Protein AF-A0A4Q2XVU0-F1 (afdb_monomer)

Nearest PDB structures (foldseek):
  7zs2-assembly1_A  TM=7.864E-01  e=1.371E-09  Candidatus Kuenenia
  7zs0-assembly1_A  TM=7.912E-01  e=1.808E-09  Candidatus Kuenenia
  7zs1-assembly1_A  TM=7.872E-01  e=2.815E-09  Candidatus Kuenenia
  3hfo-assembly1_B  TM=7.555E-01  e=9.724E-03  Synechocystis sp. PCC 6803
  2mys-assembly1_A  TM=2.484E-01  e=6.384E-02  Gallus gallus

pLDDT: mean 85.19, std 14.11, range [34.81, 98.81]

Mean predicted aligned error: 15.19 Å

Sequence (545 aa):
MDLGLTLNGIQMTLADGRRAVMPHPSLAVAGAFAEGSADHAEFLEALVKGDGKLTVCGQVDVSNIFQPITQPGSVLDWDAGQDAFAKRAMTVREDFSQEDPKAVTLKSVDHAPGRELKIEVASGLEREGSGLTFELDGRVRPVSERRLFVPWAATGAAEKPAGPAVARTDVKGNWLHGRRIFFGKGACFTCHRTRNEGSDFGPDLTNLIHRDRESVTQDILNPSATINPEQAGSTVTFTDGAALNGIVRTLTDERIVLSLPGGANMDRPRAEVKSIAPMKESLMPEAHGKSLSAEEMEDLLTFLLTQPLEPAPITRLDPGPPMARSAAEIAPFLPVVDPAASPAAAPSPLRILLSAGAKDHGLNEHDYPLWLERWSKLLPLADNVTVTTCMGFPTREQLANADVTVFYSANVGWNPNSAILMDEYQKRGGGLVYLHWAMEGGKEAAALSERIGLATAMSKYRHGPLDLVFTQSDHPITKGYKTLAVLDESYWALRGDVSRVGVLATSLDENNAEPQLWVMRRGDSRVFGCIPGHYTWTFDDPLYR

Radius of gyration: 33.58 Å; Cα contacts (8 Å, |Δi|>4): 1065; chains: 1; bounding box: 76×69×80 Å

Solvent-accessible surface area (backbone atoms only — not comparable to full-atom values): 30494 Å² total; per-residue (Å²): 131,64,55,91,80,66,44,42,17,32,32,40,31,42,67,90,67,52,72,50,77,31,71,40,73,11,60,46,59,23,50,64,73,39,64,94,39,67,70,56,52,54,51,54,51,50,46,55,75,36,95,39,46,34,36,41,35,19,21,39,41,63,44,62,80,86,53,78,88,70,59,92,93,62,78,73,99,64,62,64,94,73,37,75,75,57,52,44,63,35,35,39,27,41,54,33,47,92,89,69,56,54,68,51,79,45,68,34,69,58,80,61,44,45,43,83,39,79,46,75,42,72,43,57,56,58,55,68,45,71,18,3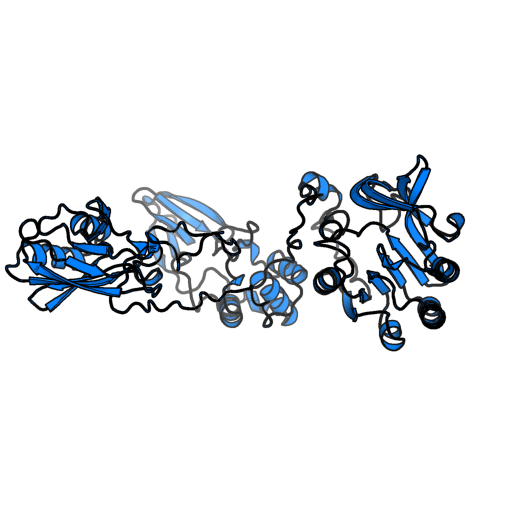6,29,35,38,54,93,89,45,74,41,69,61,59,61,96,32,28,23,28,69,84,54,83,36,64,80,64,74,67,74,83,63,64,81,69,77,73,76,94,48,83,40,39,43,56,54,8,45,50,31,36,73,42,92,56,47,45,28,48,30,23,22,42,84,94,42,64,19,84,54,47,69,70,44,58,68,37,51,78,53,60,67,68,61,54,51,43,47,47,52,40,27,52,81,67,65,57,79,95,63,50,26,28,42,39,31,32,71,90,68,52,71,49,68,26,33,77,77,40,81,54,89,65,34,34,32,35,37,28,88,64,44,50,72,46,78,46,54,32,86,45,55,67,46,76,40,78,50,88,54,46,83,55,62,62,63,58,48,74,79,49,52,76,66,54,46,36,7,32,49,22,36,47,42,42,79,76,94,69,70,77,89,79,84,46,72,83,78,50,78,78,82,79,81,51,69,79,75,48,54,84,74,52,82,82,83,58,93,82,59,75,82,72,78,80,60,74,78,42,33,35,30,42,28,18,26,77,68,82,57,62,76,54,24,46,45,20,54,60,48,51,60,50,48,60,60,52,56,40,46,43,80,52,34,44,65,49,78,44,83,42,64,78,51,72,67,59,51,73,69,27,51,30,39,37,33,35,25,74,32,82,59,68,48,79,70,48,51,54,52,50,50,58,38,24,73,75,36,27,27,42,35,34,32,25,60,29,34,44,27,59,96,48,10,63,69,41,5,77,74,52,34,57,11,32,49,94,40,49,72,50,79,42,84,39,58,34,41,40,72,36,43,82,41,88,92,37,53,87,42,57,66,50,79,44,76,33,38,51,58,37,76,56,33,59,53,74,90,70,33,51,60,40,21,24,30,80,55,100,89,36,81,33,66,39,25,32,34,30,73,54,86,71,10,44,26,41,34,35,38,60,51,43,34,53,62,43,67,52,34,81,86,74,91

Foldseek 3Di:
DDCVPQLFFKWKAWPVGDIDTFLFLQLLVSCVVCPPPPSNVVVSVCLQPDFTKMKIKWWFFPECPPPPDDDPPDDDPDDLLPDPVQFDKKWKWFDQAPPDIDIDIGTSNDNQATDIDIDIDGGNTDSDGRRIWIDDPNDIDRRDSSRIGYNPDDRGPPVPPPDPVPADPVFDAQQLLLVCCCVDVLVVLLQEAAPNGGEPFDDHLPPLLVPDLVVVVCCQQPVLVDDDPQQWWKWWAFPVGDTAIFGFPDDDQFWTWGQHRSGDIDIDGPNRTPDIGTDSGGPDDNCSCVSDDPNNSSNNSCNSNDDDLAADDAPDVVVGADDADDPVRCVLVDDDPPVPDDPDDQDEAFEEEEEEEPDDDDGQFLRRVVCQVRVQSVQVSDGNYHYDYDYAQDDLVSLVRGQEYEYRYLLVVDDPVVLVSLVVSVVVLREYEYEANNLARAVHNLSSCVRAVWGDYVWDKDFAKWKWAFPCCPDPVNPPDGIDIGGFMDTAPTHHDNVQWAQGTFTQDPNDGGGAWTWHRDPNYIHIYHRGDRGSVCVVRPVSD

Secondary structure (DSSP, 8-state):
--HHHH-B-EEEE-TTS-EEEESSSSHHHHHHHTTT-HHHHHHHHHHHH--SEEEEEEEE--TTTTS--PPTTPPPSS-TTT-TTTT-EEEEEE-S-SS---EEEEETTS--S-EEEEEEEESS--S-S-SEEEEETTEEEEPPGGGEE-TT---S-------------S--S-HHHHHHHHTTTT-GGGT-EETTEE-SSS---GGGGGS-HHHHHHHHH-TTSS--GGG--EEEEETTS-EEEEEEEEE-SSEEEEEPTTS-EEEEEGGGEEEEEE-SS-SS-TTGGGGS-HHHHHHHHHHHHS---PPPPP---SSPPPPPPPHHHHGGGS----TTSPPPPPPPPEEEEEEE----SSTTBS-HHHHHHHHHHHGGGSTTEEEEEEESSPPHHHHHT-SEEEEES--TT-SHHHHHHHHHHHHTT-EEEEEGGGGB-GGGHHHHHHHHSEEBSS-EEEEEEEEEEES-TTSTTTTT-SEEEEEEEEEES-EE-GGGSEEEEEEEETTEEEEEEEEEEETTEEEEEE---SBHHHHH-TTT-

Structure (mmCIF, N/CA/C/O backbone):
data_AF-A0A4Q2XVU0-F1
#
_entry.id   AF-A0A4Q2XVU0-F1
#
loop_
_atom_site.group_PDB
_atom_site.id
_atom_site.type_symbol
_atom_site.label_atom_id
_atom_site.label_alt_id
_atom_site.label_comp_id
_atom_site.label_asym_id
_atom_site.label_entity_id
_atom_site.label_seq_id
_atom_site.pdbx_PDB_ins_code
_atom_site.Cartn_x
_atom_site.Cartn_y
_atom_site.Cartn_z
_atom_site.occupancy
_atom_site.B_iso_or_equiv
_atom_site.auth_seq_id
_atom_site.auth_comp_id
_atom_site.auth_asym_id
_atom_site.auth_atom_id
_atom_site.pdbx_PDB_model_num
ATOM 1 N N . MET A 1 1 ? -27.800 13.733 23.979 1.00 46.25 1 MET A N 1
ATOM 2 C CA . MET A 1 1 ? -26.640 14.373 23.321 1.00 46.25 1 MET A CA 1
ATOM 3 C C . MET A 1 1 ? -25.533 14.436 24.366 1.00 46.25 1 MET A C 1
ATOM 5 O O . MET A 1 1 ? -25.822 14.894 25.462 1.00 46.25 1 MET A O 1
ATOM 9 N N . ASP A 1 2 ? -24.340 13.897 24.103 1.00 48.38 2 ASP A N 1
ATOM 10 C CA . ASP A 1 2 ? -23.248 13.927 25.088 1.00 48.38 2 ASP A CA 1
ATOM 11 C C . ASP A 1 2 ? -22.528 15.283 25.015 1.00 48.38 2 ASP A C 1
ATOM 13 O O . ASP A 1 2 ? -21.846 15.604 24.031 1.00 48.38 2 ASP A O 1
ATOM 17 N N . LEU A 1 3 ? -22.722 16.101 26.050 1.00 51.62 3 LEU A N 1
ATOM 18 C CA . LEU A 1 3 ? -22.056 17.394 26.209 1.00 51.62 3 LEU A CA 1
ATOM 19 C C . LEU A 1 3 ? -20.526 17.245 26.226 1.00 51.62 3 LEU A C 1
ATOM 21 O O . LEU A 1 3 ? -19.836 18.166 25.793 1.00 51.62 3 LEU A O 1
ATOM 25 N N . GLY A 1 4 ? -20.004 16.084 26.645 1.00 47.72 4 GLY A N 1
ATOM 26 C CA . GLY A 1 4 ? -18.575 15.775 26.663 1.00 47.72 4 GLY A CA 1
ATOM 27 C C . GLY A 1 4 ? -17.943 15.626 25.276 1.00 47.72 4 GLY A C 1
ATOM 28 O O . GLY A 1 4 ? -16.730 15.771 25.152 1.00 47.72 4 GLY A O 1
ATOM 29 N N . LEU A 1 5 ? -18.745 15.390 24.229 1.00 53.44 5 LEU A N 1
ATOM 30 C CA . LEU A 1 5 ? -18.253 15.176 22.862 1.00 53.44 5 LEU A CA 1
ATOM 31 C C . LEU A 1 5 ? -18.434 16.385 21.937 1.00 53.44 5 LEU A C 1
ATOM 33 O O . LEU A 1 5 ? -17.643 16.564 21.015 1.00 53.44 5 LEU A O 1
ATOM 37 N N . THR A 1 6 ? -19.481 17.195 22.136 1.00 67.56 6 THR A N 1
ATOM 38 C CA . THR A 1 6 ? -19.867 18.231 21.152 1.00 67.56 6 THR A CA 1
ATOM 39 C C . THR A 1 6 ? -19.878 19.658 21.685 1.00 67.56 6 THR A C 1
ATOM 41 O O . THR A 1 6 ? -19.857 20.582 20.880 1.00 67.56 6 THR A O 1
ATOM 44 N N . LEU A 1 7 ? -19.910 19.858 23.011 1.00 79.12 7 LEU A N 1
ATOM 45 C CA . LEU A 1 7 ? -20.083 21.171 23.660 1.00 79.12 7 LEU A CA 1
ATOM 46 C C . LEU A 1 7 ? -21.325 21.969 23.196 1.00 79.12 7 LEU A C 1
ATOM 48 O O . LEU A 1 7 ? -21.434 23.164 23.490 1.00 79.12 7 LEU A O 1
ATOM 52 N N . ASN A 1 8 ? -22.275 21.321 22.512 1.00 84.56 8 ASN A N 1
ATOM 53 C CA . ASN A 1 8 ? -23.508 21.956 22.062 1.00 84.56 8 ASN A CA 1
ATOM 54 C C . ASN A 1 8 ? -24.495 22.098 23.222 1.00 84.56 8 ASN A C 1
ATOM 56 O O . ASN A 1 8 ? -24.724 21.144 23.963 1.00 84.56 8 ASN A O 1
ATOM 60 N N . GLY A 1 9 ? -25.116 23.264 23.355 1.00 86.44 9 GLY A N 1
ATOM 61 C CA . GLY A 1 9 ? -26.124 23.517 24.380 1.00 86.44 9 GLY A CA 1
ATOM 62 C C . GLY A 1 9 ? -26.142 24.966 24.840 1.00 86.44 9 GLY A C 1
ATOM 63 O O . GLY A 1 9 ? -25.438 25.820 24.309 1.00 86.44 9 GLY A O 1
ATOM 64 N N . ILE A 1 10 ? -26.958 25.242 25.851 1.00 87.75 10 ILE A N 1
ATOM 65 C CA . ILE A 1 10 ? -27.058 26.557 26.488 1.00 87.75 10 ILE A CA 1
ATOM 66 C C . ILE A 1 10 ? -27.049 26.405 28.007 1.00 87.75 10 ILE A C 1
ATOM 68 O O . ILE A 1 10 ? -27.503 25.403 28.552 1.00 87.75 10 ILE A O 1
ATOM 72 N N . GLN A 1 11 ? -26.554 27.410 28.713 1.00 90.69 11 GLN A N 1
ATOM 73 C CA . GLN A 1 11 ? -26.646 27.483 30.163 1.00 90.69 11 GLN A CA 1
ATOM 74 C C . GLN A 1 11 ? -27.875 28.295 30.565 1.00 90.69 11 GLN A C 1
ATOM 76 O O . GLN A 1 11 ? -28.047 29.436 30.150 1.00 90.69 11 GLN A O 1
ATOM 81 N N . MET A 1 12 ? -28.699 27.728 31.433 1.00 88.88 12 MET A N 1
ATOM 82 C CA . MET A 1 12 ? -29.838 28.389 32.052 1.00 88.88 12 MET A CA 1
ATOM 83 C C . MET A 1 12 ? -29.532 28.664 33.524 1.00 88.88 12 MET A C 1
ATOM 85 O O . MET A 1 12 ? -29.010 27.794 34.218 1.00 88.88 12 MET A O 1
ATOM 89 N N . THR A 1 13 ? -29.836 29.871 34.001 1.00 88.81 13 THR A N 1
ATOM 90 C CA . THR A 1 13 ? -29.628 30.292 35.396 1.00 88.81 13 THR A CA 1
ATOM 91 C C . THR A 1 13 ? -30.904 30.899 35.964 1.00 88.81 13 THR A C 1
ATOM 93 O O . THR A 1 13 ? -31.393 31.896 35.434 1.00 88.81 13 THR A O 1
ATOM 96 N N . LEU A 1 14 ? -31.431 30.322 37.042 1.00 86.50 14 LEU A N 1
ATOM 97 C CA . LEU A 1 14 ? -32.591 30.846 37.767 1.00 86.50 14 LEU A CA 1
ATOM 98 C C . LEU A 1 14 ? -32.200 32.033 38.659 1.00 86.50 14 LEU A C 1
ATOM 100 O O . LEU A 1 14 ? -31.029 32.219 38.996 1.00 86.50 14 LEU A O 1
ATOM 104 N N . ALA A 1 15 ? -33.192 32.813 39.091 1.00 82.75 15 ALA A N 1
ATOM 105 C CA . ALA A 1 15 ? -32.991 33.979 39.956 1.00 82.75 15 ALA A CA 1
ATOM 106 C C . ALA A 1 15 ? -32.325 33.654 41.306 1.00 82.75 15 ALA A C 1
ATOM 108 O O . ALA A 1 15 ? -31.625 34.497 41.862 1.00 82.75 15 ALA A O 1
ATOM 109 N N . ASP A 1 16 ? -32.516 32.438 41.821 1.00 83.88 16 ASP A N 1
ATOM 110 C CA . ASP A 1 16 ? -31.882 31.954 43.054 1.00 83.88 16 ASP A CA 1
ATOM 111 C C . ASP A 1 16 ? -30.437 31.459 42.855 1.00 83.88 16 ASP A C 1
ATOM 113 O O . ASP A 1 16 ? -29.787 31.021 43.803 1.00 83.88 16 ASP A O 1
ATOM 117 N N . GLY A 1 17 ? -29.917 31.545 41.627 1.00 84.38 17 GLY A N 1
ATOM 118 C CA . GLY A 1 17 ? -28.551 31.181 41.276 1.00 84.38 17 GLY A CA 1
ATOM 119 C C . GLY A 1 17 ? -28.361 29.728 40.849 1.00 84.38 17 GLY A C 1
ATOM 120 O O . GLY A 1 17 ? -27.246 29.386 40.447 1.00 84.38 17 GLY A O 1
ATOM 121 N N . ARG A 1 18 ? -29.402 28.880 40.875 1.00 88.12 18 ARG A N 1
ATOM 122 C CA . ARG A 1 18 ? -29.323 27.519 40.319 1.00 88.12 18 ARG A CA 1
ATOM 123 C C . ARG A 1 18 ? -29.036 27.561 38.825 1.00 88.12 18 ARG A C 1
ATOM 125 O O . ARG A 1 18 ? -29.566 28.408 38.107 1.00 88.12 18 ARG A O 1
ATOM 132 N N . ARG A 1 19 ? -28.198 26.634 38.354 1.00 89.94 19 ARG A N 1
ATOM 133 C CA . ARG A 1 19 ? -27.744 26.562 36.960 1.00 89.94 19 ARG A CA 1
ATOM 134 C C . ARG A 1 19 ? -27.926 25.160 36.407 1.00 89.94 19 ARG A C 1
ATOM 136 O O . ARG A 1 19 ? -27.608 24.198 37.094 1.00 89.94 19 ARG A O 1
ATOM 143 N N . ALA A 1 20 ? -28.341 25.073 35.152 1.00 89.62 20 ALA A N 1
ATOM 144 C CA . ALA A 1 20 ? -28.365 23.833 34.390 1.00 89.62 20 ALA A CA 1
ATOM 145 C C . ALA A 1 20 ? -27.883 24.087 32.961 1.00 89.62 20 ALA A C 1
ATOM 147 O O . ALA A 1 20 ? -28.037 25.188 32.428 1.00 89.62 20 ALA A O 1
ATOM 148 N N . VAL A 1 21 ? -27.284 23.071 32.344 1.00 89.75 21 VAL A N 1
ATOM 149 C CA . VAL A 1 21 ? -26.961 23.093 30.916 1.00 89.75 21 VAL A CA 1
ATOM 150 C C . VAL A 1 21 ? -28.051 22.335 30.193 1.00 89.75 21 VAL A C 1
ATOM 152 O O . VAL A 1 21 ? -28.227 21.147 30.425 1.00 89.75 21 VAL A O 1
ATOM 155 N N . MET A 1 22 ? -28.768 23.018 29.312 1.00 87.62 22 MET A N 1
ATOM 156 C CA . MET A 1 22 ? -29.808 22.394 28.514 1.00 87.62 22 MET A CA 1
ATOM 157 C C . MET A 1 22 ? -29.248 22.009 27.142 1.00 87.62 22 MET A C 1
ATOM 159 O O . MET A 1 22 ? -28.587 22.836 26.502 1.00 87.62 22 MET A O 1
ATOM 163 N N . PRO A 1 23 ? -29.531 20.787 26.653 1.00 81.94 23 PRO A N 1
ATOM 164 C CA . PRO A 1 23 ? -29.101 20.346 25.325 1.00 81.94 23 PRO A CA 1
ATOM 165 C C . PRO A 1 23 ? -29.833 21.091 24.199 1.00 81.94 23 PRO A C 1
ATOM 167 O O . PRO A 1 23 ? -29.401 21.056 23.052 1.00 81.94 23 PRO A O 1
ATOM 170 N N . HIS A 1 24 ? -30.937 21.770 24.523 1.00 84.75 24 HIS A N 1
ATOM 171 C CA . HIS A 1 24 ? -31.764 22.510 23.582 1.00 84.75 24 HIS A CA 1
ATOM 172 C C . HIS A 1 24 ? -32.367 23.761 24.255 1.00 84.75 24 HIS A C 1
ATOM 174 O O . HIS A 1 24 ? -32.639 23.723 25.456 1.00 84.75 24 HIS A O 1
ATOM 180 N N . PRO A 1 25 ? -32.599 24.870 23.526 1.00 80.06 25 PRO A N 1
ATOM 181 C CA . PRO A 1 25 ? -33.204 26.075 24.095 1.00 80.06 25 PRO A CA 1
ATOM 182 C C . PRO A 1 25 ? -34.706 25.981 24.388 1.00 80.06 25 PRO A C 1
ATOM 184 O O . PRO A 1 25 ? -35.183 26.634 25.309 1.00 80.06 25 PRO A O 1
ATOM 187 N N . SER A 1 26 ? -35.460 25.178 23.634 1.00 83.31 26 SER A N 1
ATOM 188 C CA . SER A 1 26 ? -36.859 24.856 23.962 1.00 83.31 26 SER A CA 1
ATOM 189 C C . SER A 1 26 ? -36.924 24.029 25.241 1.00 83.31 26 SER A C 1
ATOM 191 O O . SER A 1 26 ? -36.320 22.958 25.307 1.00 83.31 26 SER A O 1
ATOM 193 N N . LEU A 1 27 ? -37.707 24.493 26.215 1.00 80.44 27 LEU A N 1
ATOM 194 C CA . LEU A 1 27 ? -37.906 23.815 27.496 1.00 80.44 27 LEU A CA 1
ATOM 195 C C . LEU A 1 27 ? -38.599 22.453 27.344 1.00 80.44 27 LEU A C 1
ATOM 197 O O . LEU A 1 27 ? -38.261 21.521 28.072 1.00 80.44 27 LEU A O 1
ATOM 201 N N . ALA A 1 28 ? -39.522 22.302 26.385 1.00 82.62 28 ALA A N 1
ATOM 202 C CA . ALA A 1 28 ? -40.140 21.008 26.088 1.00 82.62 28 ALA A CA 1
ATOM 203 C C . ALA A 1 28 ? -39.125 20.005 25.527 1.00 82.62 28 ALA A C 1
ATOM 205 O O . ALA A 1 28 ? -39.034 18.878 26.011 1.00 82.62 28 ALA A O 1
ATOM 206 N N . VAL A 1 29 ? -38.332 20.426 24.536 1.00 84.31 29 VAL A N 1
ATOM 207 C CA . VAL A 1 29 ? -37.324 19.563 23.900 1.00 84.31 29 VAL A CA 1
ATOM 208 C C . VAL A 1 29 ? -36.200 19.223 24.881 1.00 84.31 29 VAL A C 1
ATOM 210 O O . VAL A 1 29 ? -35.785 18.070 24.970 1.00 84.31 29 VAL A O 1
ATOM 213 N N . ALA A 1 30 ? -35.740 20.200 25.667 1.00 84.62 30 ALA A N 1
ATOM 214 C CA . ALA A 1 30 ? -34.751 19.980 26.717 1.00 84.62 30 ALA A CA 1
ATOM 215 C C . ALA A 1 30 ? -35.258 18.991 27.773 1.00 84.62 30 ALA A C 1
ATOM 217 O O . ALA A 1 30 ? -34.518 18.091 28.157 1.00 84.62 30 ALA A O 1
ATOM 218 N N . GLY A 1 31 ? -36.523 19.118 28.192 1.00 84.12 31 GLY A N 1
ATOM 219 C CA . GLY A 1 31 ? -37.157 18.183 29.117 1.00 84.12 31 GLY A CA 1
ATOM 220 C C . GLY A 1 31 ? -37.211 16.755 28.575 1.00 84.12 31 GLY A C 1
ATOM 221 O O . GLY A 1 31 ? -36.882 15.826 29.305 1.00 84.12 31 GLY A O 1
ATOM 222 N N . ALA A 1 32 ? -37.548 16.582 27.294 1.00 86.25 32 ALA A N 1
ATOM 223 C CA . ALA A 1 32 ? -37.541 15.269 26.649 1.00 86.25 32 ALA A CA 1
ATOM 224 C C . ALA A 1 32 ? -36.125 14.669 26.562 1.00 86.25 32 ALA A C 1
ATOM 226 O O . ALA A 1 32 ? -35.930 13.493 26.851 1.00 86.25 32 ALA A O 1
ATOM 227 N N . PHE A 1 33 ? -35.111 15.469 26.214 1.00 81.38 33 PHE A N 1
ATOM 228 C CA . PHE A 1 33 ? -33.726 14.986 26.155 1.00 81.38 33 PHE A CA 1
ATOM 229 C C . PHE A 1 33 ? -33.104 14.696 27.522 1.00 81.38 33 PHE A C 1
ATOM 231 O O . PHE A 1 33 ? -32.149 13.923 27.594 1.00 81.38 33 PHE A O 1
ATOM 238 N N . ALA A 1 34 ? -33.603 15.333 28.579 1.00 82.75 34 ALA A N 1
ATOM 239 C CA . ALA A 1 34 ? -33.116 15.169 29.942 1.00 82.75 34 ALA A CA 1
ATOM 240 C C . ALA A 1 34 ? -33.945 14.165 30.766 1.00 82.75 34 ALA A C 1
ATOM 242 O O . ALA A 1 34 ? -33.748 14.060 31.980 1.00 82.75 34 ALA A O 1
ATOM 243 N N . GLU A 1 35 ? -34.865 13.429 30.133 1.00 85.81 35 GLU A N 1
ATOM 244 C CA . GLU A 1 35 ? -35.672 12.409 30.799 1.00 85.81 35 GLU A CA 1
ATOM 245 C C . GLU A 1 35 ? -34.774 11.370 31.497 1.00 85.81 35 GLU A C 1
ATOM 247 O O . GLU A 1 35 ? -33.795 10.877 30.937 1.00 85.81 35 GLU A O 1
ATOM 252 N N . GLY A 1 36 ? -35.079 11.075 32.764 1.00 83.19 36 GLY A N 1
ATOM 253 C CA . GLY A 1 36 ? -34.265 10.204 33.619 1.00 83.19 36 GLY A CA 1
ATOM 254 C C . GLY A 1 36 ? -33.164 10.914 34.420 1.00 83.19 36 GLY A C 1
ATOM 255 O O . GLY A 1 36 ? -32.558 10.285 35.286 1.00 83.19 36 GLY A O 1
ATOM 256 N N . SER A 1 37 ? -32.924 12.215 34.210 1.00 86.38 37 SER A N 1
ATOM 257 C CA . SER A 1 37 ? -31.997 13.005 35.033 1.00 86.38 37 SER A CA 1
ATOM 258 C C . SER A 1 37 ? -32.720 13.722 36.178 1.00 86.38 37 SER A C 1
ATOM 260 O O . SER A 1 37 ? -33.504 14.643 35.948 1.00 86.38 37 SER A O 1
ATOM 262 N N . ALA A 1 38 ? -32.417 13.332 37.421 1.00 87.00 38 ALA A N 1
ATOM 263 C CA . ALA A 1 38 ? -32.991 13.952 38.619 1.00 87.00 38 ALA A CA 1
ATOM 264 C C . ALA A 1 38 ? -32.675 15.458 38.711 1.00 87.00 38 ALA A C 1
ATOM 266 O O . ALA A 1 38 ? -33.577 16.256 38.957 1.00 87.00 38 ALA A O 1
ATOM 267 N N . ASP A 1 39 ? -31.433 15.850 38.420 1.00 84.62 39 ASP A N 1
ATOM 268 C CA . ASP A 1 39 ? -30.978 17.245 38.509 1.00 84.62 39 ASP A CA 1
ATOM 269 C C . ASP A 1 39 ? -31.708 18.163 37.513 1.00 84.62 39 ASP A C 1
ATOM 271 O O . ASP A 1 39 ? -32.115 19.277 37.850 1.00 84.62 39 ASP A O 1
ATOM 275 N N . HIS A 1 40 ? -31.922 17.691 36.279 1.00 88.69 40 HIS A N 1
ATOM 276 C CA . HIS A 1 40 ? -32.665 18.455 35.274 1.00 88.69 40 HIS A CA 1
ATOM 277 C C . HIS A 1 40 ? -34.161 18.506 35.594 1.00 88.69 40 HIS A C 1
ATOM 279 O O . HIS A 1 40 ? -34.791 19.539 35.366 1.00 88.69 40 HIS A O 1
ATOM 285 N N . ALA A 1 41 ? -34.727 17.427 36.144 1.00 86.81 41 ALA A N 1
ATOM 286 C CA . ALA A 1 41 ? -36.117 17.409 36.589 1.00 86.81 41 ALA A CA 1
ATOM 287 C C . ALA A 1 41 ? -36.357 18.437 37.707 1.00 86.81 41 ALA A C 1
ATOM 289 O O . ALA A 1 41 ? -37.290 19.235 37.607 1.00 86.81 41 ALA A O 1
ATOM 290 N N . GLU A 1 42 ? -35.477 18.485 38.712 1.00 87.44 42 GLU A N 1
ATOM 291 C CA . GLU A 1 42 ? -35.543 19.467 39.800 1.00 87.44 42 GLU A CA 1
ATOM 292 C C . GLU A 1 42 ? -35.411 20.905 39.272 1.00 87.44 42 GLU A C 1
ATOM 294 O O . GLU A 1 42 ? -36.186 21.789 39.649 1.00 87.44 42 GLU A O 1
ATOM 299 N N . PHE A 1 43 ? -34.466 21.147 38.356 1.00 88.50 43 PHE A N 1
ATOM 300 C CA . PHE A 1 43 ? -34.278 22.464 37.748 1.00 88.50 43 PHE A CA 1
ATOM 301 C C . PHE A 1 43 ? -35.514 22.927 36.960 1.00 88.50 43 PHE A C 1
ATOM 303 O O . PHE A 1 43 ? -35.950 24.072 37.102 1.00 88.50 43 PHE A O 1
ATOM 310 N N . LEU A 1 44 ? -36.098 22.052 36.134 1.00 84.50 44 LEU A N 1
ATOM 311 C CA . LEU A 1 44 ? -37.286 22.373 35.337 1.00 84.50 44 LEU A CA 1
ATOM 312 C C . LEU A 1 44 ? -38.522 22.600 36.217 1.00 84.50 44 LEU A C 1
ATOM 314 O O . LEU A 1 44 ? -39.338 23.470 35.915 1.00 84.50 44 LEU A O 1
ATOM 318 N N . GLU A 1 45 ? -38.665 21.855 37.313 1.00 83.56 45 GLU A N 1
ATOM 319 C CA . GLU A 1 45 ? -39.741 22.065 38.283 1.00 83.56 45 GLU A CA 1
ATOM 320 C C . GLU A 1 45 ? -39.603 23.419 38.996 1.00 83.56 45 GLU A C 1
ATOM 322 O O . GLU A 1 45 ? -40.580 24.157 39.139 1.00 83.56 45 GLU A O 1
ATOM 327 N N . ALA A 1 46 ? -38.380 23.779 39.383 1.00 84.31 46 ALA A N 1
ATOM 328 C CA . ALA A 1 46 ? -38.068 25.068 39.985 1.00 84.31 46 ALA A CA 1
ATOM 329 C C . ALA A 1 46 ? -38.325 26.255 39.050 1.00 84.31 46 ALA A C 1
ATOM 331 O O . ALA A 1 46 ? -38.818 27.290 39.498 1.00 84.31 46 ALA A O 1
ATOM 332 N N . LEU A 1 47 ? -38.025 26.102 37.758 1.00 79.44 47 LEU A N 1
ATOM 333 C CA . LEU A 1 47 ? -38.293 27.119 36.743 1.00 79.44 47 LEU A CA 1
ATOM 334 C C . LEU A 1 47 ? -39.795 27.413 36.600 1.00 79.44 47 LEU A C 1
ATOM 336 O O . LEU A 1 47 ? -40.182 28.574 36.482 1.00 79.44 47 LEU A O 1
ATOM 340 N N . VAL A 1 48 ? -40.632 26.369 36.621 1.00 75.31 48 VAL A N 1
ATOM 341 C CA . VAL A 1 48 ? -42.096 26.497 36.499 1.00 75.31 48 VAL A CA 1
ATOM 342 C C . VAL A 1 48 ? -42.716 27.116 37.752 1.00 75.31 48 VAL A C 1
ATOM 344 O O . VAL A 1 48 ? -43.660 27.891 37.648 1.00 75.31 48 VAL A O 1
ATOM 347 N N . LYS A 1 49 ? -42.206 26.770 38.939 1.00 74.44 49 LYS A N 1
ATOM 348 C CA . LYS A 1 49 ? -42.759 27.217 40.229 1.00 74.44 49 LYS A CA 1
ATOM 349 C C . LYS A 1 49 ? -42.238 28.572 40.713 1.00 74.44 49 LYS A C 1
ATOM 351 O O . LYS A 1 49 ? -42.730 29.059 41.723 1.00 74.44 49 LYS A O 1
ATOM 356 N N . GLY A 1 50 ? -41.200 29.118 40.083 1.00 66.75 50 GLY A N 1
ATOM 357 C CA . GLY A 1 50 ? -40.535 30.335 40.541 1.00 66.75 50 GLY A CA 1
ATOM 358 C C . GLY A 1 50 ? -41.173 31.625 40.019 1.00 66.75 50 GLY A C 1
ATOM 359 O O . GLY A 1 50 ? -41.713 31.655 38.916 1.00 66.75 50 GLY A O 1
ATOM 360 N N . ASP A 1 51 ? -40.987 32.714 40.769 1.00 62.12 51 ASP A N 1
ATOM 361 C CA . ASP A 1 51 ? -41.494 34.069 40.471 1.00 62.12 51 ASP A CA 1
ATOM 362 C C . ASP A 1 51 ? -40.369 35.022 39.973 1.00 62.12 51 ASP A C 1
ATOM 364 O O . ASP A 1 51 ? -40.482 36.246 40.047 1.00 62.12 51 ASP A O 1
ATOM 368 N N . GLY A 1 52 ? -39.220 34.475 39.553 1.00 64.62 52 GLY A N 1
ATOM 369 C CA . GLY A 1 52 ? -37.982 35.211 39.270 1.00 64.62 52 GLY A CA 1
ATOM 370 C C . GLY A 1 52 ? -37.483 35.170 37.818 1.00 64.62 52 GLY A C 1
ATOM 371 O O . GLY A 1 52 ? -37.951 34.434 36.974 1.00 64.62 52 GLY A O 1
ATOM 372 N N . LYS A 1 53 ? -36.461 35.955 37.486 1.00 75.75 53 LYS A N 1
ATOM 373 C CA . LYS A 1 53 ? -35.880 35.962 36.131 1.00 75.75 53 LYS A CA 1
ATOM 374 C C . LYS A 1 53 ? -35.115 34.668 35.802 1.00 75.75 53 LYS A C 1
ATOM 376 O O . LYS A 1 53 ? -34.378 34.161 36.646 1.00 75.75 53 LYS A O 1
ATOM 381 N N . LEU A 1 54 ? -35.205 34.198 34.559 1.00 80.75 54 LEU A N 1
ATOM 382 C CA . LEU A 1 54 ? -34.322 33.184 33.974 1.00 80.75 54 LEU A CA 1
ATOM 383 C C . LEU A 1 54 ? -33.293 33.881 33.073 1.00 80.75 54 LEU A C 1
ATOM 385 O O . LEU A 1 54 ? -33.645 34.654 32.186 1.00 80.75 54 LEU A O 1
ATOM 389 N N . THR A 1 55 ? -32.011 33.598 33.286 1.00 85.25 55 THR A N 1
ATOM 390 C CA . THR A 1 55 ? -30.931 34.028 32.389 1.00 85.25 55 THR A CA 1
ATOM 391 C C . THR A 1 55 ? -30.504 32.863 31.509 1.00 85.25 55 THR A C 1
ATOM 393 O O . THR A 1 55 ? -30.060 31.835 32.020 1.00 85.25 55 THR A O 1
ATOM 396 N N . VAL A 1 56 ? -30.596 33.036 30.195 1.00 84.19 56 VAL A N 1
ATOM 397 C CA . VAL A 1 56 ? -30.067 32.104 29.198 1.00 84.19 56 VAL A CA 1
ATOM 398 C C . VAL A 1 56 ? -28.741 32.646 28.683 1.00 84.19 56 VAL A C 1
ATOM 400 O O . VAL A 1 56 ? -28.705 33.724 28.093 1.00 84.19 56 VAL A O 1
ATOM 403 N N . CYS A 1 57 ? -27.665 31.896 28.905 1.00 86.44 57 CYS A N 1
ATOM 404 C CA . CYS A 1 57 ? -26.319 32.193 28.436 1.00 86.44 57 CYS A CA 1
ATOM 405 C C . CYS A 1 57 ? -25.856 31.119 27.446 1.00 86.44 57 CYS A C 1
ATOM 407 O O . CYS A 1 57 ? -26.027 29.925 27.682 1.00 86.44 57 CYS A O 1
ATOM 409 N N . GLY A 1 58 ? -25.188 31.515 26.375 1.00 87.38 58 GLY A N 1
ATOM 410 C CA . GLY A 1 58 ? -24.570 30.584 25.438 1.00 87.38 58 GLY A CA 1
ATOM 411 C C . GLY A 1 58 ? -23.738 31.318 24.410 1.00 87.38 58 GLY A C 1
ATOM 412 O O . GLY A 1 58 ? -23.508 32.521 24.519 1.00 87.38 58 GLY A O 1
ATOM 413 N N . GLN A 1 59 ? -23.311 30.594 23.391 1.00 85.31 59 GLN A N 1
ATOM 414 C CA . GLN A 1 59 ? -22.729 31.166 22.195 1.00 85.31 59 GLN A CA 1
ATOM 415 C C . GLN A 1 59 ? -23.493 30.653 20.977 1.00 85.31 59 GLN A C 1
ATOM 417 O O . GLN A 1 59 ? -23.852 29.480 20.918 1.00 85.31 59 GLN A O 1
ATOM 422 N N . VAL A 1 60 ? -23.762 31.524 20.007 1.00 82.12 60 VAL A N 1
ATOM 423 C CA . VAL A 1 60 ? -24.479 31.165 18.781 1.00 82.12 60 VAL A CA 1
ATOM 424 C C . VAL A 1 60 ? -23.623 31.415 17.545 1.00 82.12 60 VAL A C 1
ATOM 426 O O . VAL A 1 60 ? -23.089 32.508 17.346 1.00 82.12 60 VAL A O 1
ATOM 429 N N . ASP A 1 61 ? -23.490 30.397 16.698 1.00 78.00 61 ASP A N 1
ATOM 430 C CA . ASP A 1 61 ? -22.838 30.500 15.398 1.00 78.00 61 ASP A CA 1
ATOM 431 C C . ASP A 1 61 ? -23.843 30.896 14.309 1.00 78.00 61 ASP A C 1
ATOM 433 O O . ASP A 1 61 ? -24.591 30.081 13.758 1.00 78.00 61 ASP A O 1
ATOM 437 N N . VAL A 1 62 ? -23.828 32.186 13.987 1.00 70.38 62 VAL A N 1
ATOM 438 C CA . VAL A 1 62 ? -24.608 32.782 12.896 1.00 70.38 62 VAL A CA 1
ATOM 439 C C . VAL A 1 62 ? -23.821 32.871 11.584 1.00 70.38 62 VAL A C 1
ATOM 441 O O . VAL A 1 62 ? -24.345 33.391 10.599 1.00 70.38 62 VAL A O 1
ATOM 444 N N . SER A 1 63 ? -22.584 32.359 11.535 1.00 68.62 63 SER A N 1
ATOM 445 C CA . SER A 1 63 ? -21.797 32.339 10.303 1.00 68.62 63 SER A CA 1
ATOM 446 C C . SER A 1 63 ? -22.446 31.401 9.283 1.00 68.62 63 SER A C 1
ATOM 448 O O . SER A 1 63 ? -22.929 30.314 9.612 1.00 68.62 63 SER A O 1
ATOM 450 N N . ASN A 1 64 ? -22.492 31.818 8.017 1.00 66.62 64 ASN A N 1
ATOM 451 C CA . ASN A 1 64 ? -22.846 30.939 6.899 1.00 66.62 64 ASN A CA 1
ATOM 452 C C . ASN A 1 64 ? -24.218 30.241 7.031 1.00 66.62 64 ASN A C 1
ATOM 454 O O . ASN A 1 64 ? -24.433 29.178 6.459 1.00 66.62 64 ASN A O 1
ATOM 458 N N . ILE A 1 65 ? -25.180 30.812 7.768 1.00 65.94 65 ILE A N 1
ATOM 459 C CA . ILE A 1 65 ? -26.503 30.190 7.984 1.00 65.94 65 ILE A CA 1
ATOM 460 C C . ILE A 1 65 ? -27.331 30.036 6.699 1.00 65.94 65 ILE A C 1
ATOM 462 O O . ILE A 1 65 ? -28.269 29.243 6.650 1.00 65.94 65 ILE A O 1
ATOM 466 N N . PHE A 1 66 ? -26.944 30.754 5.645 1.00 63.25 66 PHE A N 1
ATOM 467 C CA . PHE A 1 66 ? -27.551 30.691 4.318 1.00 63.25 66 PHE A CA 1
ATOM 468 C C . PHE A 1 66 ? -26.626 30.122 3.240 1.00 63.25 66 PHE A C 1
ATOM 470 O O . PHE A 1 66 ? -27.037 30.018 2.088 1.00 63.25 66 PHE A O 1
ATOM 477 N N . GLN A 1 67 ? -25.391 29.763 3.596 1.00 59.81 67 GLN A N 1
ATOM 478 C CA . GLN A 1 67 ? -24.456 29.139 2.670 1.00 59.81 67 GLN A CA 1
ATOM 479 C C . GLN A 1 67 ? -24.512 27.622 2.881 1.00 59.81 67 GLN A C 1
ATOM 481 O O . GLN A 1 67 ? -24.328 27.162 4.012 1.00 59.81 67 GLN A O 1
ATOM 486 N N . PRO A 1 68 ? -24.780 26.816 1.842 1.00 54.66 68 PRO A N 1
ATOM 487 C CA . PRO A 1 68 ? -24.630 25.374 1.959 1.00 54.66 68 PRO A CA 1
ATOM 488 C C . PRO A 1 68 ? -23.174 25.040 2.303 1.00 54.66 68 PRO A C 1
ATOM 490 O O . PRO A 1 68 ? -22.249 25.670 1.792 1.00 54.66 68 PRO A O 1
ATOM 493 N N . ILE A 1 69 ? -22.965 24.046 3.172 1.00 54.47 69 ILE A N 1
ATOM 494 C CA . ILE A 1 69 ? -21.619 23.548 3.475 1.00 54.47 69 ILE A CA 1
ATOM 495 C C . ILE A 1 69 ? -21.024 23.017 2.170 1.00 54.47 69 ILE A C 1
ATOM 497 O O . ILE A 1 69 ? -21.519 22.039 1.609 1.00 54.47 69 ILE A O 1
ATOM 501 N N . THR A 1 70 ? -19.970 23.661 1.685 1.00 53.31 70 THR A N 1
ATOM 502 C CA . THR A 1 70 ? -19.226 23.199 0.516 1.00 53.31 70 THR A CA 1
ATOM 503 C C . THR A 1 70 ? -18.284 22.080 0.923 1.00 53.31 70 THR A C 1
ATOM 505 O O . THR A 1 70 ? -17.663 22.129 1.988 1.00 53.31 70 THR A O 1
ATOM 508 N N . GLN A 1 71 ? -18.159 21.063 0.075 1.00 45.94 71 GLN A N 1
ATOM 509 C CA . GLN A 1 71 ? -17.175 20.006 0.285 1.00 45.94 71 GLN A CA 1
ATOM 510 C C . GLN A 1 71 ? -15.755 20.606 0.312 1.00 45.94 71 GLN A C 1
ATOM 512 O O . GLN A 1 71 ? -15.489 21.566 -0.420 1.00 45.94 71 GLN A O 1
ATOM 517 N N . PRO A 1 72 ? -14.830 20.063 1.123 1.00 42.91 72 PRO A N 1
ATOM 518 C CA . PRO A 1 72 ? -13.428 20.469 1.082 1.00 42.91 72 PRO A CA 1
ATOM 519 C C . PRO A 1 72 ? -12.881 20.426 -0.354 1.00 42.91 72 PRO A C 1
ATOM 521 O O . PRO A 1 72 ? -13.072 19.439 -1.057 1.00 42.91 72 PRO A O 1
ATOM 524 N N . GLY A 1 73 ? -12.235 21.506 -0.800 1.00 48.16 73 GLY A N 1
ATOM 525 C CA . GLY A 1 73 ? -11.704 21.631 -2.165 1.00 48.16 73 GLY A CA 1
ATOM 526 C C . GLY A 1 73 ? -12.701 22.132 -3.219 1.00 48.16 73 GLY A C 1
ATOM 527 O O . GLY A 1 73 ? -12.298 22.387 -4.350 1.00 48.16 73 GLY A O 1
ATOM 528 N N . SER A 1 74 ? -13.976 22.328 -2.868 1.00 50.53 74 SER A N 1
ATOM 529 C CA . SER A 1 74 ? -14.932 23.007 -3.749 1.00 50.53 74 SER A CA 1
ATOM 530 C C . SER A 1 74 ? -14.737 24.520 -3.691 1.00 50.53 74 SER A C 1
ATOM 532 O O . SER A 1 74 ? -14.653 25.098 -2.609 1.00 50.53 74 SER A O 1
ATOM 534 N N . VAL A 1 75 ? -14.703 25.163 -4.857 1.00 55.09 75 VAL A N 1
ATOM 535 C CA . VAL A 1 75 ? -14.679 26.623 -4.983 1.00 55.09 75 VAL A CA 1
ATOM 536 C C . VAL A 1 75 ? -16.079 27.067 -5.386 1.00 55.09 75 VAL A C 1
ATOM 538 O O . VAL A 1 75 ? -16.571 26.658 -6.435 1.00 55.09 75 VAL A O 1
ATOM 541 N N . LEU A 1 76 ? -16.730 27.874 -4.547 1.00 58.25 76 LEU A N 1
ATOM 542 C CA . LEU A 1 76 ? -17.916 28.610 -4.980 1.00 58.25 76 LEU A CA 1
ATOM 543 C C . LEU A 1 76 ? -17.448 29.726 -5.912 1.00 58.25 76 LEU A C 1
ATOM 545 O O . LEU A 1 76 ? -16.552 30.491 -5.561 1.00 58.25 76 LEU A O 1
ATOM 549 N N . ASP A 1 77 ? -18.078 29.860 -7.070 1.00 65.94 77 ASP A N 1
ATOM 550 C CA . ASP A 1 77 ? -17.912 30.971 -8.014 1.00 65.94 77 ASP A CA 1
ATOM 551 C C . ASP A 1 77 ? -18.583 32.271 -7.517 1.00 65.94 77 ASP A C 1
ATOM 553 O O . ASP A 1 77 ? -18.972 33.141 -8.294 1.00 65.94 77 ASP A O 1
ATOM 557 N N . TRP A 1 78 ? -18.712 32.410 -6.197 1.00 64.19 78 TRP A N 1
ATOM 558 C CA . TRP A 1 78 ? -19.501 33.425 -5.521 1.00 64.19 78 TRP A CA 1
ATOM 559 C C . TRP A 1 78 ? -18.712 34.049 -4.365 1.00 64.19 78 TRP A C 1
ATOM 561 O O . TRP A 1 78 ? -18.286 33.364 -3.433 1.00 64.19 78 TRP A O 1
ATOM 571 N N . ASP A 1 79 ? -18.532 35.371 -4.424 1.00 67.94 79 ASP A N 1
ATOM 572 C CA . ASP A 1 79 ? -17.867 36.160 -3.386 1.00 67.94 79 ASP A CA 1
ATOM 573 C C . ASP A 1 79 ? -18.872 36.564 -2.297 1.00 67.94 79 ASP A C 1
ATOM 575 O O . ASP A 1 79 ? -19.616 37.542 -2.423 1.00 67.94 79 ASP A O 1
ATOM 579 N N . ALA A 1 80 ? -18.865 35.822 -1.188 1.00 62.09 80 ALA A N 1
ATOM 580 C CA . ALA A 1 80 ? -19.676 36.115 -0.008 1.00 62.09 80 ALA A CA 1
ATOM 581 C C . ALA A 1 80 ? -19.434 37.529 0.557 1.00 62.09 80 ALA A C 1
ATOM 583 O O . ALA A 1 80 ? -20.344 38.142 1.118 1.00 62.09 80 ALA A O 1
ATOM 584 N N . GLY A 1 81 ? -18.226 38.074 0.380 1.00 65.06 81 GLY A N 1
ATOM 585 C CA . GLY A 1 81 ? -17.861 39.429 0.779 1.00 65.06 81 GLY A CA 1
ATOM 586 C C . GLY A 1 81 ? -18.501 40.514 -0.088 1.00 65.06 81 GLY A C 1
ATOM 587 O O . GLY A 1 81 ? -18.479 41.683 0.300 1.00 65.06 81 GLY A O 1
ATOM 588 N N . GLN A 1 82 ? -19.115 40.167 -1.220 1.00 68.94 82 GLN A N 1
ATOM 589 C CA . GLN A 1 82 ? -19.855 41.088 -2.091 1.00 68.94 82 GLN A CA 1
ATOM 590 C C . GLN A 1 82 ? -21.356 40.805 -2.152 1.00 68.94 82 GLN A C 1
ATOM 592 O O . GLN A 1 82 ? -22.115 41.635 -2.654 1.00 68.94 82 GLN A O 1
ATOM 597 N N . ASP A 1 83 ? -21.809 39.697 -1.575 1.00 66.88 83 ASP A N 1
ATOM 598 C CA . ASP A 1 83 ? -23.214 39.328 -1.585 1.00 66.88 83 ASP A CA 1
ATOM 599 C C . ASP A 1 83 ? -24.045 40.136 -0.567 1.00 66.88 83 ASP A C 1
ATOM 601 O O . ASP A 1 83 ? -23.807 40.135 0.645 1.00 66.88 83 ASP A O 1
ATOM 605 N N . ALA A 1 84 ? -25.055 40.850 -1.074 1.00 70.00 84 ALA A N 1
ATOM 606 C CA . ALA A 1 84 ? -25.938 41.681 -0.257 1.00 70.00 84 ALA A CA 1
ATOM 607 C C . ALA A 1 84 ? -26.812 40.863 0.708 1.00 70.00 84 ALA A C 1
ATOM 609 O O . ALA A 1 84 ? -27.211 41.378 1.753 1.00 70.00 84 ALA A O 1
ATOM 610 N N . PHE A 1 85 ? -27.105 39.602 0.380 1.00 68.94 85 PHE A N 1
ATOM 611 C CA . PHE A 1 85 ? -27.845 38.671 1.223 1.00 68.94 85 PHE A CA 1
ATOM 612 C C . PHE A 1 85 ? -26.982 38.115 2.366 1.00 68.94 85 PHE A C 1
ATOM 614 O O . PHE A 1 85 ? -27.462 38.027 3.497 1.00 68.94 85 PHE A O 1
ATOM 621 N N . ALA A 1 86 ? -25.698 37.842 2.116 1.00 65.88 86 ALA A N 1
ATOM 622 C CA . ALA A 1 86 ? -24.740 37.373 3.121 1.00 65.88 86 ALA A CA 1
ATOM 623 C C . ALA A 1 86 ? -24.436 38.413 4.217 1.00 65.88 86 ALA A C 1
ATOM 625 O O . ALA A 1 86 ? -24.127 38.038 5.343 1.00 65.88 86 ALA A O 1
ATOM 626 N N . LYS A 1 87 ? -24.576 39.714 3.922 1.00 65.00 87 LYS A N 1
ATOM 627 C CA . LYS A 1 87 ? -24.282 40.825 4.855 1.00 65.00 87 LYS A CA 1
ATOM 628 C C . LYS A 1 87 ? -25.452 41.274 5.738 1.00 65.00 87 LYS A C 1
ATOM 630 O O . LYS A 1 87 ? -25.360 42.292 6.430 1.00 65.00 87 LYS A O 1
ATOM 635 N N . ARG A 1 88 ? -26.592 40.583 5.699 1.00 70.75 88 ARG A N 1
ATOM 636 C CA . ARG A 1 88 ? -27.820 41.047 6.368 1.00 70.75 88 ARG A CA 1
ATOM 637 C C . ARG A 1 88 ? -27.786 40.798 7.864 1.00 70.75 88 ARG A C 1
ATOM 639 O O . ARG A 1 88 ? -27.485 39.692 8.299 1.00 70.75 88 ARG A O 1
ATOM 646 N N . ALA A 1 89 ? -28.136 41.807 8.656 1.00 69.81 89 ALA A N 1
ATOM 647 C CA . ALA A 1 89 ? -28.287 41.633 10.094 1.00 69.81 89 ALA A CA 1
ATOM 648 C C . ALA A 1 89 ? -29.431 40.662 10.408 1.00 69.81 89 ALA A C 1
ATOM 650 O O . ALA A 1 89 ? -30.449 40.646 9.717 1.00 69.81 89 ALA A O 1
ATOM 651 N N . MET A 1 90 ? -29.250 39.875 11.461 1.00 70.69 90 MET A N 1
ATOM 652 C CA . MET A 1 90 ? -30.224 38.903 11.931 1.00 70.69 90 MET A CA 1
ATOM 653 C C . MET A 1 90 ? -30.541 39.194 13.390 1.00 70.69 90 MET A C 1
ATOM 655 O O . MET A 1 90 ? -29.688 39.628 14.163 1.00 70.69 90 MET A O 1
ATOM 659 N N . THR A 1 91 ? -31.774 38.942 13.797 1.00 72.19 91 THR A N 1
ATOM 660 C CA . THR A 1 91 ? -32.146 39.080 15.203 1.00 72.19 91 THR A CA 1
ATOM 661 C C . THR A 1 91 ? -32.445 37.704 15.752 1.00 72.19 91 THR A C 1
ATOM 663 O O . THR A 1 91 ? -33.381 37.063 15.281 1.00 72.19 91 THR A O 1
ATOM 666 N N . VAL A 1 92 ? -31.643 37.254 16.719 1.00 74.12 92 VAL A N 1
ATOM 667 C CA . VAL A 1 92 ? -31.932 36.040 17.482 1.00 74.12 92 VAL A CA 1
ATOM 668 C C . VAL A 1 92 ? -32.885 36.415 18.607 1.00 74.12 92 VAL A C 1
ATOM 670 O O . VAL A 1 92 ? -32.642 37.379 19.334 1.00 74.12 92 VAL A O 1
ATOM 673 N N . ARG A 1 93 ? -33.990 35.688 18.725 1.00 74.88 93 ARG A N 1
ATOM 674 C CA . ARG A 1 93 ? -35.029 35.911 19.731 1.00 74.88 93 ARG A CA 1
ATOM 675 C C . ARG A 1 93 ? -35.352 34.609 20.425 1.00 74.88 93 ARG A C 1
ATOM 677 O O . ARG A 1 93 ? -35.315 33.554 19.795 1.00 74.88 93 ARG A O 1
ATOM 684 N N . GLU A 1 94 ? -35.693 34.698 21.696 1.00 74.38 94 GLU A N 1
ATOM 685 C CA . GLU A 1 94 ? -36.449 33.622 22.322 1.00 74.38 94 GLU A CA 1
ATOM 686 C C . GLU A 1 94 ? -37.930 33.710 21.930 1.00 74.38 94 GLU A C 1
ATOM 688 O O . GLU A 1 94 ? -38.426 34.795 21.618 1.00 74.38 94 GLU A O 1
ATOM 693 N N . ASP A 1 95 ? -38.586 32.554 21.831 1.00 68.50 95 ASP A N 1
ATOM 694 C CA . ASP A 1 95 ? -39.984 32.420 21.399 1.00 68.50 95 ASP A CA 1
ATOM 695 C C . ASP A 1 95 ? -40.855 31.659 22.412 1.00 68.50 95 ASP A C 1
ATOM 697 O O . ASP A 1 95 ? -41.944 31.208 22.070 1.00 68.50 95 ASP A O 1
ATOM 701 N N . PHE A 1 96 ? -40.371 31.510 23.646 1.00 69.75 96 PHE A N 1
ATOM 702 C CA . PHE A 1 96 ? -41.069 30.809 24.729 1.00 69.75 96 PHE A CA 1
ATOM 703 C C . PHE A 1 96 ? -41.595 31.768 25.817 1.00 69.75 96 PHE A C 1
ATOM 705 O O . PHE A 1 96 ? -42.247 31.332 26.766 1.00 69.75 96 PHE A O 1
ATOM 712 N N . SER A 1 97 ? -41.358 33.079 25.669 1.00 64.19 97 SER A N 1
ATOM 713 C CA . SER A 1 97 ? -42.021 34.174 26.389 1.00 64.19 97 SER A CA 1
ATOM 714 C C . SER A 1 97 ? -43.122 34.800 25.519 1.00 64.19 97 SER A C 1
ATOM 716 O O . SER A 1 97 ? -42.833 35.430 24.501 1.00 64.19 97 SER A O 1
ATOM 718 N N . GLN A 1 98 ? -44.397 34.651 25.903 1.00 55.78 98 GLN A N 1
ATOM 719 C CA . GLN A 1 98 ? -45.522 35.150 25.093 1.00 55.78 98 GLN A CA 1
ATOM 720 C C . GLN A 1 98 ? -45.712 36.681 25.140 1.00 55.78 98 GLN A C 1
ATOM 722 O O . GLN A 1 98 ? -46.202 37.257 24.169 1.00 55.78 98 GLN A O 1
ATOM 727 N N . GLU A 1 99 ? -45.347 37.355 26.239 1.00 55.47 99 GLU A N 1
ATOM 728 C CA . GLU A 1 99 ? -45.704 38.773 26.453 1.00 55.47 99 GLU A CA 1
ATOM 729 C C . GLU A 1 99 ? -44.594 39.777 26.089 1.00 55.47 99 GLU A C 1
ATOM 731 O O . GLU A 1 99 ? -44.893 40.946 25.839 1.00 55.47 99 GLU A O 1
ATOM 736 N N . ASP A 1 100 ? -43.326 39.352 26.020 1.00 59.81 100 ASP A N 1
ATOM 737 C CA . ASP A 1 100 ? -42.190 40.234 25.694 1.00 59.81 100 ASP A CA 1
ATOM 738 C C . ASP A 1 100 ? -40.952 39.423 25.247 1.00 59.81 100 ASP A C 1
ATOM 740 O O . ASP A 1 100 ? -40.033 39.216 26.052 1.00 59.81 100 ASP A O 1
ATOM 744 N N . PRO A 1 101 ? -40.917 38.919 23.995 1.00 60.69 101 PRO A N 1
ATOM 745 C CA . PRO A 1 101 ? -39.805 38.115 23.505 1.00 60.69 101 PRO A CA 1
ATOM 746 C C . PRO A 1 101 ? -38.516 38.939 23.466 1.00 60.69 101 PRO A C 1
ATOM 748 O O . PRO A 1 101 ? -38.392 39.920 22.720 1.00 60.69 101 PRO A O 1
ATOM 751 N N . LYS A 1 102 ? -37.517 38.542 24.258 1.00 66.50 102 LYS A N 1
ATOM 752 C CA . LYS A 1 102 ? -36.239 39.259 24.311 1.00 66.50 102 LYS A CA 1
ATOM 753 C C . LYS A 1 102 ? -35.357 38.916 23.117 1.00 66.50 102 LYS A C 1
ATOM 755 O O . LYS A 1 102 ? -35.122 37.759 22.770 1.00 66.50 102 LYS A O 1
ATOM 760 N N . ALA A 1 103 ? -34.830 39.967 22.497 1.00 61.12 103 ALA A N 1
ATOM 761 C CA . ALA A 1 103 ? -34.065 39.888 21.266 1.00 61.12 103 ALA A CA 1
ATOM 762 C C . ALA A 1 103 ? -32.600 40.285 21.478 1.00 61.12 103 ALA A C 1
ATOM 764 O O . ALA A 1 103 ? -32.306 41.347 22.026 1.00 61.12 103 ALA A O 1
ATOM 765 N N . VAL A 1 104 ? -31.683 39.483 20.940 1.00 62.91 104 VAL A N 1
ATOM 766 C CA . VAL A 1 104 ? -30.284 39.860 20.724 1.00 62.91 104 VAL A CA 1
ATOM 767 C C . VAL A 1 104 ? -30.080 40.047 19.224 1.00 62.91 104 VAL A C 1
ATOM 769 O O . VAL A 1 104 ? -30.234 39.122 18.426 1.00 62.91 104 VAL A O 1
ATOM 772 N N . THR A 1 105 ? -29.753 41.271 18.808 1.00 64.19 105 THR A N 1
ATOM 773 C CA . THR A 1 105 ? -29.463 41.552 17.394 1.00 64.19 105 THR A CA 1
ATOM 774 C C . THR A 1 105 ? -28.010 41.211 17.088 1.00 64.19 105 THR A C 1
ATOM 776 O O . THR A 1 105 ? -27.100 41.802 17.665 1.00 64.19 105 THR A O 1
ATOM 779 N N . LEU A 1 106 ? -27.794 40.283 16.155 1.00 62.94 106 LEU A N 1
ATOM 780 C CA . LEU A 1 106 ? -26.482 39.804 15.728 1.00 62.94 106 LEU A CA 1
ATOM 781 C C . LEU A 1 106 ? -26.262 40.140 14.247 1.00 62.94 106 LEU A C 1
ATOM 783 O O . LEU A 1 106 ? -27.078 39.835 13.379 1.00 62.94 106 LEU A O 1
ATOM 787 N N . LYS A 1 107 ? -25.143 40.786 13.916 1.00 58.22 107 LYS A N 1
ATOM 788 C CA . LYS A 1 107 ? -24.803 41.091 12.518 1.00 58.22 107 LYS A CA 1
ATOM 789 C C . LYS A 1 107 ? -24.036 39.915 11.904 1.00 58.22 107 LYS A C 1
ATOM 791 O O . LYS A 1 107 ? -23.080 39.438 12.504 1.00 58.22 107 LYS A O 1
ATOM 796 N N . SER A 1 108 ? -24.438 39.490 10.707 1.00 56.62 108 SER A N 1
ATOM 797 C CA . SER A 1 108 ? -23.857 38.363 9.948 1.00 56.62 108 SER A CA 1
ATOM 798 C C . SER A 1 108 ? -22.465 38.623 9.362 1.00 56.62 108 SER A C 1
ATOM 800 O O . SER A 1 108 ? -21.861 37.714 8.806 1.00 56.62 108 SER A O 1
ATOM 802 N N . VAL A 1 109 ? -21.959 39.857 9.457 1.00 48.66 109 VAL A N 1
ATOM 803 C CA . VAL A 1 109 ? -20.860 40.329 8.600 1.00 48.66 109 VAL A CA 1
ATOM 804 C C . VAL A 1 109 ? -19.477 39.862 9.060 1.00 48.66 109 VAL A C 1
ATOM 806 O O . VAL A 1 109 ? -18.556 39.837 8.251 1.00 48.66 109 VAL A O 1
ATOM 809 N N . ASP A 1 110 ? -19.317 39.428 10.311 1.00 50.59 110 ASP A N 1
ATOM 810 C CA . ASP A 1 110 ? -18.035 38.879 10.748 1.00 50.59 110 ASP A CA 1
ATOM 811 C C . ASP A 1 110 ? -18.176 37.363 10.814 1.00 50.59 110 ASP A C 1
ATOM 813 O O . ASP A 1 110 ? -18.866 36.846 11.694 1.00 50.59 110 ASP A O 1
ATOM 817 N N . HIS A 1 111 ? -17.506 36.655 9.905 1.00 54.75 111 HIS A N 1
ATOM 818 C CA . HIS A 1 111 ? -17.380 35.190 9.839 1.00 54.75 111 HIS A CA 1
ATOM 819 C C . HIS A 1 111 ? -16.723 34.553 11.091 1.00 54.75 111 HIS A C 1
ATOM 821 O O . HIS A 1 111 ? -16.173 33.458 11.024 1.00 54.75 111 HIS A O 1
ATOM 827 N N . ALA A 1 112 ? -16.737 35.246 12.231 1.00 57.41 112 ALA A N 1
ATOM 828 C CA . ALA A 1 112 ? -16.279 34.768 13.519 1.00 57.41 112 ALA A CA 1
ATOM 829 C C . ALA A 1 112 ? -17.319 33.791 14.101 1.00 57.41 112 ALA A C 1
ATOM 831 O O . ALA A 1 112 ? -18.475 34.190 14.296 1.00 57.41 112 ALA A O 1
ATOM 832 N N . PRO A 1 113 ? -16.938 32.537 14.399 1.00 63.03 113 PRO A N 1
ATOM 833 C CA . PRO A 1 113 ? -17.846 31.603 15.042 1.00 63.03 113 PRO A CA 1
ATOM 834 C C . PRO A 1 113 ? -18.099 32.005 16.504 1.00 63.03 113 PRO A C 1
ATOM 836 O O . PRO A 1 113 ? -17.229 32.541 17.190 1.00 63.03 113 PRO A O 1
ATOM 839 N N . GLY A 1 114 ? -19.318 31.732 16.979 1.00 67.69 114 GLY A N 1
ATOM 840 C CA . GLY A 1 114 ? -19.731 31.876 18.380 1.00 67.69 114 GLY A CA 1
ATOM 841 C C . GLY A 1 114 ? -19.826 33.310 18.899 1.00 67.69 114 GLY A C 1
ATOM 842 O O . GLY A 1 114 ? -18.876 33.881 19.430 1.00 67.69 114 GLY A O 1
ATOM 843 N N . ARG A 1 115 ? -21.027 33.883 18.810 1.00 75.31 115 ARG A N 1
ATOM 844 C CA . ARG A 1 115 ? -21.388 35.144 19.469 1.00 75.31 115 ARG A CA 1
ATOM 845 C C . ARG A 1 115 ? -22.013 34.877 20.820 1.00 75.31 115 ARG A C 1
ATOM 847 O O . ARG A 1 115 ? -22.923 34.060 20.899 1.00 75.31 115 ARG A O 1
ATOM 854 N N . GLU A 1 116 ? -21.583 35.606 21.843 1.00 77.06 116 GLU A N 1
ATOM 855 C CA . GLU A 1 116 ? -22.199 35.522 23.164 1.00 77.06 116 GLU A CA 1
ATOM 856 C C . GLU A 1 116 ? -23.693 35.870 23.082 1.00 77.06 116 GLU A C 1
ATOM 858 O O . GLU A 1 116 ? -24.100 36.906 22.552 1.00 77.06 116 GLU A O 1
ATOM 863 N N . LEU A 1 117 ? -24.505 34.960 23.601 1.00 78.62 117 LEU A N 1
ATOM 864 C CA . LEU A 1 117 ? -25.938 35.086 23.753 1.00 78.62 117 LEU A CA 1
ATOM 865 C C . LEU A 1 117 ? -26.221 35.216 25.244 1.00 78.62 117 LEU A C 1
ATOM 867 O O . LEU A 1 117 ? -25.932 34.290 26.000 1.00 78.62 117 LEU A O 1
ATOM 871 N N . LYS A 1 118 ? -26.811 36.338 25.656 1.00 82.06 118 LYS A N 1
ATOM 872 C CA . LYS A 1 118 ? -27.334 36.521 27.010 1.00 82.06 118 LYS A CA 1
ATOM 873 C C . LYS A 1 118 ? -28.729 37.130 26.948 1.00 82.06 118 LYS A C 1
ATOM 875 O O . LYS A 1 118 ? -28.885 38.268 26.514 1.00 82.06 118 LYS A O 1
ATOM 880 N N . ILE A 1 119 ? -29.729 36.365 27.374 1.00 77.00 119 ILE A N 1
ATOM 881 C CA . ILE A 1 119 ? -31.145 36.749 27.355 1.00 77.00 119 ILE A CA 1
ATOM 882 C C . ILE A 1 119 ? -31.701 36.611 28.775 1.00 77.00 119 ILE A C 1
ATOM 884 O O . ILE A 1 119 ? -31.539 35.568 29.403 1.00 77.00 119 ILE A O 1
ATOM 888 N N . GLU A 1 120 ? -32.345 37.661 29.285 1.00 76.62 120 GLU A N 1
ATOM 889 C CA . GLU A 1 120 ? -33.101 37.620 30.543 1.00 76.62 120 GLU A CA 1
ATOM 890 C C . GLU A 1 120 ? -34.598 37.535 30.252 1.00 76.62 120 GLU A C 1
ATOM 892 O O . GLU A 1 120 ? -35.156 38.465 29.681 1.00 76.62 120 GLU A O 1
ATOM 897 N N . VAL A 1 121 ? -35.260 36.473 30.696 1.00 72.12 121 VAL A N 1
ATOM 898 C CA . VAL A 1 121 ? -36.711 36.278 30.547 1.00 72.12 121 VAL A CA 1
ATOM 899 C C . VAL A 1 121 ? -37.390 36.188 31.916 1.00 72.12 121 VAL A C 1
ATOM 901 O O . VAL A 1 121 ? -36.733 35.924 32.926 1.00 72.12 121 VAL A O 1
ATOM 904 N N . ALA A 1 122 ? -38.698 36.437 31.978 1.00 68.38 122 ALA A N 1
ATOM 905 C CA . ALA A 1 122 ? -39.486 36.203 33.193 1.00 68.38 122 ALA A CA 1
ATOM 906 C C . ALA A 1 122 ? -39.646 34.689 33.454 1.00 68.38 122 ALA A C 1
ATOM 908 O O . ALA A 1 122 ? -39.620 33.905 32.508 1.00 68.38 122 ALA A O 1
ATOM 909 N N . SER A 1 123 ? -39.790 34.254 34.711 1.00 60.91 123 SER A N 1
ATOM 910 C CA . SER A 1 123 ? -40.234 32.884 35.022 1.00 60.91 123 SER A CA 1
ATOM 911 C C . SER A 1 123 ? -41.740 32.726 34.822 1.00 60.91 123 SER A C 1
ATOM 913 O O . SER A 1 123 ? -42.457 33.701 34.608 1.00 60.91 123 SER A O 1
ATOM 915 N N . GLY A 1 124 ? -42.215 31.479 34.897 1.00 61.16 124 GLY A N 1
ATOM 916 C CA . GLY A 1 124 ? -43.596 31.123 34.561 1.00 61.16 124 GLY A CA 1
ATOM 917 C C . GLY A 1 124 ? -43.797 30.848 33.068 1.00 61.16 124 GLY A C 1
ATOM 918 O O . GLY A 1 124 ? -44.907 30.967 32.564 1.00 61.16 124 GLY A O 1
ATOM 919 N N . LEU A 1 125 ? -42.715 30.505 32.364 1.00 65.25 125 LEU A N 1
ATOM 920 C CA . LEU A 1 125 ? -42.692 30.274 30.921 1.00 65.25 125 LEU A CA 1
ATOM 921 C C . LEU A 1 125 ? -43.537 29.062 30.528 1.00 65.25 125 LEU A C 1
ATOM 923 O O . LEU A 1 125 ? -43.519 28.022 31.197 1.00 65.25 125 LEU A O 1
ATOM 927 N N . GLU A 1 126 ? -44.211 29.171 29.388 1.00 62.03 126 GLU A N 1
ATOM 928 C CA . GLU A 1 126 ? -44.845 28.019 28.766 1.00 62.03 126 GLU A CA 1
ATOM 929 C C . GLU A 1 126 ? -43.794 27.090 28.149 1.00 62.03 126 GLU A C 1
ATOM 931 O O . GLU A 1 126 ? -42.696 27.493 27.761 1.00 62.03 126 GLU A O 1
ATOM 936 N N . ARG A 1 127 ? -44.126 25.798 28.067 1.00 65.12 127 ARG A N 1
ATOM 937 C CA . ARG A 1 127 ? -43.240 24.795 27.458 1.00 65.12 127 ARG A CA 1
ATOM 938 C C . ARG A 1 127 ? -43.329 24.776 25.930 1.00 65.12 127 ARG A C 1
ATOM 940 O O . ARG A 1 127 ? -42.542 24.074 25.300 1.00 65.12 127 ARG A O 1
ATOM 947 N N . GLU A 1 128 ? -44.268 25.507 25.337 1.00 63.66 128 GLU A N 1
ATOM 948 C CA . GLU A 1 128 ? -44.496 25.519 23.894 1.00 63.66 128 GLU A CA 1
ATOM 949 C C . GLU A 1 128 ? -43.664 26.628 23.230 1.00 63.66 128 GLU A C 1
ATOM 951 O O . GLU A 1 128 ? -43.841 27.807 23.509 1.00 63.66 128 GLU A O 1
ATOM 956 N N . GLY A 1 129 ? -42.706 26.238 22.383 1.00 68.88 129 GLY A N 1
ATOM 957 C CA . GLY A 1 129 ? -41.795 27.153 21.684 1.00 68.88 129 GLY A CA 1
ATOM 958 C C . GLY A 1 129 ? -40.559 26.430 21.144 1.00 68.88 129 GLY A C 1
ATOM 959 O O . GLY A 1 129 ? -40.188 25.360 21.639 1.00 68.88 129 GLY A O 1
ATOM 960 N N . SER A 1 130 ? -39.904 26.993 20.125 1.00 68.62 130 SER A N 1
ATOM 961 C CA . SER A 1 130 ? -38.678 26.427 19.534 1.00 68.62 130 SER A CA 1
ATOM 962 C C . SER A 1 130 ? -37.428 26.730 20.365 1.00 68.62 130 SER A C 1
ATOM 964 O O . SER A 1 130 ? -36.362 26.171 20.109 1.00 68.62 130 SER A O 1
ATOM 966 N N . GLY A 1 131 ? -37.526 27.587 21.380 1.00 77.12 131 GLY A N 1
ATOM 967 C CA . GLY A 1 131 ? -36.398 28.014 22.192 1.00 77.12 131 GLY A CA 1
ATOM 968 C C . GLY A 1 131 ? -35.779 29.293 21.649 1.00 77.12 131 GLY A C 1
ATOM 969 O O . GLY A 1 131 ? -35.969 30.377 22.183 1.00 77.12 131 GLY A O 1
ATOM 970 N N . LEU A 1 132 ? -34.991 29.158 20.586 1.00 81.50 132 LEU A N 1
ATOM 971 C CA . LEU A 1 132 ? -34.324 30.281 19.938 1.00 81.50 132 LEU A CA 1
ATOM 972 C C . LEU A 1 132 ? -34.651 30.282 18.455 1.00 81.50 132 LEU A C 1
ATOM 974 O O . LEU A 1 132 ? -34.476 29.283 17.756 1.00 81.50 132 LEU A O 1
ATOM 978 N N . THR A 1 133 ? -35.069 31.437 17.964 1.00 80.75 133 THR A N 1
ATOM 979 C CA . THR A 1 133 ? -35.351 31.677 16.556 1.00 80.75 133 THR A CA 1
ATOM 980 C C . THR A 1 133 ? -34.488 32.809 16.033 1.00 80.75 133 THR A C 1
ATOM 982 O O . THR A 1 133 ? -33.984 33.633 16.792 1.00 80.75 133 THR A O 1
ATOM 985 N N . PHE A 1 134 ? -34.302 32.859 14.722 1.00 80.88 134 PHE A N 1
ATOM 986 C CA . PHE A 1 134 ? -33.767 34.023 14.043 1.00 80.88 134 PHE A CA 1
ATOM 987 C C . PHE A 1 134 ? -34.792 34.579 13.059 1.00 80.88 134 PHE A C 1
ATOM 989 O O . PHE A 1 134 ? -35.478 33.828 12.361 1.00 80.88 134 PHE A O 1
ATOM 996 N N . GLU A 1 135 ? -34.862 35.903 12.978 1.00 76.12 135 GLU A N 1
ATOM 997 C CA . GLU A 1 135 ? -35.692 36.613 12.010 1.00 76.12 135 GLU A CA 1
ATOM 998 C C . GLU A 1 135 ? -34.822 37.242 10.915 1.00 76.12 135 GLU A C 1
ATOM 1000 O O . GLU A 1 135 ? -33.838 37.931 11.197 1.00 76.12 135 GLU A O 1
ATOM 1005 N N . LEU A 1 136 ? -35.208 37.005 9.658 1.00 74.06 136 LEU A N 1
ATOM 1006 C CA . LEU A 1 136 ? -34.703 37.711 8.482 1.00 74.06 136 LEU A CA 1
ATOM 1007 C C . LEU A 1 136 ? -35.881 37.978 7.538 1.00 74.06 136 LEU A C 1
ATOM 1009 O O . LEU A 1 136 ? -36.564 37.038 7.133 1.00 74.06 136 LEU A O 1
ATOM 1013 N N . ASP A 1 137 ? -36.106 39.238 7.168 1.00 72.50 137 ASP A N 1
ATOM 1014 C CA . ASP A 1 137 ? -37.201 39.682 6.283 1.00 72.50 137 ASP A CA 1
ATOM 1015 C C . ASP A 1 137 ? -38.599 39.299 6.756 1.00 72.50 137 ASP A C 1
ATOM 1017 O O . ASP A 1 137 ? -39.437 38.858 5.966 1.00 72.50 137 ASP A O 1
ATOM 1021 N N . GLY A 1 138 ? -38.840 39.388 8.063 1.00 74.56 138 GLY A N 1
ATOM 1022 C CA . GLY A 1 138 ? -40.105 38.959 8.655 1.00 74.56 138 GLY A CA 1
ATOM 1023 C C . GLY A 1 138 ? -40.308 37.441 8.663 1.00 74.56 138 GLY A C 1
ATOM 1024 O O . GLY A 1 138 ? -41.332 36.971 9.149 1.00 74.56 138 GLY A O 1
ATOM 1025 N N . ARG A 1 139 ? -39.362 36.642 8.141 1.00 77.38 139 ARG A N 1
ATOM 1026 C CA . ARG A 1 139 ? -39.401 35.177 8.229 1.00 77.38 139 ARG A CA 1
ATOM 1027 C C . ARG A 1 139 ? -38.630 34.714 9.456 1.00 77.38 139 ARG A C 1
ATOM 1029 O O . ARG A 1 139 ? -37.404 34.841 9.507 1.00 77.38 139 ARG A O 1
ATOM 1036 N N . VAL A 1 140 ? -39.358 34.120 10.393 1.00 79.69 140 VAL A N 1
ATOM 1037 C CA . VAL A 1 140 ? -38.831 33.518 11.622 1.00 79.69 140 VAL A CA 1
ATOM 1038 C C . VAL A 1 140 ? -38.476 32.050 11.367 1.00 79.69 140 VAL A C 1
ATOM 1040 O O . VAL A 1 140 ? -39.230 31.332 10.708 1.00 79.69 140 VAL A O 1
ATOM 1043 N N . ARG A 1 141 ? -37.310 31.604 11.842 1.00 82.12 141 ARG A N 1
ATOM 1044 C CA . ARG A 1 141 ? -36.832 30.214 11.723 1.00 82.12 141 ARG A CA 1
ATOM 1045 C C . ARG A 1 141 ? -36.142 29.767 13.014 1.00 82.12 141 ARG A C 1
ATOM 1047 O O . ARG A 1 141 ? -35.489 30.601 13.632 1.00 82.12 141 ARG A O 1
ATOM 1054 N N . PRO A 1 142 ? -36.211 28.484 13.403 1.00 81.56 142 PRO A N 1
ATOM 1055 C CA . PRO A 1 142 ? -35.477 27.986 14.563 1.00 81.56 142 PRO A CA 1
ATOM 1056 C C . PRO A 1 142 ? -33.961 28.014 14.323 1.00 81.56 142 PRO A C 1
ATOM 1058 O O . PRO A 1 142 ? -33.483 27.756 13.213 1.00 81.56 142 PRO A O 1
ATOM 1061 N N . VAL A 1 143 ? -33.194 28.307 15.372 1.00 80.88 143 VAL A N 1
ATOM 1062 C CA . VAL A 1 143 ? -31.736 28.150 15.366 1.00 80.88 143 VAL A CA 1
ATOM 1063 C C . VAL A 1 143 ? -31.409 26.664 15.514 1.00 80.88 143 VAL A C 1
ATOM 1065 O O . VAL A 1 143 ? -31.893 26.002 16.425 1.00 80.88 143 VAL A O 1
ATOM 1068 N N . SER A 1 144 ? -30.584 26.124 14.615 1.00 81.19 144 SER A N 1
ATOM 1069 C CA . SER A 1 144 ? -30.168 24.718 14.684 1.00 81.19 144 SER A CA 1
ATOM 1070 C C . SER A 1 144 ? -29.307 24.447 15.923 1.00 81.19 144 SER A C 1
ATOM 1072 O O . SER A 1 144 ? -28.387 25.210 16.203 1.00 81.19 144 SER A O 1
ATOM 1074 N N . GLU A 1 145 ? -29.532 23.314 16.593 1.00 78.31 145 GLU A N 1
ATOM 1075 C CA . GLU A 1 145 ? -28.752 22.844 17.754 1.00 78.31 145 GLU A CA 1
ATOM 1076 C C . GLU A 1 145 ? -27.236 22.877 17.533 1.00 78.31 145 GLU A C 1
ATOM 1078 O O . GLU A 1 145 ? -26.482 23.261 18.418 1.00 78.31 145 GLU A O 1
ATOM 1083 N N . ARG A 1 146 ? -26.778 22.538 16.321 1.00 78.00 146 ARG A N 1
ATOM 1084 C CA . ARG A 1 146 ? -25.348 22.516 15.956 1.00 78.00 146 ARG A CA 1
ATOM 1085 C C . ARG A 1 146 ? -24.688 23.896 15.950 1.00 78.00 146 ARG A C 1
ATOM 1087 O O . ARG A 1 146 ? -23.488 23.992 15.723 1.00 78.00 146 ARG A O 1
ATOM 1094 N N . ARG A 1 147 ? -25.482 24.954 16.098 1.00 80.81 147 ARG A N 1
ATOM 1095 C CA . ARG A 1 147 ? -25.038 26.348 16.120 1.00 80.81 147 ARG A CA 1
ATOM 1096 C C . ARG A 1 147 ? -25.089 26.939 17.523 1.00 80.81 147 ARG A C 1
ATOM 1098 O O . ARG A 1 147 ? -24.843 28.130 17.654 1.00 80.81 147 ARG A O 1
ATOM 1105 N N . LEU A 1 148 ? -25.442 26.159 18.542 1.00 84.69 148 LEU A N 1
ATOM 1106 C CA . LEU A 1 148 ? -25.557 26.610 19.924 1.00 84.69 148 LEU A CA 1
ATOM 1107 C C . LEU A 1 148 ? -24.486 25.929 20.763 1.00 84.69 148 LEU A C 1
ATOM 1109 O O . LEU A 1 148 ? -24.464 24.707 20.852 1.00 84.69 148 LEU A O 1
ATOM 1113 N N . PHE A 1 149 ? -23.640 26.720 21.407 1.00 86.50 149 PHE A N 1
ATOM 1114 C CA . PHE A 1 149 ? -22.548 26.241 22.240 1.00 86.50 149 PHE A CA 1
ATOM 1115 C C . PHE A 1 149 ? -22.675 26.777 23.661 1.00 86.50 149 PHE A C 1
ATOM 1117 O O . PHE A 1 149 ? -23.165 27.885 23.895 1.00 86.50 149 PHE A O 1
ATOM 1124 N N . VAL A 1 150 ? -22.190 26.002 24.628 1.00 87.25 150 VAL A N 1
ATOM 1125 C CA . VAL A 1 150 ? -22.132 26.440 26.027 1.00 87.25 150 VAL A CA 1
ATOM 1126 C C . VAL A 1 150 ? -21.253 27.697 26.186 1.00 87.25 150 VAL A C 1
ATOM 1128 O O . VAL A 1 150 ? -20.324 27.896 25.402 1.00 87.25 150 VAL A O 1
ATOM 1131 N N . PRO A 1 151 ? -21.480 28.550 27.206 1.00 85.19 151 PRO A N 1
ATOM 1132 C CA . PRO A 1 151 ? -20.775 29.834 27.351 1.00 85.19 151 PRO A CA 1
ATOM 1133 C C . PRO A 1 151 ? -19.245 29.746 27.392 1.00 85.19 151 PRO A C 1
ATOM 1135 O O . PRO A 1 151 ? -18.568 30.702 27.027 1.00 85.19 151 PRO A O 1
ATOM 1138 N N . TRP A 1 152 ? -18.702 28.615 27.845 1.00 85.62 152 TRP A N 1
ATOM 1139 C CA . TRP A 1 152 ? -17.262 28.364 27.955 1.00 85.62 152 TRP A CA 1
ATOM 1140 C C . TRP A 1 152 ? -16.674 27.609 26.757 1.00 85.62 152 TRP A C 1
ATOM 1142 O O . TRP A 1 152 ? -15.496 27.251 26.789 1.00 85.62 152 TRP A O 1
ATOM 1152 N N . ALA A 1 153 ? -17.466 27.325 25.719 1.00 81.00 153 ALA A N 1
ATOM 1153 C CA . ALA A 1 153 ? -16.950 26.708 24.508 1.00 81.00 153 ALA A CA 1
ATOM 1154 C C . ALA A 1 153 ? -15.961 27.657 23.818 1.00 81.00 153 ALA A C 1
ATOM 1156 O O . ALA A 1 153 ? -16.202 28.860 23.694 1.00 81.00 153 ALA A O 1
ATOM 1157 N N . ALA A 1 154 ? -14.839 27.111 23.356 1.00 74.12 154 ALA A N 1
ATOM 1158 C CA . ALA A 1 154 ? -13.934 27.843 22.486 1.00 74.12 154 ALA A CA 1
ATOM 1159 C C . ALA A 1 154 ? -14.519 27.839 21.066 1.00 74.12 154 ALA A C 1
ATOM 1161 O O . ALA A 1 154 ? -14.500 26.812 20.396 1.00 74.12 154 ALA A O 1
ATOM 1162 N N . THR A 1 155 ? -15.043 28.976 20.608 1.00 61.69 155 THR A N 1
ATOM 1163 C CA . THR A 1 155 ? -15.612 29.138 19.256 1.00 61.69 155 THR A CA 1
ATOM 1164 C C . THR A 1 155 ? -14.706 29.898 18.305 1.00 61.69 155 THR A C 1
ATOM 1166 O O . THR A 1 155 ? -15.125 30.286 17.218 1.00 61.69 155 THR A O 1
ATOM 1169 N N . GLY A 1 156 ? -13.436 30.086 18.668 1.00 57.78 156 GLY A N 1
ATOM 1170 C CA . GLY A 1 156 ? -12.444 30.385 17.647 1.00 57.78 156 GLY A CA 1
ATOM 1171 C C . GLY A 1 156 ? -12.548 29.319 16.562 1.00 57.78 156 GLY A C 1
ATOM 1172 O O . GLY A 1 156 ? -12.799 28.150 16.869 1.00 57.78 156 GLY A O 1
ATOM 1173 N N . ALA A 1 157 ? -12.359 29.704 15.300 1.00 49.25 157 ALA A N 1
ATOM 1174 C CA . ALA A 1 157 ? -11.946 28.729 14.313 1.00 49.25 157 ALA A CA 1
ATOM 1175 C C . ALA A 1 157 ? -10.624 28.169 14.844 1.00 49.25 157 ALA A C 1
ATOM 1177 O O . ALA A 1 157 ? -9.556 28.717 14.583 1.00 49.25 157 ALA A O 1
ATOM 1178 N N . ALA A 1 158 ? -10.685 27.101 15.644 1.00 42.81 158 ALA A N 1
ATOM 1179 C CA . ALA A 1 158 ? -9.617 26.141 15.612 1.00 42.81 158 ALA A CA 1
ATOM 1180 C C . ALA A 1 158 ? -9.445 25.913 14.119 1.00 42.81 158 ALA A C 1
ATOM 1182 O O . ALA A 1 158 ? -10.427 25.605 13.427 1.00 42.81 158 ALA A O 1
ATOM 1183 N N . GLU A 1 159 ? -8.242 26.154 13.601 1.00 39.09 159 GLU A N 1
ATOM 1184 C CA . GLU A 1 159 ? -7.835 25.399 12.438 1.00 39.09 159 GLU A CA 1
ATOM 1185 C C . GLU A 1 159 ? -8.229 23.978 12.808 1.00 39.09 159 GLU A C 1
ATOM 1187 O O . GLU A 1 159 ? -7.615 23.349 13.670 1.00 39.09 159 GLU A O 1
ATOM 1192 N N . LYS A 1 160 ? -9.342 23.503 12.232 1.00 37.56 160 LYS A N 1
ATOM 1193 C CA . LYS A 1 160 ? -9.531 22.086 12.017 1.00 37.56 160 LYS A CA 1
ATOM 1194 C C . LYS A 1 160 ? -8.172 21.746 11.457 1.00 37.56 160 LYS A C 1
ATOM 1196 O O . LYS A 1 160 ? -7.863 22.367 10.430 1.00 37.56 160 LYS A O 1
ATOM 1201 N N . PRO A 1 161 ? -7.314 20.966 12.148 1.00 36.44 161 PRO A N 1
ATOM 1202 C CA . PRO A 1 161 ? -6.063 20.617 11.533 1.00 36.44 161 PRO A CA 1
ATOM 1203 C C . PRO A 1 161 ? -6.524 20.114 10.180 1.00 36.44 161 PRO A C 1
ATOM 1205 O O . PRO A 1 161 ? -7.370 19.212 10.095 1.00 36.44 161 PRO A O 1
ATOM 1208 N N . ALA A 1 162 ? -6.130 20.833 9.127 1.00 42.19 162 ALA A N 1
ATOM 1209 C CA . ALA A 1 162 ? -6.124 20.251 7.821 1.00 42.19 162 ALA A CA 1
ATOM 1210 C C . ALA A 1 162 ? -5.121 19.156 8.077 1.00 42.19 162 ALA A C 1
ATOM 1212 O O . ALA A 1 162 ? -3.927 19.409 8.121 1.00 42.19 162 ALA A O 1
ATOM 1213 N N . GLY A 1 163 ? -5.619 18.009 8.513 1.00 34.81 163 GLY A N 1
ATOM 1214 C CA . GLY A 1 163 ? -4.839 16.830 8.548 1.00 34.81 163 GLY A CA 1
ATOM 1215 C C . GLY A 1 163 ? -4.816 16.463 7.081 1.00 34.81 163 GLY A C 1
ATOM 1216 O O . GLY A 1 163 ? -5.800 15.886 6.618 1.00 34.81 163 GLY A O 1
ATOM 1217 N N . PRO A 1 164 ? -3.712 16.672 6.340 1.00 41.00 164 PRO A N 1
ATOM 1218 C CA . PRO A 1 164 ? -3.222 15.457 5.741 1.00 41.00 164 PRO A CA 1
ATOM 1219 C C . PRO A 1 164 ? -3.099 14.476 6.914 1.00 41.00 164 PRO A C 1
ATOM 1221 O O . PRO A 1 164 ? -2.731 14.875 8.024 1.00 41.00 164 PRO A O 1
ATOM 1224 N N . ALA A 1 165 ? -3.465 13.216 6.724 1.00 46.78 165 ALA A N 1
ATOM 1225 C CA . ALA A 1 165 ? -2.887 12.189 7.566 1.00 46.78 165 ALA A CA 1
ATOM 1226 C C . ALA A 1 165 ? -1.375 12.465 7.555 1.00 46.78 165 ALA A C 1
ATOM 1228 O O . ALA A 1 165 ? -0.717 12.206 6.549 1.00 46.78 165 ALA A O 1
ATOM 1229 N N . VAL A 1 166 ? -0.847 13.144 8.583 1.00 50.31 166 VAL A N 1
ATOM 1230 C CA . VAL A 1 166 ? 0.587 13.350 8.709 1.00 50.31 166 VAL A CA 1
ATOM 1231 C C . VAL A 1 166 ? 1.075 11.928 8.761 1.00 50.31 166 VAL A C 1
ATOM 1233 O O . VAL A 1 166 ? 0.647 11.176 9.639 1.00 50.31 166 VAL A O 1
ATOM 1236 N N . ALA A 1 167 ? 1.826 11.528 7.736 1.00 59.56 167 ALA A N 1
ATOM 1237 C CA . ALA A 1 167 ? 2.322 10.174 7.644 1.00 59.56 167 ALA A CA 1
ATOM 1238 C C . ALA A 1 167 ? 2.985 9.871 8.988 1.00 59.56 167 ALA A C 1
ATOM 1240 O O . ALA A 1 167 ? 3.933 10.551 9.381 1.00 59.56 167 ALA A O 1
ATOM 1241 N N . ARG A 1 168 ? 2.391 8.941 9.735 1.00 72.62 1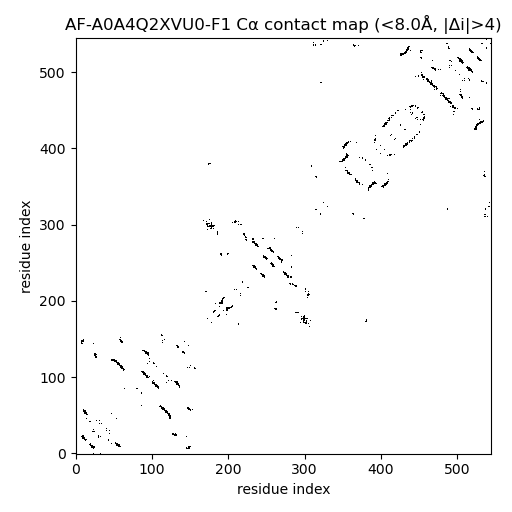68 ARG A N 1
ATOM 1242 C CA . ARG A 1 168 ? 2.836 8.559 11.070 1.00 72.62 168 ARG A CA 1
ATOM 1243 C C . ARG A 1 168 ? 4.312 8.164 10.964 1.00 72.62 168 ARG A C 1
ATOM 1245 O O . ARG A 1 168 ? 4.651 7.336 10.124 1.00 72.62 168 ARG A O 1
ATOM 1252 N N . THR A 1 169 ? 5.191 8.790 11.746 1.00 79.56 169 THR A N 1
ATOM 1253 C CA . THR A 1 169 ? 6.655 8.555 11.669 1.00 79.56 169 THR A CA 1
ATOM 1254 C C . THR A 1 169 ? 7.208 7.788 12.870 1.00 79.56 169 THR A C 1
ATOM 1256 O O . THR A 1 169 ? 8.357 7.342 12.848 1.00 79.56 169 THR A O 1
ATOM 1259 N N . ASP A 1 170 ? 6.384 7.618 13.903 1.00 87.06 170 ASP A N 1
ATOM 1260 C CA . ASP A 1 170 ? 6.617 6.862 15.137 1.00 87.06 170 ASP A CA 1
ATOM 1261 C C . ASP A 1 170 ? 6.491 5.343 14.955 1.00 87.06 170 ASP A C 1
ATOM 1263 O O . ASP A 1 170 ? 6.853 4.590 15.856 1.00 87.06 170 ASP A O 1
ATOM 1267 N N . VAL A 1 171 ? 6.030 4.877 13.793 1.00 89.88 171 VAL A N 1
ATOM 1268 C CA . VAL A 1 171 ? 6.028 3.457 13.417 1.00 89.88 171 VAL A CA 1
ATOM 1269 C C . VAL A 1 171 ? 6.769 3.270 12.097 1.00 89.88 171 VAL A C 1
ATOM 1271 O O . VAL A 1 171 ? 6.583 4.049 11.160 1.00 89.88 171 VAL A O 1
ATOM 1274 N N . LYS A 1 172 ? 7.663 2.282 12.038 1.00 88.19 172 LYS A N 1
ATOM 1275 C CA . LYS A 1 172 ? 8.584 2.063 10.905 1.00 88.19 172 LYS A CA 1
ATOM 1276 C C . LYS A 1 172 ? 8.716 0.595 10.500 1.00 88.19 172 LYS A C 1
ATOM 1278 O O . LYS A 1 172 ? 9.642 0.246 9.772 1.00 88.19 172 LYS A O 1
ATOM 1283 N N . GLY A 1 173 ? 7.822 -0.248 10.993 1.00 91.12 173 GLY A N 1
ATOM 1284 C CA . GLY A 1 173 ? 7.794 -1.668 10.687 1.00 91.12 173 GLY A CA 1
ATOM 1285 C C . GLY A 1 173 ? 7.218 -1.986 9.307 1.00 91.12 173 GLY A C 1
ATOM 1286 O O . GLY A 1 173 ? 6.763 -1.120 8.557 1.00 91.12 173 GLY A O 1
ATOM 1287 N N . ASN A 1 174 ? 7.213 -3.267 8.966 1.00 91.88 174 ASN A N 1
ATOM 1288 C CA . ASN A 1 174 ? 6.602 -3.807 7.766 1.00 91.88 174 ASN A CA 1
ATOM 1289 C C . ASN A 1 174 ? 5.111 -4.094 8.008 1.00 91.88 174 ASN A C 1
ATOM 1291 O O . ASN A 1 174 ? 4.734 -4.986 8.770 1.00 91.88 174 ASN A O 1
ATOM 1295 N N . TRP A 1 175 ? 4.247 -3.373 7.290 1.00 93.38 175 TRP A N 1
ATOM 1296 C CA . TRP A 1 175 ? 2.792 -3.496 7.415 1.00 93.38 175 TRP A CA 1
ATOM 1297 C C . TRP A 1 175 ? 2.265 -4.910 7.100 1.00 93.38 175 TRP A C 1
ATOM 1299 O O . TRP A 1 175 ? 1.397 -5.417 7.812 1.00 93.38 175 TRP A O 1
ATOM 1309 N N . LEU A 1 176 ? 2.790 -5.584 6.063 1.00 91.62 176 LEU A N 1
ATOM 1310 C CA . LEU A 1 176 ? 2.369 -6.949 5.708 1.00 91.62 176 LEU A CA 1
ATOM 1311 C C . LEU A 1 176 ? 2.848 -7.973 6.738 1.00 91.62 176 LEU A C 1
ATOM 1313 O O . LEU A 1 176 ? 2.116 -8.915 7.051 1.00 91.62 176 LEU A O 1
ATOM 1317 N N . HIS A 1 177 ? 4.049 -7.799 7.294 1.00 92.12 177 HIS A N 1
ATOM 1318 C CA . HIS A 1 177 ? 4.511 -8.646 8.388 1.00 92.12 177 HIS A CA 1
ATOM 1319 C C . HIS A 1 177 ? 3.661 -8.444 9.644 1.00 92.12 177 HIS A C 1
ATOM 1321 O O . HIS A 1 177 ? 3.183 -9.428 10.205 1.00 92.12 177 HIS A O 1
ATOM 1327 N N . GLY A 1 178 ? 3.333 -7.198 9.989 1.00 94.88 178 GLY A N 1
ATOM 1328 C CA . GLY A 1 178 ? 2.408 -6.872 11.072 1.00 94.88 178 GLY A CA 1
ATOM 1329 C C . GLY A 1 178 ? 1.038 -7.521 10.907 1.00 94.88 178 GLY A C 1
ATOM 1330 O O . GLY A 1 178 ? 0.509 -8.110 11.850 1.00 94.88 178 GLY A O 1
ATOM 1331 N N . ARG A 1 179 ? 0.494 -7.512 9.682 1.00 94.69 179 ARG A N 1
ATOM 1332 C CA . ARG A 1 179 ? -0.743 -8.233 9.351 1.00 94.69 179 ARG A CA 1
ATOM 1333 C C . ARG A 1 179 ? -0.598 -9.742 9.580 1.00 94.69 179 ARG A C 1
ATOM 1335 O O . ARG A 1 179 ? -1.474 -10.348 10.190 1.00 94.69 179 ARG A O 1
ATOM 1342 N N . ARG A 1 180 ? 0.498 -10.366 9.125 1.00 93.56 180 ARG A N 1
ATOM 1343 C CA . ARG A 1 180 ? 0.764 -11.803 9.364 1.00 93.56 180 ARG A CA 1
ATOM 1344 C C . ARG A 1 180 ? 0.873 -12.126 10.853 1.00 93.56 180 ARG A C 1
ATOM 1346 O O . ARG A 1 180 ? 0.385 -13.168 11.276 1.00 93.56 180 ARG A O 1
ATOM 1353 N N . ILE A 1 181 ? 1.468 -11.239 11.648 1.00 94.12 181 ILE A N 1
ATOM 1354 C CA . ILE A 1 181 ? 1.551 -11.390 13.104 1.00 94.12 181 ILE A CA 1
ATOM 1355 C C . ILE A 1 181 ? 0.150 -11.323 13.714 1.00 94.12 181 ILE A C 1
ATOM 1357 O O . ILE A 1 181 ? -0.217 -12.226 14.465 1.00 94.12 181 ILE A O 1
ATOM 1361 N N . PHE A 1 182 ? -0.655 -10.325 13.337 1.00 94.81 182 PHE A N 1
ATOM 1362 C CA . PHE A 1 182 ? -2.029 -10.160 13.817 1.00 94.81 182 PHE A CA 1
ATOM 1363 C C . PHE A 1 182 ? -2.896 -11.406 13.577 1.00 94.81 182 PHE A C 1
ATOM 1365 O O . PHE A 1 182 ? -3.595 -11.840 14.493 1.00 94.81 182 PHE A O 1
ATOM 1372 N N . PHE A 1 183 ? -2.821 -11.995 12.376 1.00 93.25 183 PHE A N 1
ATOM 1373 C CA . PHE A 1 183 ? -3.576 -13.194 11.969 1.00 93.25 183 PHE A CA 1
ATOM 1374 C C . PHE A 1 183 ? -2.859 -14.528 12.245 1.00 93.25 183 PHE A C 1
ATOM 1376 O O . PHE A 1 183 ? -3.353 -15.587 11.864 1.00 93.25 183 PHE A O 1
ATOM 1383 N N . GLY A 1 184 ? -1.688 -14.494 12.878 1.00 91.06 184 GLY A N 1
ATOM 1384 C CA . GLY A 1 184 ? -0.822 -15.656 13.061 1.00 91.06 184 GLY A CA 1
ATOM 1385 C C . GLY A 1 184 ? -0.340 -15.769 14.498 1.00 91.06 184 GLY A C 1
ATOM 1386 O O . GLY A 1 184 ? -1.143 -15.906 15.418 1.00 91.06 184 GLY A O 1
ATOM 1387 N N . LYS A 1 185 ? 0.984 -15.702 14.692 1.00 89.44 185 LYS A N 1
ATOM 1388 C CA . LYS A 1 185 ? 1.653 -15.865 15.996 1.00 89.44 185 LYS A CA 1
ATOM 1389 C C . LYS A 1 185 ? 1.105 -14.929 17.077 1.00 89.44 185 LYS A C 1
ATOM 1391 O O . LYS A 1 185 ? 1.012 -15.329 18.232 1.00 89.44 185 LYS A O 1
ATOM 1396 N N . GLY A 1 186 ? 0.751 -13.702 16.699 1.00 89.50 186 GLY A N 1
ATOM 1397 C CA . GLY A 1 186 ? 0.182 -12.716 17.607 1.00 89.50 186 GLY A CA 1
ATOM 1398 C C . GLY A 1 186 ? -1.256 -13.022 18.007 1.00 89.50 186 GLY A C 1
ATOM 1399 O O . GLY A 1 186 ? -1.691 -12.461 18.990 1.00 89.50 186 GLY A O 1
ATOM 1400 N N . ALA A 1 187 ? -1.987 -13.881 17.284 1.00 90.44 187 ALA A N 1
ATOM 1401 C CA . ALA A 1 187 ? -3.339 -14.364 17.594 1.00 90.44 187 ALA A CA 1
ATOM 1402 C C . ALA A 1 187 ? -4.391 -13.289 17.958 1.00 90.44 187 ALA A C 1
ATOM 1404 O O . ALA A 1 187 ? -5.470 -13.622 18.453 1.00 90.44 187 ALA A O 1
ATOM 1405 N N . CYS A 1 188 ? -4.136 -12.015 17.653 1.00 92.62 188 CYS A N 1
ATOM 1406 C CA . CYS A 1 188 ? -5.022 -10.900 17.977 1.00 92.62 188 CYS A CA 1
ATOM 1407 C C . CYS A 1 188 ? -6.388 -11.053 17.290 1.00 92.62 188 CYS A C 1
ATOM 1409 O O . CYS A 1 188 ? -7.420 -10.748 17.886 1.00 92.62 188 CYS A O 1
ATOM 1411 N N . PHE A 1 189 ? -6.398 -11.606 16.072 1.00 92.69 189 PHE A N 1
ATOM 1412 C CA . PHE A 1 189 ? -7.605 -11.858 15.278 1.00 92.69 189 PHE A CA 1
ATOM 1413 C C . PHE A 1 189 ? -8.630 -12.788 15.949 1.00 92.69 189 PHE A C 1
ATOM 1415 O O . PHE A 1 189 ? -9.802 -12.775 15.578 1.00 92.69 189 PHE A O 1
ATOM 1422 N N . THR A 1 190 ? -8.202 -13.610 16.915 1.00 90.50 190 THR A N 1
ATOM 1423 C CA . THR A 1 190 ? -9.087 -14.553 17.622 1.00 90.50 190 THR A CA 1
ATOM 1424 C C . THR A 1 190 ? -10.130 -13.838 18.477 1.00 90.50 190 THR A C 1
ATOM 1426 O O . THR A 1 190 ? -11.219 -14.368 18.695 1.00 90.50 190 THR A O 1
ATOM 1429 N N . CYS A 1 191 ? -9.810 -12.620 18.917 1.00 91.12 191 CYS A N 1
ATOM 1430 C CA . CYS A 1 191 ? -10.684 -11.781 19.723 1.00 91.12 191 CYS A CA 1
ATOM 1431 C C . CYS A 1 191 ? -11.048 -10.477 19.016 1.00 91.12 191 CYS A C 1
ATOM 1433 O O . CYS A 1 191 ? -12.148 -9.982 19.222 1.00 91.12 191 CYS A O 1
ATOM 1435 N N . HIS A 1 192 ? -10.145 -9.913 18.218 1.00 93.12 192 HIS A N 1
ATOM 1436 C CA . HIS A 1 192 ? -10.316 -8.591 17.636 1.00 93.12 192 HIS A CA 1
ATOM 1437 C C . HIS A 1 192 ? -10.630 -8.638 16.152 1.00 93.12 192 HIS A C 1
ATOM 1439 O O . HIS A 1 192 ? -10.036 -9.403 15.386 1.00 93.12 192 HIS A O 1
ATOM 1445 N N . ARG A 1 193 ? -11.488 -7.705 15.748 1.00 92.88 193 ARG A N 1
ATOM 1446 C CA . ARG A 1 193 ? -11.719 -7.356 14.355 1.00 92.88 193 ARG A CA 1
ATOM 1447 C C . ARG A 1 193 ? -10.864 -6.154 13.978 1.00 92.88 193 ARG A C 1
ATOM 1449 O O . ARG A 1 193 ? -10.677 -5.239 14.773 1.00 92.88 193 ARG A O 1
ATOM 1456 N N . THR A 1 194 ? -10.360 -6.132 12.754 1.00 93.56 194 THR A N 1
ATOM 1457 C CA . THR A 1 194 ? -9.760 -4.947 12.136 1.00 93.56 194 THR A CA 1
ATOM 1458 C C . THR A 1 194 ? -10.087 -4.959 10.653 1.00 93.56 194 THR A C 1
ATOM 1460 O O . THR A 1 194 ? -9.947 -5.987 9.995 1.00 93.56 194 THR A O 1
ATOM 1463 N N . ARG A 1 195 ? -10.572 -3.835 10.118 1.00 90.94 195 ARG A N 1
ATOM 1464 C CA . ARG A 1 195 ? -10.904 -3.673 8.693 1.00 90.94 195 ARG A CA 1
ATOM 1465 C C . ARG A 1 195 ? -11.816 -4.798 8.169 1.00 90.94 195 ARG A C 1
ATOM 1467 O O . ARG A 1 195 ? -11.604 -5.325 7.086 1.00 90.94 195 ARG A O 1
ATOM 1474 N N . ASN A 1 196 ? -12.837 -5.146 8.961 1.00 88.56 196 ASN A N 1
ATOM 1475 C CA . ASN A 1 196 ? -13.800 -6.235 8.721 1.00 88.56 196 ASN A CA 1
ATOM 1476 C C . ASN A 1 196 ? -13.237 -7.669 8.716 1.00 88.56 196 ASN A C 1
ATOM 1478 O O . ASN A 1 196 ? -13.952 -8.596 8.346 1.00 88.56 196 ASN A O 1
ATOM 1482 N N . GLU A 1 197 ? -12.009 -7.879 9.180 1.00 90.69 197 GLU A N 1
ATOM 1483 C CA . GLU A 1 197 ? -11.394 -9.202 9.305 1.00 90.69 197 GLU A CA 1
ATOM 1484 C C . GLU A 1 197 ? -11.123 -9.549 10.778 1.00 90.69 197 GLU A C 1
ATOM 1486 O O . GLU A 1 197 ? -10.704 -8.685 11.547 1.00 90.69 197 GLU A O 1
ATOM 1491 N N . GLY A 1 198 ? -11.325 -10.810 11.174 1.00 90.62 198 GLY A N 1
ATOM 1492 C CA . GLY A 1 198 ? -11.135 -11.289 12.553 1.00 90.62 198 GLY A CA 1
ATOM 1493 C C . GLY A 1 198 ? -12.448 -11.602 13.280 1.00 90.62 198 GLY A C 1
ATOM 1494 O O . GLY A 1 198 ? -13.479 -11.808 12.641 1.00 90.62 198 GLY A O 1
ATOM 1495 N N . SER A 1 199 ? -12.393 -11.673 14.612 1.00 89.69 199 SER A N 1
ATOM 1496 C CA . SER A 1 199 ? -13.534 -12.014 15.476 1.00 89.69 199 SER A CA 1
ATOM 1497 C C . SER A 1 199 ? -14.151 -10.780 16.137 1.00 89.69 199 SER A C 1
ATOM 1499 O O . SER A 1 199 ? -13.449 -9.829 16.471 1.00 89.69 199 SER A O 1
ATOM 1501 N N . ASP A 1 200 ? -15.463 -10.810 16.356 1.00 87.75 200 ASP A N 1
ATOM 1502 C CA . ASP A 1 200 ? -16.231 -9.751 17.024 1.00 87.75 200 ASP A CA 1
ATOM 1503 C C . ASP A 1 200 ? -16.463 -10.098 18.505 1.00 87.75 200 ASP A C 1
ATOM 1505 O O . ASP A 1 200 ? -17.589 -10.296 18.966 1.00 87.75 200 ASP A O 1
ATOM 1509 N N . PHE A 1 201 ? -15.369 -10.278 19.249 1.00 90.19 201 PHE A N 1
ATOM 1510 C CA . PHE A 1 201 ? -15.418 -10.551 20.688 1.00 90.19 201 PHE A CA 1
ATOM 1511 C C . PHE A 1 201 ? -14.925 -9.353 21.501 1.00 90.19 201 PHE A C 1
ATOM 1513 O O . PHE A 1 201 ? -15.653 -8.845 22.353 1.00 90.19 201 PHE A O 1
ATOM 1520 N N . GLY A 1 202 ? -13.698 -8.910 21.229 1.00 89.44 202 GLY A N 1
ATOM 1521 C CA . GLY A 1 202 ? -13.095 -7.700 21.772 1.00 89.44 202 GLY A CA 1
ATOM 1522 C C . GLY A 1 202 ? -13.358 -6.473 20.890 1.00 89.44 202 GLY A C 1
ATOM 1523 O O . GLY A 1 202 ? -14.033 -6.571 19.867 1.00 89.44 202 GLY A O 1
ATOM 1524 N N . PRO A 1 203 ? -12.807 -5.303 21.259 1.00 89.50 203 PRO A N 1
ATOM 1525 C CA . PRO A 1 203 ? -12.939 -4.077 20.480 1.00 89.50 203 PRO A CA 1
ATOM 1526 C C . PRO A 1 203 ? -12.527 -4.229 19.019 1.00 89.50 203 PRO A C 1
ATOM 1528 O O . PRO A 1 203 ? -11.501 -4.844 18.714 1.00 89.50 203 PRO A O 1
ATOM 1531 N N . ASP A 1 204 ? -13.269 -3.560 18.142 1.00 92.12 204 ASP A N 1
ATOM 1532 C CA . ASP A 1 204 ? -12.839 -3.320 16.772 1.00 92.12 204 ASP A CA 1
ATOM 1533 C C . ASP A 1 204 ? -11.645 -2.355 16.756 1.00 92.12 204 ASP A C 1
ATOM 1535 O O . ASP A 1 204 ? -11.721 -1.215 17.221 1.00 92.12 204 ASP A O 1
ATOM 1539 N N . LEU A 1 205 ? -10.531 -2.823 16.204 1.00 94.44 205 LEU A N 1
ATOM 1540 C CA . LEU A 1 205 ? -9.263 -2.109 16.169 1.00 94.44 205 LEU A CA 1
ATOM 1541 C C . LEU A 1 205 ? -9.086 -1.252 14.910 1.00 94.44 205 LEU A C 1
ATOM 1543 O O . LEU A 1 205 ? -8.027 -0.661 14.715 1.00 94.44 205 LEU A O 1
ATOM 1547 N N . THR A 1 206 ? -10.098 -1.153 14.045 1.00 91.81 206 THR A N 1
ATOM 1548 C CA . THR A 1 206 ? -10.032 -0.365 12.800 1.00 91.81 206 THR A CA 1
ATOM 1549 C C . THR A 1 206 ? -9.672 1.102 13.058 1.00 91.81 206 THR A C 1
ATOM 1551 O O . THR A 1 206 ? -8.913 1.696 12.296 1.00 91.81 206 THR A O 1
ATOM 1554 N N . ASN A 1 207 ? -10.150 1.676 14.166 1.00 90.50 207 ASN A N 1
ATOM 1555 C CA . ASN A 1 207 ? -9.910 3.079 14.516 1.00 90.50 207 ASN A CA 1
ATOM 1556 C C . ASN A 1 207 ? -8.584 3.325 15.261 1.00 90.50 207 ASN A C 1
ATOM 1558 O O . ASN A 1 207 ? -8.295 4.471 15.617 1.00 90.50 207 ASN A O 1
ATOM 1562 N N . LEU A 1 208 ? -7.746 2.299 15.481 1.00 92.50 208 LEU A N 1
ATOM 1563 C CA . LEU A 1 208 ? -6.449 2.476 16.150 1.00 92.50 208 LEU A CA 1
ATOM 1564 C C . LEU A 1 208 ? -5.489 3.392 15.379 1.00 92.50 208 LEU A C 1
ATOM 1566 O O . LEU A 1 208 ? -4.603 3.988 15.986 1.00 92.50 208 LEU A O 1
ATOM 1570 N N . ILE A 1 209 ? -5.714 3.610 14.082 1.00 90.62 209 ILE A N 1
ATOM 1571 C CA . ILE A 1 209 ? -4.959 4.576 13.273 1.00 90.62 209 ILE A CA 1
ATOM 1572 C C . ILE A 1 209 ? -4.984 6.015 13.823 1.00 90.62 209 ILE A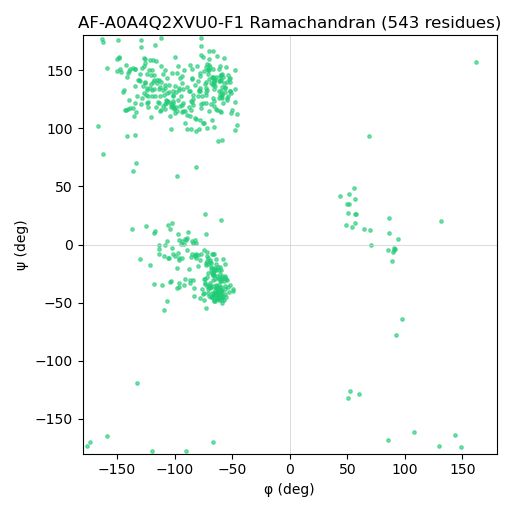 C 1
ATOM 1574 O O . ILE A 1 209 ? -4.138 6.823 13.441 1.00 90.62 209 ILE A O 1
ATOM 1578 N N . HIS A 1 210 ? -5.911 6.337 14.732 1.00 88.50 210 HIS A N 1
ATOM 1579 C CA . HIS A 1 210 ? -6.028 7.639 15.397 1.00 88.50 210 HIS A CA 1
ATOM 1580 C C . HIS A 1 210 ? -5.491 7.653 16.837 1.00 88.50 210 HIS A C 1
ATOM 1582 O O . HIS A 1 210 ? -5.502 8.700 17.479 1.00 88.50 210 HIS A O 1
ATOM 1588 N N . ARG A 1 211 ? -5.036 6.509 17.360 1.00 88.00 211 ARG A N 1
ATOM 1589 C CA . ARG A 1 211 ? -4.473 6.377 18.713 1.00 88.00 211 ARG A CA 1
ATOM 1590 C C . ARG A 1 211 ? -2.959 6.574 18.686 1.00 88.00 211 ARG A C 1
ATOM 1592 O O . ARG A 1 211 ? -2.303 6.253 17.690 1.00 88.00 211 ARG A O 1
ATOM 1599 N N . ASP A 1 212 ? -2.399 7.086 19.773 1.00 90.50 212 ASP A N 1
ATOM 1600 C CA . ASP A 1 212 ? -0.952 7.179 19.948 1.00 90.50 212 ASP A CA 1
ATOM 1601 C C . ASP A 1 212 ? -0.327 5.790 20.141 1.00 90.50 212 ASP A C 1
ATOM 1603 O O . ASP A 1 212 ? -0.960 4.844 20.624 1.00 90.50 212 ASP A O 1
ATOM 1607 N N . ARG A 1 213 ? 0.928 5.665 19.711 1.00 93.06 213 ARG A N 1
ATOM 1608 C CA . ARG A 1 213 ? 1.671 4.407 19.729 1.00 93.06 213 ARG A CA 1
ATOM 1609 C C . ARG A 1 213 ? 1.860 3.883 21.147 1.00 93.06 213 ARG A C 1
ATOM 1611 O O . ARG A 1 213 ? 1.715 2.682 21.377 1.00 93.06 213 ARG A O 1
ATOM 1618 N N . GLU A 1 214 ? 2.213 4.758 22.079 1.00 91.38 214 GLU A N 1
ATOM 1619 C CA . GLU A 1 214 ? 2.531 4.406 23.457 1.00 91.38 214 GLU A CA 1
ATOM 1620 C C . GLU A 1 214 ? 1.312 3.805 24.157 1.00 91.38 214 GLU A C 1
ATOM 1622 O O . GLU A 1 214 ? 1.434 2.738 24.758 1.00 91.38 214 GLU A O 1
ATOM 1627 N N . SER A 1 215 ? 0.132 4.415 24.012 1.00 90.94 215 SER A N 1
ATOM 1628 C CA . SER A 1 215 ? -1.116 3.895 24.579 1.00 90.94 215 SER A CA 1
ATOM 1629 C C . SER A 1 215 ? -1.474 2.530 24.008 1.00 90.94 215 SER A C 1
ATOM 1631 O O . SER A 1 215 ? -1.754 1.613 24.774 1.00 90.94 215 SER A O 1
ATOM 1633 N N . VAL A 1 216 ? -1.398 2.342 22.684 1.00 92.69 216 VAL A N 1
ATOM 1634 C CA . VAL A 1 216 ? -1.682 1.029 22.073 1.00 92.69 216 VAL A CA 1
ATOM 1635 C C . VAL A 1 216 ? -0.663 -0.023 22.515 1.00 92.69 216 VAL A C 1
ATOM 1637 O O . VAL A 1 216 ? -1.025 -1.165 22.784 1.00 92.69 216 VAL A O 1
ATOM 1640 N N . THR A 1 217 ? 0.604 0.359 22.666 1.00 91.75 217 THR A N 1
ATOM 1641 C CA . THR A 1 217 ? 1.640 -0.535 23.201 1.00 91.75 217 THR A CA 1
ATOM 1642 C C . THR A 1 217 ? 1.328 -0.936 24.645 1.00 91.75 217 THR A C 1
ATOM 1644 O O . THR A 1 217 ? 1.470 -2.106 25.000 1.00 91.75 217 THR A O 1
ATOM 1647 N N . GLN A 1 218 ? 0.873 0.003 25.481 1.00 89.94 218 GLN A N 1
ATOM 1648 C CA . GLN A 1 218 ? 0.460 -0.291 26.856 1.00 89.94 218 GLN A CA 1
ATOM 1649 C C . GLN A 1 218 ? -0.763 -1.204 26.907 1.00 89.94 218 GLN A C 1
ATOM 1651 O O . GLN A 1 218 ? -0.748 -2.151 27.687 1.00 89.94 218 GLN A O 1
ATOM 1656 N N . ASP A 1 219 ? -1.764 -0.990 26.052 1.00 90.50 219 ASP A N 1
ATOM 1657 C CA . ASP A 1 219 ? -2.942 -1.861 25.968 1.00 90.50 219 ASP A CA 1
ATOM 1658 C C . ASP A 1 219 ? -2.544 -3.310 25.622 1.00 90.50 219 ASP A C 1
ATOM 1660 O O . ASP A 1 219 ? -3.077 -4.260 26.192 1.00 90.50 219 ASP A O 1
ATOM 1664 N N . ILE A 1 220 ? -1.563 -3.491 24.726 1.00 91.50 220 ILE A N 1
ATOM 1665 C CA . ILE A 1 220 ? -1.062 -4.816 24.322 1.00 91.50 220 ILE A CA 1
ATOM 1666 C C . ILE A 1 220 ? -0.265 -5.496 25.445 1.00 91.50 220 ILE A C 1
ATOM 1668 O O . ILE A 1 220 ? -0.372 -6.710 25.638 1.00 91.50 220 ILE A O 1
ATOM 1672 N N . LEU A 1 221 ? 0.578 -4.741 26.154 1.00 89.31 221 LEU A N 1
ATOM 1673 C CA . LEU A 1 221 ? 1.476 -5.285 27.178 1.00 89.31 221 LEU A CA 1
ATOM 1674 C C . LEU A 1 221 ? 0.802 -5.455 28.544 1.00 89.31 221 LEU A C 1
ATOM 1676 O O . LEU A 1 221 ? 1.190 -6.348 29.295 1.00 89.31 221 LEU A O 1
ATOM 1680 N N . ASN A 1 222 ? -0.179 -4.608 28.859 1.00 89.00 222 ASN A N 1
ATOM 1681 C CA . ASN A 1 222 ? -0.841 -4.507 30.158 1.00 89.00 222 ASN A CA 1
ATOM 1682 C C . ASN A 1 222 ? -2.373 -4.372 29.991 1.00 89.00 222 ASN A C 1
ATOM 1684 O O . ASN A 1 222 ? -2.955 -3.367 30.407 1.00 89.00 222 ASN A O 1
ATOM 1688 N N . PRO A 1 223 ? -3.066 -5.378 29.426 1.00 89.12 223 PRO A N 1
ATOM 1689 C CA . PRO A 1 223 ? -4.480 -5.265 29.048 1.00 89.12 223 PRO A CA 1
ATOM 1690 C C . PRO A 1 223 ? -5.450 -5.061 30.222 1.00 89.12 223 PRO A C 1
ATOM 1692 O O . PRO A 1 223 ? -6.570 -4.596 30.022 1.00 89.12 223 PRO A O 1
ATOM 1695 N N . SER A 1 224 ? -5.049 -5.402 31.451 1.00 89.56 224 SER A N 1
ATOM 1696 C CA . SER A 1 224 ? -5.840 -5.158 32.668 1.00 89.56 224 SER A CA 1
ATOM 1697 C C . SER A 1 224 ? -5.687 -3.733 33.217 1.00 89.56 224 SER A C 1
ATOM 1699 O O . SER A 1 224 ? -6.424 -3.357 34.125 1.00 89.56 224 SER A O 1
ATOM 1701 N N . ALA A 1 225 ? -4.746 -2.929 32.700 1.00 86.44 225 ALA A N 1
ATOM 1702 C CA . ALA A 1 225 ? -4.502 -1.574 33.199 1.00 86.44 225 ALA A CA 1
ATOM 1703 C C . ALA A 1 225 ? -5.662 -0.619 32.881 1.00 86.44 225 ALA A C 1
ATOM 1705 O O . ALA A 1 225 ? -5.991 0.242 33.694 1.00 86.44 225 ALA A O 1
ATOM 1706 N N . THR A 1 226 ? -6.286 -0.780 31.710 1.00 80.12 226 THR A N 1
ATOM 1707 C CA . THR A 1 226 ? -7.495 -0.052 31.308 1.00 80.12 226 THR A CA 1
ATOM 1708 C C . THR A 1 226 ? -8.423 -1.006 30.566 1.00 80.12 226 THR A C 1
ATOM 1710 O O . THR A 1 226 ? -8.086 -1.496 29.494 1.00 80.12 226 THR A O 1
ATOM 1713 N N . ILE A 1 227 ? -9.607 -1.260 31.123 1.00 80.88 227 ILE A N 1
ATOM 1714 C CA . ILE A 1 227 ? -10.622 -2.116 30.499 1.00 80.88 227 ILE A CA 1
ATOM 1715 C C . ILE A 1 227 ? -11.743 -1.215 29.992 1.00 80.88 227 ILE A C 1
ATOM 1717 O O . ILE A 1 227 ? -12.344 -0.471 30.769 1.00 80.88 227 ILE A O 1
ATOM 1721 N N . ASN A 1 228 ? -12.029 -1.272 28.689 1.00 79.50 228 ASN A N 1
ATOM 1722 C CA . ASN A 1 228 ? -13.186 -0.579 28.127 1.00 79.50 228 ASN A CA 1
ATOM 1723 C C . ASN A 1 228 ? -14.462 -1.103 28.823 1.00 79.50 228 ASN A C 1
ATOM 1725 O O . ASN A 1 228 ? -14.646 -2.322 28.858 1.00 79.50 228 ASN A O 1
ATOM 1729 N N . PRO A 1 229 ? -15.344 -0.234 29.356 1.00 79.31 229 PRO A N 1
ATOM 1730 C CA . PRO A 1 229 ? -16.568 -0.660 30.036 1.00 79.31 229 PRO A CA 1
ATOM 1731 C C . PRO A 1 229 ? -17.437 -1.640 29.233 1.00 79.31 229 PRO A C 1
ATOM 1733 O O . PRO A 1 229 ? -17.999 -2.565 29.813 1.00 79.31 229 PRO A O 1
ATOM 1736 N N . GLU A 1 230 ? -17.495 -1.509 27.903 1.00 78.50 230 GLU A N 1
ATOM 1737 C CA . GLU A 1 230 ? -18.254 -2.416 27.020 1.00 78.50 230 GLU A CA 1
ATOM 1738 C C . GLU A 1 230 ? -17.619 -3.810 26.863 1.00 78.50 230 GLU A C 1
ATOM 1740 O O . GLU A 1 230 ? -18.213 -4.725 26.289 1.00 78.50 230 GLU A O 1
ATOM 1745 N N . GLN A 1 231 ? -16.393 -3.966 27.358 1.00 84.19 231 GLN A N 1
ATOM 1746 C CA . GLN A 1 231 ? -15.582 -5.181 27.299 1.00 84.19 231 GLN A CA 1
ATOM 1747 C C . GLN A 1 231 ? -15.260 -5.716 28.697 1.00 84.19 231 GLN A C 1
ATOM 1749 O O . GLN A 1 231 ? -14.435 -6.619 28.847 1.00 84.19 231 GLN A O 1
ATOM 1754 N N . ALA A 1 232 ? -15.898 -5.160 29.732 1.00 85.81 232 ALA A N 1
ATOM 1755 C CA . ALA A 1 232 ? -15.745 -5.625 31.096 1.00 85.81 232 ALA A CA 1
ATOM 1756 C C . ALA A 1 232 ? -16.254 -7.069 31.217 1.00 85.81 232 ALA A C 1
ATOM 1758 O O . ALA A 1 232 ? -17.437 -7.365 31.026 1.00 85.81 232 ALA A O 1
ATOM 1759 N N . GLY A 1 233 ? -15.337 -7.982 31.532 1.00 90.75 233 GLY A N 1
ATOM 1760 C CA . GLY A 1 233 ? -15.660 -9.385 31.738 1.00 90.75 233 GLY A CA 1
ATOM 1761 C C . GLY A 1 233 ? -16.473 -9.610 33.009 1.00 90.75 233 GLY A C 1
ATOM 1762 O O . GLY A 1 233 ? -16.377 -8.867 33.987 1.00 90.75 233 GLY A O 1
ATOM 1763 N N . SER A 1 234 ? -17.271 -10.670 33.009 1.00 93.19 234 SER A N 1
ATOM 1764 C CA . SER A 1 234 ? -18.004 -11.159 34.171 1.00 93.19 234 SER A CA 1
ATOM 1765 C C . SER A 1 234 ? -17.793 -12.657 34.346 1.00 93.19 234 SER A C 1
ATOM 1767 O O . SER A 1 234 ? -17.797 -13.417 33.376 1.00 93.19 234 SER A O 1
ATOM 1769 N N . THR A 1 235 ? -17.676 -13.087 35.599 1.00 94.94 235 THR A N 1
ATOM 1770 C CA . THR A 1 235 ? -17.786 -14.490 35.990 1.00 94.94 235 THR A CA 1
ATOM 1771 C C . THR A 1 235 ? -19.248 -14.792 36.296 1.00 94.94 235 THR A C 1
ATOM 1773 O O . THR A 1 235 ? -19.811 -14.295 37.276 1.00 94.94 235 THR A O 1
ATOM 1776 N N . VAL A 1 236 ? -19.873 -15.612 35.453 1.00 95.44 236 VAL A N 1
ATOM 1777 C CA . VAL A 1 236 ? -21.253 -16.077 35.619 1.00 95.44 236 VAL A CA 1
ATOM 1778 C C . VAL A 1 236 ? -21.227 -17.490 36.180 1.00 95.44 236 VAL A C 1
ATOM 1780 O O . VAL A 1 236 ? -20.688 -18.400 35.556 1.00 95.44 236 VAL A O 1
ATOM 1783 N N . THR A 1 237 ? -21.808 -17.678 37.363 1.00 96.69 237 THR A N 1
ATOM 1784 C CA . THR A 1 237 ? -21.983 -19.000 37.982 1.00 96.69 237 THR A CA 1
ATOM 1785 C C . THR A 1 237 ? -23.420 -19.462 37.792 1.00 96.69 237 THR A C 1
ATOM 1787 O O . THR A 1 237 ? -24.355 -18.710 38.077 1.00 96.69 237 THR A O 1
ATOM 1790 N N . PHE A 1 238 ? -23.598 -20.699 37.346 1.00 95.94 238 PHE A N 1
ATOM 1791 C CA . PHE A 1 238 ? -24.890 -21.326 37.090 1.00 95.94 238 PHE A CA 1
ATOM 1792 C C . PHE A 1 238 ? -25.312 -22.249 38.242 1.00 95.94 238 PHE A C 1
ATOM 1794 O O . PHE A 1 238 ? -24.509 -22.639 39.094 1.00 95.94 238 PHE A O 1
ATOM 1801 N N . THR A 1 239 ? -26.602 -22.575 38.306 1.00 96.31 239 THR A N 1
ATOM 1802 C CA . THR A 1 239 ? -27.192 -23.442 39.341 1.00 96.31 239 THR A CA 1
ATOM 1803 C C . THR A 1 239 ? -26.723 -24.894 39.244 1.00 96.31 239 THR A C 1
ATOM 1805 O O . THR A 1 239 ? -26.684 -25.581 40.261 1.00 96.31 239 THR A O 1
ATOM 1808 N N . ASP A 1 240 ? -26.299 -25.331 38.056 1.00 94.25 240 ASP A N 1
ATOM 1809 C CA . ASP A 1 240 ? -25.656 -26.627 37.797 1.00 94.25 240 ASP A CA 1
ATOM 1810 C C . ASP A 1 240 ? -24.195 -26.701 38.295 1.00 94.25 240 ASP A C 1
ATOM 1812 O O . ASP A 1 240 ? -23.574 -27.762 38.243 1.00 94.25 240 ASP A O 1
ATOM 1816 N N . GLY A 1 241 ? -23.651 -25.591 38.807 1.00 93.06 241 GLY A N 1
ATOM 1817 C CA . GLY A 1 241 ? -22.281 -25.481 39.302 1.00 93.06 241 GLY A CA 1
ATOM 1818 C C . GLY A 1 241 ? -21.255 -25.037 38.257 1.00 93.06 241 GLY A C 1
ATOM 1819 O O . GLY A 1 241 ? -20.104 -24.804 38.628 1.00 93.06 241 GLY A O 1
ATOM 1820 N N . ALA A 1 242 ? -21.634 -24.871 36.985 1.00 93.69 242 ALA A N 1
ATOM 1821 C CA . ALA A 1 242 ? -20.740 -24.336 35.965 1.00 93.69 242 ALA A CA 1
ATOM 1822 C C . ALA A 1 242 ? -20.404 -22.862 36.244 1.00 93.69 242 ALA A C 1
ATOM 1824 O O . ALA A 1 242 ? -21.257 -22.084 36.673 1.00 93.69 242 ALA A O 1
ATOM 1825 N N . ALA A 1 243 ? -19.165 -22.462 35.961 1.00 94.06 243 ALA A N 1
ATOM 1826 C CA . ALA A 1 243 ? -18.732 -21.071 36.012 1.00 94.06 243 ALA A CA 1
ATOM 1827 C C . ALA A 1 243 ? -18.047 -20.709 34.695 1.00 94.06 243 ALA A C 1
ATOM 1829 O O . ALA A 1 243 ? -17.127 -21.404 34.263 1.00 94.06 243 ALA A O 1
ATOM 1830 N N . LEU A 1 244 ? -18.511 -19.638 34.055 1.00 93.38 244 LEU A N 1
ATOM 1831 C CA . LEU A 1 244 ? -17.995 -19.171 32.772 1.00 93.38 244 LEU A CA 1
ATOM 1832 C C . LEU A 1 244 ? -17.576 -17.707 32.870 1.00 93.38 244 LEU A C 1
ATOM 1834 O O . LEU A 1 244 ? -18.269 -16.895 33.481 1.00 93.38 244 LEU A O 1
ATOM 1838 N N . ASN A 1 245 ? -16.454 -17.386 32.229 1.00 92.94 245 ASN A N 1
ATOM 1839 C CA . ASN A 1 245 ? -15.963 -16.023 32.078 1.00 92.94 245 ASN A CA 1
ATOM 1840 C C . ASN A 1 245 ? -16.294 -15.529 30.669 1.00 92.94 245 ASN A C 1
ATOM 1842 O O . ASN A 1 245 ? -15.976 -16.199 29.685 1.00 92.94 245 ASN A O 1
ATOM 1846 N N . GLY A 1 246 ? -16.923 -14.364 30.573 1.00 92.31 246 GLY A N 1
ATOM 1847 C CA . GLY A 1 246 ? -17.301 -13.770 29.296 1.00 92.31 246 GLY A CA 1
ATOM 1848 C C . GLY A 1 246 ? -17.920 -12.389 29.461 1.00 92.31 246 GLY A C 1
ATOM 1849 O O . GLY A 1 246 ? -17.959 -11.845 30.563 1.00 92.31 246 GLY A O 1
ATOM 1850 N N . ILE A 1 247 ? -18.416 -11.823 28.368 1.00 92.19 247 ILE A N 1
ATOM 1851 C CA . ILE A 1 247 ? -19.054 -10.503 28.350 1.00 92.19 247 ILE A CA 1
ATOM 1852 C C . ILE A 1 247 ? -20.567 -10.691 28.311 1.00 92.19 247 ILE A C 1
ATOM 1854 O O . ILE A 1 247 ? -21.095 -11.350 27.412 1.00 92.19 247 ILE A O 1
ATOM 1858 N N . VAL A 1 248 ? -21.283 -10.123 29.280 1.00 91.44 248 VAL A N 1
ATOM 1859 C CA . VAL A 1 248 ? -22.750 -10.170 29.305 1.00 91.44 248 VAL A CA 1
ATOM 1860 C C . VAL A 1 248 ? -23.281 -9.197 28.253 1.00 91.44 248 VAL A C 1
ATOM 1862 O O . VAL A 1 248 ? -23.243 -7.987 28.446 1.00 91.44 248 VAL A O 1
ATOM 1865 N N . ARG A 1 249 ? -23.761 -9.723 27.121 1.00 88.75 249 ARG A N 1
ATOM 1866 C CA . ARG A 1 249 ? -24.313 -8.926 26.009 1.00 88.75 249 ARG A CA 1
ATOM 1867 C C . ARG A 1 249 ? -25.790 -8.618 26.201 1.00 88.75 249 ARG A C 1
ATOM 1869 O O . ARG A 1 249 ? -26.287 -7.595 25.743 1.00 88.75 249 ARG A O 1
ATOM 1876 N N . THR A 1 250 ? -26.511 -9.514 26.863 1.00 91.50 250 THR A N 1
ATOM 1877 C CA . THR A 1 250 ? -27.928 -9.331 27.171 1.00 91.50 250 THR A CA 1
ATOM 1878 C C . THR A 1 250 ? -28.217 -9.927 28.532 1.00 91.50 250 THR A C 1
ATOM 1880 O O . THR A 1 250 ? -27.826 -11.058 28.816 1.00 91.50 250 THR A O 1
ATOM 1883 N N . LEU A 1 251 ? -28.927 -9.170 29.359 1.00 90.62 251 LEU A N 1
ATOM 1884 C CA . LEU A 1 251 ? -29.464 -9.637 30.623 1.00 90.62 251 LEU A CA 1
ATOM 1885 C C . LEU A 1 251 ? -30.894 -9.118 30.741 1.00 90.62 251 LEU A C 1
ATOM 1887 O O . LEU A 1 251 ? -31.121 -7.913 30.742 1.00 90.62 251 LEU A O 1
ATOM 1891 N N . THR A 1 252 ? -31.840 -10.045 30.796 1.00 93.81 252 THR A N 1
ATOM 1892 C CA . THR A 1 252 ? -33.281 -9.793 30.936 1.00 93.81 252 THR A CA 1
ATOM 1893 C C . THR A 1 252 ? -33.825 -10.645 32.077 1.00 93.81 252 THR A C 1
ATOM 1895 O O . THR A 1 252 ? -33.090 -11.466 32.642 1.00 93.81 252 THR A O 1
ATOM 1898 N N . ASP A 1 253 ? -35.105 -10.485 32.398 1.00 93.00 253 ASP A N 1
ATOM 1899 C CA . ASP A 1 253 ? -35.768 -11.308 33.409 1.00 93.00 253 ASP A CA 1
ATOM 1900 C C . ASP A 1 253 ? -35.893 -12.776 32.958 1.00 93.00 253 ASP A C 1
ATOM 1902 O O . ASP A 1 253 ? -35.899 -13.683 33.791 1.00 93.00 253 ASP A O 1
ATOM 1906 N N . GLU A 1 254 ? -35.903 -13.038 31.646 1.00 93.94 254 GLU A N 1
ATOM 1907 C CA . GLU A 1 254 ? -36.076 -14.377 31.077 1.00 93.94 254 GLU A CA 1
ATOM 1908 C C . GLU A 1 254 ? -34.757 -15.073 30.728 1.00 93.94 254 GLU A C 1
ATOM 1910 O O . GLU A 1 254 ? -34.640 -16.291 30.889 1.00 93.94 254 GLU A O 1
ATOM 1915 N N . ARG A 1 255 ? -33.752 -14.333 30.244 1.00 93.88 255 ARG A N 1
ATOM 1916 C CA . ARG A 1 255 ? -32.508 -14.916 29.707 1.00 93.88 255 ARG A CA 1
ATOM 1917 C C . ARG A 1 255 ? -31.256 -14.071 29.911 1.00 93.88 255 ARG A C 1
ATOM 1919 O O . ARG A 1 255 ? -31.319 -12.854 30.109 1.00 93.88 255 ARG A O 1
ATOM 1926 N N . ILE A 1 256 ? -30.115 -14.745 29.788 1.00 93.69 256 ILE A N 1
ATOM 1927 C CA . ILE A 1 256 ? -28.776 -14.168 29.702 1.00 93.69 256 ILE A CA 1
ATOM 1928 C C . ILE A 1 256 ? -28.102 -14.607 28.396 1.00 93.69 256 ILE A C 1
ATOM 1930 O O . ILE A 1 256 ? -28.113 -15.788 28.058 1.00 93.69 256 ILE A O 1
ATOM 1934 N N . VAL A 1 257 ? -27.469 -13.663 27.697 1.00 94.38 257 VAL A N 1
ATOM 1935 C CA . VAL A 1 257 ? -26.575 -13.946 26.567 1.00 94.38 257 VAL A CA 1
ATOM 1936 C C . VAL A 1 257 ? -25.155 -13.562 26.963 1.00 94.38 257 VAL A C 1
ATOM 1938 O O . VAL A 1 257 ? -24.861 -12.386 27.200 1.00 94.38 257 VAL A O 1
ATOM 1941 N N . LEU A 1 258 ? -24.281 -14.561 27.040 1.00 93.00 258 LEU A N 1
ATOM 1942 C CA . LEU A 1 258 ? -22.867 -14.416 27.367 1.00 93.00 258 LEU A CA 1
ATOM 1943 C C . LEU A 1 258 ? -22.033 -14.628 26.103 1.00 93.00 258 LEU A C 1
ATOM 1945 O O . LEU A 1 258 ? -22.109 -15.687 25.483 1.00 93.00 258 LEU A O 1
ATOM 1949 N N . SER A 1 259 ? -21.215 -13.644 25.748 1.00 92.44 259 SER A N 1
ATOM 1950 C CA . SER A 1 259 ? -20.190 -13.804 24.720 1.00 92.44 259 SER A CA 1
ATOM 1951 C C . SER A 1 259 ? -18.927 -14.376 25.360 1.00 92.44 259 SER A C 1
ATOM 1953 O O . SER A 1 259 ? -18.412 -13.820 26.333 1.00 92.44 259 SER A O 1
ATOM 1955 N N . LEU A 1 260 ? -18.459 -15.511 24.854 1.00 90.38 260 LEU A N 1
ATOM 1956 C CA . LEU A 1 260 ? -17.288 -16.237 25.334 1.00 90.38 260 LEU A CA 1
ATOM 1957 C C . LEU A 1 260 ? -16.050 -15.882 24.495 1.00 90.38 260 LEU A C 1
ATOM 1959 O O . LEU A 1 260 ? -16.196 -15.561 23.310 1.00 90.38 260 LEU A O 1
ATOM 1963 N N . PRO A 1 261 ? -14.833 -15.988 25.066 1.00 83.50 261 PRO A N 1
ATOM 1964 C CA . PRO A 1 261 ? -13.594 -15.824 24.310 1.00 83.50 261 PRO A CA 1
ATOM 1965 C C . PRO A 1 261 ? -13.598 -16.636 23.010 1.00 83.50 261 PRO A C 1
ATOM 1967 O O . PRO A 1 261 ? -13.984 -17.805 23.000 1.00 83.50 261 PRO A O 1
ATOM 1970 N N . GLY A 1 262 ? -13.192 -16.005 21.907 1.00 77.44 262 GLY A N 1
ATOM 1971 C CA . GLY A 1 262 ? -13.285 -16.577 20.559 1.00 77.44 262 GLY A CA 1
ATOM 1972 C C . GLY A 1 262 ? -14.580 -16.245 19.804 1.00 77.44 262 GLY A C 1
ATOM 1973 O O . GLY A 1 262 ? -14.684 -16.584 18.629 1.00 77.44 262 GLY A O 1
ATOM 1974 N N . GLY A 1 263 ? -15.542 -15.555 20.432 1.00 81.56 263 GLY A N 1
ATOM 1975 C CA . GLY A 1 263 ? -16.735 -15.000 19.771 1.00 81.56 263 GLY A CA 1
ATOM 1976 C C . GLY A 1 263 ? -17.981 -15.891 19.805 1.00 81.56 263 GLY A C 1
ATOM 1977 O O . GLY A 1 263 ? -19.008 -15.540 19.227 1.00 81.56 263 GLY A O 1
ATOM 1978 N N . ALA A 1 264 ? -17.932 -17.037 20.491 1.00 87.56 264 ALA A N 1
ATOM 1979 C CA . ALA A 1 264 ? -19.107 -17.885 20.670 1.00 87.56 264 ALA A CA 1
ATOM 1980 C C . ALA A 1 264 ? -20.102 -17.234 21.642 1.00 87.56 264 ALA A C 1
ATOM 1982 O O . ALA A 1 264 ? -19.723 -16.812 22.732 1.00 87.56 264 ALA A O 1
ATOM 1983 N N . ASN A 1 265 ? -21.384 -17.199 21.282 1.00 91.44 265 ASN A N 1
ATOM 1984 C CA . ASN A 1 265 ? -22.439 -16.731 22.177 1.00 91.44 265 ASN A CA 1
ATOM 1985 C C . ASN A 1 265 ? -23.158 -17.916 22.819 1.00 91.44 265 ASN A C 1
ATOM 1987 O O . ASN A 1 265 ? -23.513 -18.884 22.149 1.00 91.44 265 ASN A O 1
ATOM 1991 N N . MET A 1 266 ? -23.408 -17.806 24.116 1.00 91.88 266 MET A N 1
ATOM 1992 C CA . MET A 1 266 ? -24.213 -18.741 24.886 1.00 91.88 266 MET A CA 1
ATOM 1993 C C . MET A 1 266 ? -25.473 -18.023 25.371 1.00 91.88 266 MET A C 1
ATOM 1995 O O . MET A 1 266 ? -25.372 -17.025 26.080 1.00 91.88 266 MET A O 1
ATOM 1999 N N . ASP A 1 267 ? -26.643 -18.552 25.017 1.00 95.75 267 ASP A N 1
ATOM 2000 C CA . ASP A 1 267 ? -27.949 -18.101 25.513 1.00 95.75 267 ASP A CA 1
ATOM 2001 C C . ASP A 1 267 ? -28.462 -19.128 26.536 1.00 95.75 267 ASP A C 1
ATOM 2003 O O . ASP A 1 267 ? -28.542 -20.321 26.231 1.00 95.75 267 ASP A O 1
ATOM 2007 N N . ARG A 1 268 ? -28.745 -18.686 27.766 1.00 94.88 268 ARG A N 1
ATOM 2008 C CA . ARG A 1 268 ? -29.305 -19.529 28.836 1.00 94.88 268 ARG A CA 1
ATOM 2009 C C . ARG A 1 268 ? -30.457 -18.821 29.554 1.00 94.88 268 ARG A C 1
ATOM 2011 O O . ARG A 1 268 ? -30.438 -17.594 29.683 1.00 94.88 268 ARG A O 1
ATOM 2018 N N . PRO A 1 269 ? -31.430 -19.569 30.105 1.00 96.75 269 PRO A N 1
ATOM 2019 C CA . PRO A 1 269 ? -32.469 -19.000 30.956 1.00 96.75 269 PRO A CA 1
ATOM 2020 C C . PRO A 1 269 ? -31.890 -18.266 32.171 1.00 96.75 269 PRO A C 1
ATOM 2022 O O . PRO A 1 269 ? -30.982 -18.755 32.848 1.00 96.75 269 PRO A O 1
ATOM 2025 N N . ARG A 1 270 ? -32.466 -17.112 32.520 1.00 95.56 270 ARG A N 1
ATOM 2026 C CA . ARG A 1 270 ? -32.045 -16.305 33.677 1.00 95.56 270 ARG A CA 1
ATOM 2027 C C . ARG A 1 270 ? -32.187 -17.064 34.998 1.00 95.56 270 ARG A C 1
ATOM 2029 O O . ARG A 1 270 ? -31.395 -16.834 35.915 1.00 95.56 270 ARG A O 1
ATOM 2036 N N . ALA A 1 271 ? -33.154 -17.979 35.078 1.00 96.38 271 ALA A N 1
ATOM 2037 C CA . ALA A 1 271 ? -33.398 -18.847 36.230 1.00 96.38 271 ALA A CA 1
ATOM 2038 C C . ALA A 1 271 ? -32.241 -19.822 36.522 1.00 96.38 271 ALA A C 1
ATOM 2040 O O . ALA A 1 271 ? -32.103 -20.290 37.650 1.00 96.38 271 ALA A O 1
ATOM 2041 N N . GLU A 1 272 ? -31.389 -20.110 35.534 1.00 96.50 272 GLU A N 1
ATOM 2042 C CA . GLU A 1 272 ? -30.213 -20.970 35.708 1.00 96.50 272 GLU A CA 1
ATOM 2043 C C . GLU A 1 272 ? -29.000 -20.199 36.249 1.00 96.50 272 GLU A C 1
ATOM 2045 O O . GLU A 1 272 ? -27.997 -20.808 36.611 1.00 96.50 272 GLU A O 1
ATOM 2050 N N . VAL A 1 273 ? -29.067 -18.865 36.339 1.00 96.00 273 VAL A N 1
ATOM 2051 C CA . VAL A 1 273 ? -27.962 -18.027 36.822 1.00 96.00 273 VAL A CA 1
ATOM 2052 C C . VAL A 1 273 ? -28.021 -17.883 38.339 1.00 96.00 273 VAL A C 1
ATOM 2054 O O . VAL A 1 273 ? -28.949 -17.289 38.891 1.00 96.00 273 VAL A O 1
ATOM 2057 N N . LYS A 1 274 ? -26.971 -18.359 39.010 1.00 95.38 274 LYS A N 1
ATOM 2058 C CA . LYS A 1 274 ? -26.783 -18.237 40.458 1.00 95.38 274 LYS A CA 1
ATOM 2059 C C . LYS A 1 274 ? -26.181 -16.885 40.849 1.00 95.38 274 LYS A C 1
ATOM 2061 O O . LYS A 1 274 ? -26.647 -16.268 41.802 1.00 95.38 274 LYS A O 1
ATOM 2066 N N . SER A 1 275 ? -25.157 -16.421 40.135 1.00 94.12 275 SER A N 1
ATOM 2067 C CA . SER A 1 275 ? -24.524 -15.119 40.388 1.00 94.12 275 SER A CA 1
ATOM 2068 C C . SER A 1 275 ? -23.768 -14.599 39.170 1.00 94.12 275 SER A C 1
ATOM 2070 O O . S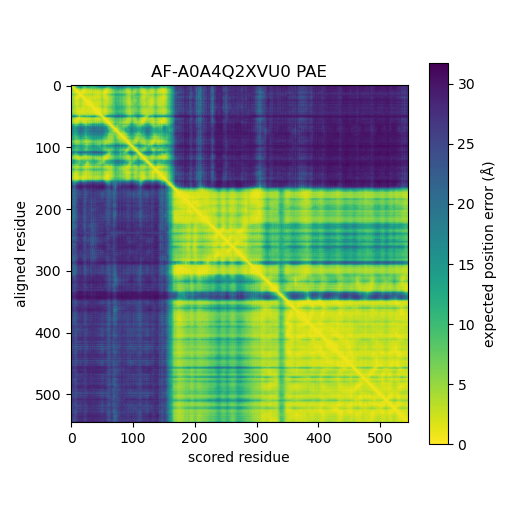ER A 1 275 ? -23.240 -15.384 38.383 1.00 94.12 275 SER A O 1
ATOM 2072 N N . ILE A 1 276 ? -23.666 -13.275 39.063 1.00 94.12 276 ILE A N 1
ATOM 2073 C CA . ILE A 1 276 ? -22.843 -12.566 38.078 1.00 94.12 276 ILE A CA 1
ATOM 2074 C C . ILE A 1 276 ? -21.915 -11.651 38.873 1.00 94.12 276 ILE A C 1
ATOM 2076 O O . ILE A 1 276 ? -22.396 -10.836 39.660 1.00 94.12 276 ILE A O 1
ATOM 2080 N N . ALA A 1 277 ? -20.604 -11.806 38.706 1.00 90.38 277 ALA A N 1
ATOM 2081 C CA . ALA A 1 277 ? -19.606 -10.973 39.368 1.00 90.38 277 ALA A CA 1
ATOM 2082 C C . ALA A 1 277 ? -18.680 -10.330 38.327 1.00 90.38 277 ALA A C 1
ATOM 2084 O O . ALA A 1 277 ? -18.225 -11.039 37.428 1.00 90.38 277 ALA A O 1
ATOM 2085 N N . PRO A 1 278 ? -18.372 -9.025 38.432 1.00 89.62 278 PRO A N 1
ATOM 2086 C CA . PRO A 1 278 ? -17.427 -8.385 37.526 1.00 89.62 278 PRO A CA 1
ATOM 2087 C C . PRO A 1 278 ? -16.021 -8.961 37.724 1.00 89.62 278 PRO A C 1
ATOM 2089 O O . PRO A 1 278 ? -15.587 -9.217 38.853 1.00 89.62 278 PRO A O 1
ATOM 2092 N N . MET A 1 279 ? -15.300 -9.147 36.623 1.00 88.50 279 MET A 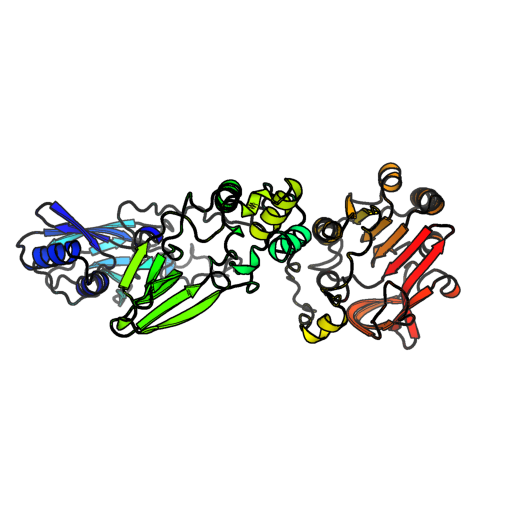N 1
ATOM 2093 C CA . MET A 1 279 ? -13.894 -9.539 36.648 1.00 88.50 279 MET A CA 1
ATOM 2094 C C . MET A 1 279 ? -13.016 -8.325 36.969 1.00 88.50 279 MET A C 1
ATOM 2096 O O . MET A 1 279 ? -13.314 -7.201 36.573 1.00 88.50 279 MET A O 1
ATOM 2100 N N . LYS A 1 280 ? -11.922 -8.560 37.702 1.00 86.19 280 LYS A N 1
ATOM 2101 C CA . LYS A 1 280 ? -10.906 -7.531 37.995 1.00 86.19 280 LYS A CA 1
ATOM 2102 C C . LYS A 1 280 ? -9.822 -7.445 36.922 1.00 86.19 280 LYS A C 1
ATOM 2104 O O . LYS A 1 280 ? -9.127 -6.442 36.838 1.00 86.19 280 LYS A O 1
ATOM 2109 N N . GLU A 1 281 ? -9.673 -8.514 36.152 1.00 89.00 281 GLU A N 1
ATOM 2110 C CA . GLU A 1 281 ? -8.670 -8.672 35.108 1.00 89.00 281 GLU A CA 1
ATOM 2111 C C . GLU A 1 281 ? -9.356 -8.698 33.744 1.00 89.00 281 GLU A C 1
ATOM 2113 O O . GLU A 1 281 ? -10.531 -9.067 33.627 1.00 89.00 281 GLU A O 1
ATOM 2118 N N . SER A 1 282 ? -8.614 -8.299 32.715 1.00 89.81 282 SER A N 1
ATOM 2119 C CA . SER A 1 282 ? -9.095 -8.333 31.340 1.00 89.81 282 SER A CA 1
ATOM 2120 C C . SER A 1 282 ? -9.313 -9.768 30.853 1.00 89.81 282 SER A C 1
ATOM 2122 O O . SER A 1 282 ? -8.621 -10.701 31.256 1.00 89.81 282 SER A O 1
ATOM 2124 N N . LEU A 1 283 ? -10.257 -9.940 29.924 1.00 89.56 283 LEU A N 1
ATOM 2125 C CA . LEU A 1 283 ? -10.407 -11.183 29.160 1.00 89.56 283 LEU A CA 1
ATOM 2126 C C . LEU A 1 283 ? -9.278 -11.359 28.123 1.00 89.56 283 LEU A C 1
ATOM 2128 O O . LEU A 1 283 ? -9.092 -12.461 27.607 1.00 89.56 283 LEU A O 1
ATOM 2132 N N . MET A 1 284 ? -8.515 -10.298 27.828 1.00 88.75 284 MET A N 1
ATOM 2133 C CA . MET A 1 284 ? -7.284 -10.372 27.042 1.00 88.75 284 MET A CA 1
ATOM 2134 C C . MET A 1 284 ? -6.112 -10.854 27.927 1.00 88.75 284 MET A C 1
ATOM 2136 O O . MET A 1 284 ? -5.863 -10.254 28.972 1.00 88.75 284 MET A O 1
ATOM 2140 N N . PRO A 1 285 ? -5.354 -11.897 27.530 1.00 83.12 285 PRO A N 1
ATOM 2141 C CA . PRO A 1 285 ? -4.271 -12.446 28.355 1.00 83.12 285 PRO A CA 1
ATOM 2142 C C . PRO A 1 285 ? -3.085 -11.482 28.566 1.00 83.12 285 PRO A C 1
ATOM 2144 O O . PRO A 1 285 ? -2.530 -10.965 27.599 1.00 83.12 285 PRO A O 1
ATOM 2147 N N . GLU A 1 286 ? -2.589 -11.337 29.803 1.00 73.81 286 GLU A N 1
ATOM 2148 C CA . GLU A 1 286 ? -1.450 -10.448 30.140 1.00 73.81 286 GLU A CA 1
ATOM 2149 C C . GLU A 1 286 ? -0.117 -10.799 29.449 1.00 73.81 286 GLU A C 1
ATOM 2151 O O . GLU A 1 286 ? 0.782 -9.966 29.339 1.00 73.81 286 GLU A O 1
ATOM 2156 N N . ALA A 1 287 ? 0.064 -12.040 28.995 1.00 68.38 287 ALA A N 1
ATOM 2157 C CA . ALA A 1 287 ? 1.310 -12.481 28.364 1.00 68.38 287 ALA A CA 1
ATOM 2158 C C . ALA A 1 287 ? 1.321 -12.333 26.832 1.00 68.38 287 ALA A C 1
ATOM 2160 O O . ALA A 1 287 ? 2.315 -12.694 26.202 1.00 68.38 287 ALA A O 1
ATOM 2161 N N . HIS A 1 288 ? 0.246 -11.826 26.218 1.00 70.19 288 HIS A N 1
ATOM 2162 C CA . HIS A 1 288 ? 0.050 -11.915 24.769 1.00 70.19 288 HIS A CA 1
ATOM 2163 C C . HIS A 1 288 ? 1.151 -11.192 23.971 1.00 70.19 288 HIS A C 1
ATOM 2165 O O . HIS A 1 288 ? 1.786 -11.792 23.101 1.00 70.19 288 HIS A O 1
ATOM 2171 N N . GLY A 1 289 ? 1.485 -9.954 24.355 1.00 69.12 289 GLY A N 1
ATOM 2172 C CA . GLY A 1 289 ? 2.553 -9.175 23.718 1.00 69.12 289 GLY A CA 1
ATOM 2173 C C . GLY A 1 289 ? 3.982 -9.646 24.023 1.00 69.12 289 GLY A C 1
ATOM 2174 O O . GLY A 1 289 ? 4.904 -9.278 23.304 1.00 69.12 289 GLY A O 1
ATOM 2175 N N . LYS A 1 290 ? 4.195 -10.483 25.052 1.00 77.19 290 LYS A N 1
ATOM 2176 C CA . LYS A 1 290 ? 5.541 -10.931 25.481 1.00 77.19 290 LYS A CA 1
ATOM 2177 C C . LYS A 1 290 ? 6.137 -12.022 24.589 1.00 77.19 290 LYS A C 1
ATOM 2179 O O . LYS A 1 290 ? 7.320 -12.327 24.702 1.00 77.19 290 LYS A O 1
ATOM 2184 N N . SER A 1 291 ? 5.318 -12.628 23.730 1.00 82.50 291 SER A N 1
ATOM 2185 C CA . SER A 1 291 ? 5.749 -13.649 22.769 1.00 82.50 291 SER A CA 1
ATOM 2186 C C . SER A 1 291 ? 6.375 -13.063 21.495 1.00 82.50 291 SER A C 1
ATOM 2188 O O . SER A 1 291 ? 6.973 -13.805 20.708 1.00 82.50 291 SER A O 1
ATOM 2190 N N . LEU A 1 292 ? 6.239 -11.748 21.298 1.00 91.25 292 LEU A N 1
ATOM 2191 C CA . LEU A 1 292 ? 6.723 -11.024 20.130 1.00 91.25 292 LEU A CA 1
ATOM 2192 C C . LEU A 1 292 ? 8.121 -10.449 20.386 1.00 91.25 292 LEU A C 1
ATOM 2194 O O . LEU A 1 292 ? 8.406 -9.929 21.466 1.00 91.25 292 LEU A O 1
ATOM 2198 N N . SER A 1 293 ? 8.998 -10.529 19.387 1.00 93.69 293 SER A N 1
ATOM 2199 C CA . SER A 1 293 ? 10.254 -9.780 19.372 1.00 93.69 293 SER A CA 1
ATOM 2200 C C . SER A 1 293 ? 9.982 -8.273 19.262 1.00 93.69 293 SER A C 1
ATOM 2202 O O . SER A 1 293 ? 8.877 -7.844 18.928 1.00 93.69 293 SER A O 1
ATOM 2204 N N . ALA A 1 294 ? 11.000 -7.445 19.511 1.00 93.31 294 ALA A N 1
ATOM 2205 C CA . ALA A 1 294 ? 10.874 -5.998 19.328 1.00 93.31 294 ALA A CA 1
ATOM 2206 C C . ALA A 1 294 ? 10.516 -5.618 17.876 1.00 93.31 294 ALA A C 1
ATOM 2208 O O . ALA A 1 294 ? 9.731 -4.700 17.665 1.00 93.31 294 ALA A O 1
ATOM 2209 N N . GLU A 1 295 ? 11.050 -6.348 16.893 1.00 93.56 295 GLU A N 1
ATOM 2210 C CA . GLU A 1 295 ? 10.749 -6.161 15.467 1.00 93.56 295 GLU A CA 1
ATOM 2211 C C . GLU A 1 295 ? 9.319 -6.604 15.132 1.00 93.56 295 GLU A C 1
ATOM 2213 O O . GLU A 1 295 ? 8.572 -5.865 14.503 1.00 93.56 295 GLU A O 1
ATOM 2218 N N . GLU A 1 296 ? 8.882 -7.760 15.642 1.00 94.25 296 GLU A N 1
ATOM 2219 C CA . GLU A 1 296 ? 7.503 -8.232 15.457 1.00 94.25 296 GLU A CA 1
ATOM 2220 C C . GLU A 1 296 ? 6.483 -7.261 16.081 1.00 94.25 296 GLU A C 1
ATOM 2222 O O . GLU A 1 296 ? 5.424 -7.005 15.508 1.00 94.25 296 GLU A O 1
ATOM 2227 N N . MET A 1 297 ? 6.798 -6.688 17.247 1.00 95.12 297 MET A N 1
ATOM 2228 C CA . MET A 1 297 ? 5.961 -5.664 17.871 1.00 95.12 297 MET A CA 1
ATOM 2229 C C . MET A 1 297 ? 5.914 -4.380 17.030 1.00 95.12 297 MET A C 1
ATOM 2231 O O . MET A 1 297 ? 4.841 -3.806 16.861 1.00 95.12 297 MET A O 1
ATOM 2235 N N . GLU A 1 298 ? 7.048 -3.936 16.481 1.00 95.25 298 GLU A N 1
ATOM 2236 C CA . GLU A 1 298 ? 7.117 -2.767 15.594 1.00 95.25 298 GLU A CA 1
ATOM 2237 C C . GLU A 1 298 ? 6.249 -2.949 14.343 1.00 95.25 298 GLU A C 1
ATOM 2239 O O . GLU A 1 298 ? 5.496 -2.050 13.954 1.00 95.25 298 GLU A O 1
ATOM 2244 N N . ASP A 1 299 ? 6.305 -4.133 13.744 1.00 95.31 299 ASP A N 1
ATOM 2245 C CA . ASP A 1 299 ? 5.523 -4.487 12.565 1.00 95.31 299 ASP A CA 1
ATOM 2246 C C . ASP A 1 299 ? 4.028 -4.554 12.889 1.00 95.31 299 ASP A C 1
ATOM 2248 O O . ASP A 1 299 ? 3.211 -3.965 12.173 1.00 95.31 299 ASP A O 1
ATOM 2252 N N . LEU A 1 300 ? 3.655 -5.197 14.003 1.00 96.62 300 LEU A N 1
ATOM 2253 C CA . LEU A 1 300 ? 2.271 -5.252 14.483 1.00 96.62 300 LEU A CA 1
ATOM 2254 C C . LEU A 1 300 ? 1.709 -3.850 14.743 1.00 96.62 300 LEU A C 1
ATOM 2256 O O . LEU A 1 300 ? 0.612 -3.532 14.281 1.00 96.62 300 LEU A O 1
ATOM 2260 N N . LEU A 1 301 ? 2.462 -2.998 15.442 1.00 96.12 301 LEU A N 1
ATOM 2261 C CA . LEU A 1 301 ? 2.075 -1.610 15.681 1.00 96.12 301 LEU A CA 1
ATOM 2262 C C . LEU A 1 301 ? 1.922 -0.862 14.360 1.00 96.12 301 LEU A C 1
ATOM 2264 O O . LEU A 1 301 ? 0.919 -0.182 14.169 1.00 96.12 301 LEU A O 1
ATOM 2268 N N . THR A 1 302 ? 2.839 -1.043 13.410 1.00 95.31 302 THR A N 1
ATOM 2269 C CA . THR A 1 302 ? 2.725 -0.422 12.083 1.00 95.31 302 THR A CA 1
ATOM 2270 C C . THR A 1 302 ? 1.430 -0.829 11.380 1.00 95.31 302 THR A C 1
ATOM 2272 O O . THR A 1 302 ? 0.714 0.034 10.873 1.00 95.31 302 THR A O 1
ATOM 2275 N N . PHE A 1 303 ? 1.063 -2.112 11.411 1.00 95.62 303 PHE A N 1
ATOM 2276 C CA . PHE A 1 303 ? -0.197 -2.610 10.849 1.00 95.62 303 PHE A CA 1
ATOM 2277 C C . PHE A 1 303 ? -1.453 -2.028 11.527 1.00 95.62 303 PHE A C 1
ATOM 2279 O O . PHE A 1 303 ? -2.421 -1.672 10.844 1.00 95.62 303 PHE A O 1
ATOM 2286 N N . LEU A 1 304 ? -1.459 -1.929 12.859 1.00 95.88 304 LEU A N 1
ATOM 2287 C CA . LEU A 1 304 ? -2.603 -1.423 13.629 1.00 95.88 304 LEU A CA 1
ATOM 2288 C C . LEU A 1 304 ? -2.768 0.097 13.513 1.00 95.88 304 LEU A C 1
ATOM 2290 O O . LEU A 1 304 ? -3.885 0.609 13.528 1.00 95.88 304 LEU A O 1
ATOM 2294 N N . LEU A 1 305 ? -1.653 0.815 13.401 1.00 95.38 305 LEU A N 1
ATOM 2295 C CA . LEU A 1 305 ? -1.596 2.264 13.560 1.00 95.38 305 LEU A CA 1
ATOM 2296 C C . LEU A 1 305 ? -1.527 3.032 12.233 1.00 95.38 305 LEU A C 1
ATOM 2298 O O . LEU A 1 305 ? -1.644 4.260 12.230 1.00 95.38 305 LEU A O 1
ATOM 2302 N N . THR A 1 306 ? -1.365 2.344 11.101 1.00 91.88 306 THR A N 1
ATOM 2303 C CA . THR A 1 306 ? -1.323 2.973 9.771 1.00 91.88 306 THR A CA 1
ATOM 2304 C C . THR A 1 306 ? -2.322 2.348 8.810 1.00 91.88 306 THR A C 1
ATOM 2306 O O . THR A 1 306 ? -2.708 1.187 8.947 1.00 91.88 306 THR A O 1
ATOM 2309 N N . GLN A 1 307 ? -2.766 3.126 7.824 1.00 87.50 307 GLN A N 1
ATOM 2310 C CA . GLN A 1 307 ? -3.566 2.591 6.725 1.00 87.50 307 GLN A CA 1
ATOM 2311 C C . GLN A 1 307 ? -2.699 1.720 5.803 1.00 87.50 307 GLN A C 1
ATOM 2313 O O . GLN A 1 307 ? -1.497 1.981 5.685 1.00 87.50 307 GLN A O 1
ATOM 2318 N N . PRO A 1 308 ? -3.280 0.698 5.144 1.00 84.69 308 PRO A N 1
ATOM 2319 C CA . PRO A 1 308 ? -2.591 0.030 4.049 1.00 84.69 308 PRO A CA 1
ATOM 2320 C C . PRO A 1 308 ? -2.213 1.050 2.971 1.00 84.69 308 PRO A C 1
ATOM 2322 O O . PRO A 1 308 ? -2.790 2.134 2.879 1.00 84.69 308 PRO A O 1
ATOM 2325 N N . LEU A 1 309 ? -1.256 0.689 2.120 1.00 84.25 309 LEU A N 1
ATOM 2326 C CA . LEU A 1 309 ? -0.953 1.491 0.942 1.00 84.25 309 LEU A CA 1
ATOM 2327 C C . LEU A 1 309 ? -2.159 1.458 -0.015 1.00 84.25 309 LEU A C 1
ATOM 2329 O O . LEU A 1 309 ? -2.367 0.475 -0.722 1.00 84.25 309 LEU A O 1
ATOM 2333 N N . GLU A 1 310 ? -2.964 2.518 -0.010 1.00 83.69 310 GLU A N 1
ATOM 2334 C CA . GLU A 1 310 ? -4.125 2.678 -0.894 1.00 83.69 310 GLU A CA 1
ATOM 2335 C C . GLU A 1 310 ? -3.703 3.151 -2.292 1.00 83.69 310 GLU A C 1
ATOM 2337 O O . GLU A 1 310 ? -2.658 3.803 -2.398 1.00 83.69 310 GLU A O 1
ATOM 2342 N N . PRO A 1 311 ? -4.479 2.862 -3.360 1.00 84.00 311 PRO A N 1
ATOM 2343 C CA . PRO A 1 311 ? -4.286 3.431 -4.698 1.00 84.00 311 PRO A CA 1
ATOM 2344 C C . PRO A 1 311 ? -4.096 4.952 -4.685 1.00 84.00 311 PRO A C 1
ATOM 2346 O O . PRO A 1 311 ? -4.602 5.648 -3.803 1.00 84.00 311 PRO A O 1
ATOM 2349 N N . ALA A 1 312 ? -3.352 5.486 -5.649 1.00 85.38 312 ALA A N 1
ATOM 2350 C CA . ALA A 1 312 ? -3.183 6.923 -5.761 1.00 85.38 312 ALA A CA 1
ATOM 2351 C C . ALA A 1 312 ? -4.522 7.596 -6.117 1.00 85.38 312 ALA A C 1
ATOM 2353 O O . ALA A 1 312 ? -5.259 7.092 -6.968 1.00 85.38 312 ALA A O 1
ATOM 2354 N N . PRO A 1 313 ? -4.836 8.768 -5.536 1.00 83.19 313 PRO A N 1
ATOM 2355 C CA . PRO A 1 313 ? -5.967 9.563 -5.991 1.00 83.19 313 PRO A CA 1
ATOM 2356 C C . PRO A 1 313 ? -5.813 9.929 -7.474 1.00 83.19 313 PRO A C 1
ATOM 2358 O O . PRO A 1 313 ? -4.841 10.578 -7.875 1.00 83.19 313 PRO A O 1
ATOM 2361 N N . ILE A 1 314 ? -6.785 9.527 -8.290 1.00 84.31 314 ILE A N 1
ATOM 2362 C CA . ILE A 1 314 ? -6.843 9.885 -9.708 1.00 84.31 314 ILE A CA 1
ATOM 2363 C C . ILE A 1 314 ? -7.709 11.136 -9.857 1.00 84.31 314 ILE A C 1
ATOM 2365 O O . ILE A 1 314 ? -8.876 11.141 -9.475 1.00 84.31 314 ILE A O 1
ATOM 2369 N N . THR A 1 315 ? -7.127 12.205 -10.396 1.00 83.75 315 THR A N 1
ATOM 2370 C CA . THR A 1 315 ? -7.795 13.495 -10.638 1.00 83.75 315 THR A CA 1
ATOM 2371 C C . THR A 1 315 ? -8.098 13.729 -12.115 1.00 83.75 315 THR A C 1
ATOM 2373 O O . THR A 1 315 ? -8.844 14.645 -12.462 1.00 83.75 315 THR A O 1
ATOM 2376 N N . ARG A 1 316 ? -7.537 12.899 -12.996 1.00 78.31 316 ARG A N 1
ATOM 2377 C CA . ARG A 1 316 ? -7.817 12.917 -14.426 1.00 78.31 316 ARG A CA 1
ATOM 2378 C C . ARG A 1 316 ? -9.260 12.495 -14.731 1.00 78.31 316 ARG A C 1
ATOM 2380 O O . ARG A 1 316 ? -9.754 11.514 -14.182 1.00 78.31 316 ARG A O 1
ATOM 2387 N N . LEU A 1 317 ? -9.896 13.219 -15.657 1.00 79.88 317 LEU A N 1
ATOM 2388 C CA . LEU A 1 317 ? -11.282 12.987 -16.078 1.00 79.88 317 LEU A CA 1
ATOM 2389 C C . LEU A 1 317 ? -11.422 12.294 -17.443 1.00 79.88 317 LEU A C 1
ATOM 2391 O O . LEU A 1 317 ? -12.387 11.556 -17.621 1.00 79.88 317 LEU A O 1
ATOM 2395 N N . ASP A 1 318 ? -10.503 12.517 -18.394 1.00 78.12 318 ASP A N 1
ATOM 2396 C CA . ASP A 1 318 ? -10.605 11.953 -19.751 1.00 78.12 318 ASP A CA 1
ATOM 2397 C C . ASP A 1 318 ? -9.239 11.524 -20.358 1.00 78.12 318 ASP A C 1
ATOM 2399 O O . ASP A 1 318 ? -8.364 12.371 -20.562 1.00 78.12 318 ASP A O 1
ATOM 2403 N N . PRO A 1 319 ? -9.012 10.222 -20.631 1.00 79.44 319 PRO A N 1
ATOM 2404 C CA . PRO A 1 319 ? -9.847 9.141 -20.125 1.00 79.44 319 PRO A CA 1
ATOM 2405 C C . PRO A 1 319 ? -9.818 9.145 -18.592 1.00 79.44 319 PRO A C 1
ATOM 2407 O O . PRO A 1 319 ? -8.804 9.484 -17.975 1.00 79.44 319 PRO A O 1
ATOM 2410 N N . GLY A 1 320 ? -10.948 8.800 -17.980 1.00 83.75 320 GLY A N 1
ATOM 2411 C CA . GLY A 1 320 ? -10.990 8.484 -16.556 1.00 83.75 320 GLY A CA 1
ATOM 2412 C C . GLY A 1 320 ? -10.277 7.155 -16.270 1.00 83.75 320 GLY A C 1
ATOM 2413 O O . GLY A 1 320 ? -10.014 6.386 -17.202 1.00 83.75 320 GLY A O 1
ATOM 2414 N N . PRO A 1 321 ? -9.977 6.855 -14.994 1.00 88.75 321 PRO A N 1
ATOM 2415 C CA . PRO A 1 321 ? -9.400 5.568 -14.630 1.00 88.75 321 PRO A CA 1
ATOM 2416 C C . PRO A 1 321 ? -10.352 4.417 -14.997 1.00 88.75 321 PRO A C 1
ATOM 2418 O O . PRO A 1 321 ? -11.576 4.596 -14.983 1.00 88.75 321 PRO A O 1
ATOM 2421 N N . PRO A 1 322 ? -9.819 3.218 -15.291 1.00 90.75 322 PRO A N 1
ATOM 2422 C CA . PRO A 1 322 ? -10.648 2.038 -15.487 1.00 90.75 322 PRO A CA 1
ATOM 2423 C C . PRO A 1 322 ? -11.401 1.675 -14.198 1.00 90.75 322 PRO A C 1
ATOM 2425 O O . PRO A 1 322 ? -11.037 2.085 -13.092 1.00 90.75 322 PRO A O 1
ATOM 2428 N N . MET A 1 323 ? -12.454 0.866 -14.332 1.00 90.06 323 MET A N 1
ATOM 2429 C CA . MET A 1 323 ? -13.129 0.293 -13.168 1.00 90.06 323 MET A CA 1
ATOM 2430 C C . MET A 1 323 ? -12.156 -0.567 -12.353 1.00 90.06 323 MET A C 1
ATOM 2432 O O . MET A 1 323 ? -11.354 -1.311 -12.917 1.00 90.06 323 MET A O 1
ATOM 2436 N N . ALA A 1 324 ? -12.263 -0.494 -11.025 1.00 90.75 324 ALA A N 1
ATOM 2437 C CA . ALA A 1 324 ? -11.491 -1.353 -10.137 1.00 90.75 324 ALA A CA 1
ATOM 2438 C C . ALA A 1 324 ? -11.797 -2.836 -10.404 1.00 90.75 324 ALA A C 1
ATOM 2440 O O . ALA A 1 324 ? -12.951 -3.212 -10.629 1.00 90.75 324 ALA A O 1
ATOM 2441 N N . ARG A 1 325 ? -10.758 -3.675 -10.333 1.00 93.19 325 ARG A N 1
ATOM 2442 C CA . ARG A 1 325 ? -10.873 -5.130 -10.481 1.00 93.19 325 ARG A CA 1
ATOM 2443 C C . ARG A 1 325 ? -11.811 -5.710 -9.432 1.00 93.19 325 ARG A C 1
ATOM 2445 O O . ARG A 1 325 ? -11.718 -5.391 -8.246 1.00 93.19 325 ARG A O 1
ATOM 2452 N N . SER A 1 326 ? -12.681 -6.613 -9.861 1.00 93.25 326 SER A N 1
ATOM 2453 C CA . SER A 1 326 ? -13.494 -7.406 -8.947 1.00 93.25 326 SER A CA 1
ATOM 2454 C C . SER A 1 326 ? -12.636 -8.426 -8.192 1.00 93.25 326 SER A C 1
ATOM 2456 O O . SER A 1 326 ? -11.616 -8.908 -8.688 1.00 93.25 326 SER A O 1
ATOM 2458 N N . ALA A 1 327 ? -13.084 -8.838 -7.004 1.00 89.25 327 ALA A N 1
ATOM 2459 C CA . ALA A 1 327 ? -12.411 -9.897 -6.250 1.00 89.25 327 ALA A CA 1
ATOM 2460 C C . ALA A 1 327 ? -12.306 -11.213 -7.049 1.00 89.25 327 ALA A C 1
ATOM 2462 O O . ALA A 1 327 ? -11.332 -11.944 -6.896 1.00 89.25 327 ALA A O 1
ATOM 2463 N N . ALA A 1 328 ? -13.274 -11.496 -7.930 1.00 91.00 328 ALA A N 1
ATOM 2464 C CA . ALA A 1 328 ? -13.274 -12.683 -8.782 1.00 91.00 328 ALA A CA 1
ATOM 2465 C C . ALA A 1 328 ? -12.181 -12.650 -9.864 1.00 91.00 328 ALA A C 1
ATOM 2467 O O . ALA A 1 328 ? -11.638 -13.699 -10.196 1.00 91.00 328 ALA A O 1
ATOM 2468 N N . GLU A 1 329 ? -11.835 -11.469 -10.389 1.00 91.19 329 GLU A N 1
ATOM 2469 C CA . GLU A 1 329 ? -10.714 -11.308 -11.328 1.00 91.19 329 GLU A CA 1
ATOM 2470 C C . GLU A 1 329 ? -9.360 -11.511 -10.640 1.00 91.19 329 GLU A C 1
ATOM 2472 O O . GLU A 1 329 ? -8.441 -12.055 -11.244 1.00 91.19 329 GLU A O 1
ATOM 2477 N N . ILE A 1 330 ? -9.242 -11.095 -9.375 1.00 90.62 330 ILE A N 1
ATOM 2478 C CA . ILE A 1 330 ? -7.986 -11.153 -8.613 1.00 90.62 330 ILE A CA 1
ATOM 2479 C C . ILE A 1 330 ? -7.757 -12.541 -8.004 1.00 90.62 330 ILE A C 1
ATOM 2481 O O . ILE A 1 330 ? -6.626 -13.023 -7.972 1.00 90.62 330 ILE A O 1
ATOM 2485 N N . ALA A 1 331 ? -8.818 -13.203 -7.532 1.00 88.31 331 ALA A N 1
ATOM 2486 C CA . ALA A 1 331 ? -8.738 -14.456 -6.780 1.00 88.31 331 ALA A CA 1
ATOM 2487 C C . ALA A 1 331 ? -7.848 -15.554 -7.407 1.00 88.31 331 ALA A C 1
ATOM 2489 O O . ALA A 1 331 ? -7.115 -16.187 -6.647 1.00 88.31 331 ALA A O 1
ATOM 2490 N N . PRO A 1 332 ? -7.829 -15.780 -8.739 1.00 87.50 332 PRO A N 1
ATOM 2491 C CA . PRO A 1 332 ? -6.968 -16.795 -9.357 1.00 87.50 332 PRO A CA 1
ATOM 2492 C C . PRO A 1 332 ? -5.461 -16.524 -9.231 1.00 87.50 332 PRO A C 1
ATOM 2494 O O . PRO A 1 332 ? -4.667 -17.451 -9.383 1.00 87.50 332 PRO A O 1
ATOM 2497 N N . PHE A 1 333 ? -5.071 -15.271 -8.986 1.00 83.69 333 PHE A N 1
ATOM 2498 C CA . PHE A 1 333 ? -3.677 -14.826 -8.900 1.00 83.69 333 PHE A CA 1
ATOM 2499 C C . PHE A 1 333 ? -3.189 -14.684 -7.457 1.00 83.69 333 PHE A C 1
ATOM 2501 O O . PHE A 1 333 ? -1.992 -14.519 -7.219 1.00 83.69 333 PHE A O 1
ATOM 2508 N N . LEU A 1 334 ? -4.097 -14.766 -6.481 1.00 81.50 334 LEU A N 1
ATOM 2509 C CA . LEU A 1 334 ? -3.716 -14.765 -5.077 1.00 81.50 334 LEU A CA 1
ATOM 2510 C C . LEU A 1 334 ? -3.063 -16.105 -4.715 1.00 81.50 334 LEU A C 1
ATOM 2512 O O . LEU A 1 334 ? -3.528 -17.163 -5.150 1.00 81.50 334 LEU A O 1
ATOM 2516 N N . PRO A 1 335 ? -1.995 -16.097 -3.899 1.00 68.44 335 PRO A N 1
ATOM 2517 C CA . PRO A 1 335 ? -1.393 -17.332 -3.431 1.00 68.44 335 PRO A CA 1
ATOM 2518 C C . PRO A 1 335 ? -2.426 -18.137 -2.633 1.00 68.44 335 PRO A C 1
ATOM 2520 O O . PRO A 1 335 ? -3.037 -17.627 -1.693 1.00 68.44 335 PRO A O 1
ATOM 2523 N N . VAL A 1 336 ? -2.602 -19.413 -2.988 1.00 61.44 336 VAL A N 1
ATOM 2524 C CA . VAL A 1 336 ? -3.358 -20.353 -2.155 1.00 61.44 336 VAL A CA 1
ATOM 2525 C C . VAL A 1 336 ? -2.542 -20.568 -0.885 1.00 61.44 336 VAL A C 1
ATOM 2527 O O . VAL A 1 336 ? -1.485 -21.197 -0.919 1.00 61.44 336 VAL A O 1
ATOM 2530 N N . VAL A 1 337 ? -3.005 -20.004 0.229 1.00 56.50 337 VAL A N 1
ATOM 2531 C CA . VAL A 1 337 ? -2.411 -20.269 1.539 1.00 56.50 337 VAL A CA 1
ATOM 2532 C C . VAL A 1 337 ? -2.805 -21.691 1.918 1.00 56.50 337 VAL A C 1
ATOM 2534 O O . VAL A 1 337 ? -3.936 -21.927 2.332 1.00 56.50 337 VAL A O 1
ATOM 2537 N N . ASP A 1 338 ? -1.894 -22.645 1.732 1.00 52.34 338 ASP A N 1
ATOM 2538 C CA . ASP A 1 338 ? -2.025 -23.972 2.327 1.00 52.34 338 ASP A CA 1
ATOM 2539 C C . ASP A 1 338 ? -1.543 -23.887 3.784 1.00 52.34 338 ASP A C 1
ATOM 2541 O O . ASP A 1 338 ? -0.338 -23.746 4.016 1.00 52.34 338 ASP A O 1
ATOM 2545 N N . PRO A 1 339 ? -2.444 -23.951 4.781 1.00 52.38 339 PRO A N 1
ATOM 2546 C CA . PRO A 1 339 ? -2.058 -23.872 6.186 1.00 52.38 339 PRO A CA 1
ATOM 2547 C C . PRO A 1 339 ? -1.176 -25.050 6.640 1.00 52.38 339 PRO A C 1
ATOM 2549 O O . PRO A 1 339 ? -0.594 -24.973 7.720 1.00 52.38 339 PRO A O 1
ATOM 2552 N N . ALA A 1 340 ? -1.061 -26.124 5.846 1.00 46.75 340 ALA A N 1
ATOM 2553 C CA . ALA A 1 340 ? -0.199 -27.273 6.118 1.00 46.75 340 ALA A CA 1
ATOM 2554 C C . ALA A 1 340 ? 1.164 -27.217 5.400 1.00 46.75 340 ALA A C 1
ATOM 2556 O O . ALA A 1 340 ? 2.026 -28.059 5.671 1.00 46.75 340 ALA A O 1
ATOM 2557 N N . ALA A 1 341 ? 1.390 -26.255 4.499 1.00 47.28 341 ALA A N 1
ATOM 2558 C CA . ALA A 1 341 ? 2.666 -26.127 3.806 1.00 47.28 341 ALA A CA 1
ATOM 2559 C C . ALA A 1 341 ? 3.751 -25.594 4.755 1.00 47.28 341 ALA A C 1
ATOM 2561 O O . ALA A 1 341 ? 3.583 -24.564 5.408 1.00 47.28 341 ALA A O 1
ATOM 2562 N N . SER A 1 342 ? 4.895 -26.284 4.810 1.00 44.47 342 SER A N 1
ATOM 2563 C CA . SER A 1 342 ? 6.081 -25.774 5.505 1.00 44.47 342 SER A CA 1
ATOM 2564 C C . SER A 1 342 ? 6.446 -24.388 4.965 1.00 44.47 342 SER A C 1
ATOM 2566 O O . SER A 1 342 ? 6.401 -24.197 3.745 1.00 44.47 342 SER A O 1
ATOM 2568 N N . PRO A 1 343 ? 6.847 -23.434 5.828 1.00 54.88 343 PRO A N 1
ATOM 2569 C CA . PRO A 1 343 ? 7.263 -22.117 5.369 1.00 54.88 343 PRO A CA 1
ATOM 2570 C C . PRO A 1 343 ? 8.369 -22.282 4.326 1.00 54.88 343 PRO A C 1
ATOM 2572 O O . PRO A 1 343 ? 9.355 -22.990 4.556 1.00 54.88 343 PRO A O 1
ATOM 2575 N N . ALA A 1 344 ? 8.172 -21.672 3.155 1.00 57.09 344 ALA A N 1
ATOM 2576 C CA . ALA A 1 344 ? 9.198 -21.633 2.125 1.00 57.09 344 ALA A CA 1
ATOM 2577 C C . ALA A 1 344 ? 10.494 -21.071 2.730 1.00 57.09 344 ALA A C 1
ATOM 2579 O O . ALA A 1 344 ? 10.450 -20.218 3.621 1.00 57.09 344 ALA A O 1
ATOM 2580 N N . ALA A 1 345 ? 11.649 -21.557 2.266 1.00 58.12 345 ALA A N 1
ATOM 2581 C CA . ALA A 1 345 ? 12.930 -21.003 2.688 1.00 58.12 345 ALA A CA 1
ATOM 2582 C C . ALA A 1 345 ? 12.913 -19.481 2.491 1.00 58.12 345 ALA A C 1
ATOM 2584 O O . ALA A 1 345 ? 12.490 -19.008 1.433 1.00 58.12 345 ALA A O 1
ATOM 2585 N N . ALA A 1 346 ? 13.345 -18.734 3.512 1.00 60.88 346 ALA A N 1
ATOM 2586 C CA . ALA A 1 346 ? 13.353 -17.279 3.455 1.00 60.88 346 ALA A CA 1
ATOM 2587 C C . ALA A 1 346 ? 14.111 -16.826 2.191 1.00 60.88 346 ALA A C 1
ATOM 2589 O O . ALA A 1 346 ? 15.229 -17.306 1.956 1.00 60.88 346 ALA A O 1
ATOM 2590 N N . PRO A 1 347 ? 13.518 -15.956 1.352 1.00 72.75 347 PRO A N 1
ATOM 2591 C CA . PRO A 1 347 ? 14.153 -15.528 0.112 1.00 72.75 347 PRO A CA 1
ATOM 2592 C C . PRO A 1 347 ? 15.494 -14.857 0.421 1.00 72.75 347 PRO A C 1
ATOM 2594 O O . PRO A 1 347 ? 15.649 -14.212 1.456 1.00 72.75 347 PRO A O 1
ATOM 2597 N N . SER A 1 348 ? 16.492 -15.016 -0.448 1.00 83.81 348 SER A N 1
ATOM 2598 C CA . SER A 1 348 ? 17.762 -14.304 -0.268 1.00 83.81 348 SER A CA 1
ATOM 2599 C C . SER A 1 348 ? 17.528 -12.785 -0.250 1.00 83.81 348 SER A C 1
ATOM 2601 O O . SER A 1 348 ? 16.647 -12.320 -0.976 1.00 83.81 348 SER A O 1
ATOM 2603 N N . PRO A 1 349 ? 18.309 -12.012 0.530 1.00 92.94 349 PRO A N 1
ATOM 2604 C CA . PRO A 1 349 ? 18.204 -10.557 0.536 1.00 92.94 349 PRO A CA 1
ATOM 2605 C C . PRO A 1 349 ? 18.279 -9.967 -0.872 1.00 92.94 349 PRO A C 1
ATOM 2607 O O . PRO A 1 349 ? 19.171 -10.323 -1.6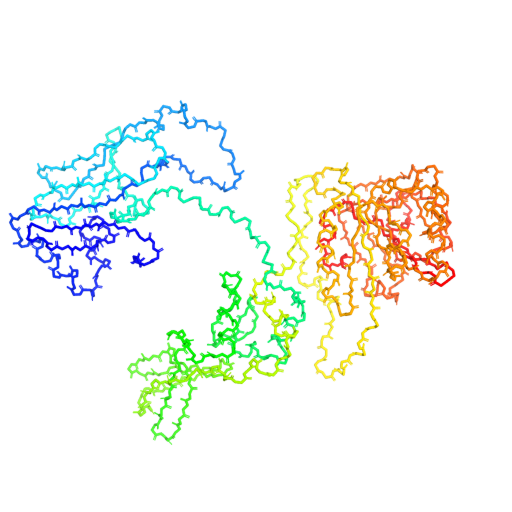44 1.00 92.94 349 PRO A O 1
ATOM 2610 N N . LEU A 1 350 ? 17.355 -9.061 -1.189 1.00 95.88 350 LEU A N 1
ATOM 2611 C CA . LEU A 1 350 ? 17.280 -8.375 -2.473 1.00 95.88 350 LEU A CA 1
ATOM 2612 C C . LEU A 1 350 ? 17.321 -6.862 -2.258 1.00 95.88 350 LEU A C 1
ATOM 2614 O O . LEU A 1 350 ? 16.434 -6.283 -1.628 1.00 95.88 350 LEU A O 1
ATOM 2618 N N . ARG A 1 351 ? 18.349 -6.207 -2.799 1.00 98.00 351 ARG A N 1
ATOM 2619 C CA . ARG A 1 351 ? 18.493 -4.748 -2.762 1.00 98.00 351 ARG A CA 1
ATOM 2620 C C . ARG A 1 351 ? 18.013 -4.159 -4.079 1.00 98.00 351 ARG A C 1
ATOM 2622 O O . ARG A 1 351 ? 18.612 -4.401 -5.127 1.00 98.00 351 ARG A O 1
ATOM 2629 N N . ILE A 1 352 ? 16.943 -3.382 -4.030 1.00 98.62 352 ILE A N 1
ATOM 2630 C CA . ILE A 1 352 ? 16.351 -2.728 -5.192 1.00 98.62 352 ILE A CA 1
ATOM 2631 C C . ILE A 1 352 ? 16.710 -1.241 -5.163 1.00 98.62 352 ILE A C 1
ATOM 2633 O O . ILE A 1 352 ? 16.548 -0.567 -4.146 1.00 98.62 352 ILE A O 1
ATOM 2637 N N . LEU A 1 353 ? 17.182 -0.717 -6.290 1.00 98.75 353 LEU A N 1
ATOM 2638 C CA . LEU A 1 353 ? 17.289 0.719 -6.529 1.00 98.75 353 LEU A CA 1
ATOM 2639 C C . LEU A 1 353 ? 16.153 1.157 -7.451 1.00 98.75 353 LEU A C 1
ATOM 2641 O O . LEU A 1 353 ? 16.057 0.679 -8.577 1.00 98.75 353 LEU A O 1
ATOM 2645 N N . LEU A 1 354 ? 15.314 2.080 -6.992 1.00 98.81 354 LEU A N 1
ATOM 2646 C CA . LEU A 1 354 ? 14.312 2.732 -7.831 1.00 98.81 354 LEU A CA 1
ATOM 2647 C C . LEU A 1 354 ? 14.870 4.059 -8.354 1.00 98.81 354 LEU A C 1
ATOM 2649 O O . LEU A 1 354 ? 15.193 4.955 -7.574 1.00 98.81 354 LEU A O 1
ATOM 2653 N N . SER A 1 355 ? 14.974 4.180 -9.673 1.00 98.38 355 SER A N 1
ATOM 2654 C CA . SER A 1 355 ? 15.397 5.383 -10.383 1.00 98.38 355 SER A CA 1
ATOM 2655 C C . SER A 1 355 ? 14.203 5.999 -11.093 1.00 98.38 355 SER A C 1
ATOM 2657 O O . SER A 1 355 ? 13.574 5.367 -11.944 1.00 98.38 355 SER A O 1
ATOM 2659 N N . ALA A 1 356 ? 13.902 7.245 -10.741 1.00 98.12 356 ALA A N 1
ATOM 2660 C CA . ALA A 1 356 ? 12.823 8.000 -11.358 1.00 98.12 356 ALA A CA 1
ATOM 2661 C C . ALA A 1 356 ? 13.285 9.381 -11.839 1.00 98.12 356 ALA A C 1
ATOM 2663 O O . ALA A 1 356 ? 14.406 9.805 -11.562 1.00 98.12 356 ALA A O 1
ATOM 2664 N N . GLY A 1 357 ? 12.436 10.072 -12.600 1.00 93.50 357 GLY A N 1
ATOM 2665 C CA . GLY A 1 357 ? 12.700 11.414 -13.128 1.00 93.50 357 GLY A CA 1
ATOM 2666 C C . GLY A 1 357 ? 11.812 12.498 -12.519 1.00 93.50 357 GLY A C 1
ATOM 2667 O O . GLY A 1 357 ? 10.915 12.227 -11.724 1.00 93.50 357 GLY A O 1
ATOM 2668 N N . ALA A 1 358 ? 12.038 13.743 -12.936 1.00 93.56 358 ALA A N 1
ATOM 2669 C CA . ALA A 1 358 ? 11.057 14.800 -12.719 1.00 93.56 358 ALA A CA 1
ATOM 2670 C C . ALA A 1 358 ? 9.803 14.516 -13.556 1.00 93.56 358 ALA A C 1
ATOM 2672 O O . ALA A 1 358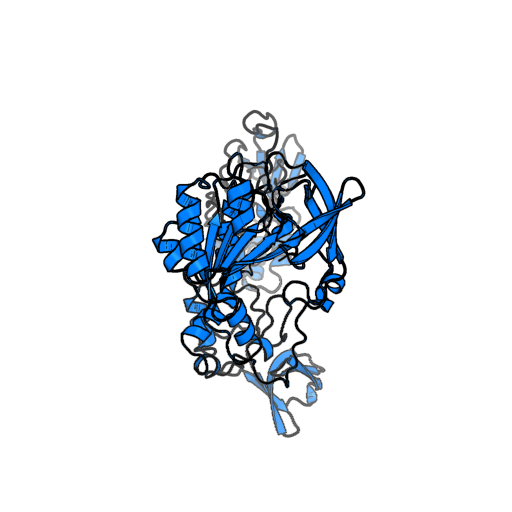 ? 9.918 14.015 -14.675 1.00 93.56 358 ALA A O 1
ATOM 2673 N N . LYS A 1 359 ? 8.627 14.852 -13.021 1.00 92.38 359 LYS A N 1
ATOM 2674 C CA . LYS A 1 359 ? 7.361 14.763 -13.755 1.00 92.38 359 LYS A CA 1
ATOM 2675 C C . LYS A 1 359 ? 7.437 15.591 -15.045 1.00 92.38 359 LYS A C 1
ATOM 2677 O O . LYS A 1 359 ? 7.908 16.727 -15.015 1.00 92.38 359 LYS A O 1
ATOM 2682 N N . ASP A 1 360 ? 6.961 15.023 -16.146 1.00 88.88 360 ASP A N 1
ATOM 2683 C CA . ASP A 1 360 ? 7.063 15.591 -17.497 1.00 88.88 360 ASP A CA 1
ATOM 2684 C C . ASP A 1 360 ? 5.725 15.628 -18.268 1.00 88.88 360 ASP A C 1
ATOM 2686 O O . ASP A 1 360 ? 5.647 16.330 -19.274 1.00 88.88 360 ASP A O 1
ATOM 2690 N N . HIS A 1 361 ? 4.676 14.944 -17.792 1.00 87.62 361 HIS A N 1
ATOM 2691 C CA . HIS A 1 361 ? 3.350 14.898 -18.432 1.00 87.62 361 HIS A CA 1
ATOM 2692 C C . HIS A 1 361 ? 2.225 15.444 -17.539 1.00 87.62 361 HIS A C 1
ATOM 2694 O O . HIS A 1 361 ? 2.453 15.954 -16.435 1.00 87.62 361 HIS A O 1
ATOM 2700 N N . GLY A 1 362 ? 0.996 15.376 -18.060 1.00 83.69 362 GLY A N 1
ATOM 2701 C CA . GLY A 1 362 ? -0.211 15.888 -17.433 1.00 83.69 362 GLY A CA 1
ATOM 2702 C C . GLY A 1 362 ? -0.616 15.159 -16.150 1.00 83.69 362 GLY A C 1
ATOM 2703 O O . GLY A 1 362 ? 0.116 14.366 -15.546 1.00 83.69 362 GLY A O 1
ATOM 2704 N N . LEU A 1 363 ? -1.822 15.471 -15.681 1.00 84.81 363 LEU A N 1
ATOM 2705 C CA . LEU A 1 363 ? -2.372 14.863 -14.472 1.00 84.81 363 LEU A CA 1
ATOM 2706 C C . LEU A 1 363 ? -2.460 13.339 -14.625 1.00 84.81 363 LEU A C 1
ATOM 2708 O O . LEU A 1 363 ? -3.004 12.843 -15.612 1.00 84.81 363 LEU A O 1
ATOM 2712 N N . ASN A 1 364 ? -1.931 12.628 -13.625 1.00 89.25 364 ASN A N 1
ATOM 2713 C CA . ASN A 1 364 ? -1.867 11.164 -13.558 1.00 89.25 364 ASN A CA 1
ATOM 2714 C C . ASN A 1 364 ? -1.152 10.474 -14.735 1.00 89.25 364 ASN A C 1
ATOM 2716 O O . ASN A 1 364 ? -1.313 9.271 -14.908 1.00 89.25 364 ASN A O 1
ATOM 2720 N N . GLU A 1 365 ? -0.347 11.204 -15.506 1.00 91.19 365 GLU A N 1
ATOM 2721 C CA . GLU A 1 365 ? 0.530 10.669 -16.552 1.00 91.19 365 GLU A CA 1
ATOM 2722 C C . GLU A 1 365 ? 1.990 10.831 -16.125 1.00 91.19 365 GLU A C 1
ATOM 2724 O O . GLU A 1 365 ? 2.349 11.857 -15.527 1.00 91.19 365 GLU A O 1
ATOM 2729 N N . HIS A 1 366 ? 2.815 9.819 -16.406 1.00 93.19 366 HIS A N 1
ATOM 2730 C CA . HIS A 1 366 ? 4.264 9.815 -16.173 1.00 93.19 366 HIS A CA 1
ATOM 2731 C C . HIS A 1 366 ? 4.648 10.398 -14.804 1.00 93.19 366 HIS A C 1
ATOM 2733 O O . HIS A 1 366 ? 5.563 11.215 -14.653 1.00 93.19 366 HIS A O 1
ATOM 2739 N N . ASP A 1 367 ? 3.884 10.037 -13.770 1.00 94.00 367 ASP A N 1
ATOM 2740 C CA . ASP A 1 367 ? 4.085 10.586 -12.434 1.00 94.00 367 ASP A CA 1
ATOM 2741 C C . ASP A 1 367 ? 5.214 9.848 -11.713 1.00 94.00 367 ASP A C 1
ATOM 2743 O O . ASP A 1 367 ? 5.005 9.098 -10.759 1.00 94.00 367 ASP A O 1
ATOM 2747 N N . TYR A 1 368 ? 6.431 10.006 -12.233 1.00 96.00 368 TYR A N 1
ATOM 2748 C CA . TYR A 1 368 ? 7.606 9.314 -11.719 1.00 96.00 368 TYR A CA 1
ATOM 2749 C C . TYR A 1 368 ? 7.885 9.622 -10.237 1.00 96.00 368 TYR A C 1
ATOM 2751 O O . TYR A 1 368 ? 8.231 8.685 -9.514 1.00 96.00 368 TYR A O 1
ATOM 2759 N N . PRO A 1 369 ? 7.725 10.870 -9.732 1.00 95.56 369 PRO A N 1
ATOM 2760 C CA . PRO A 1 369 ? 7.890 11.153 -8.307 1.00 95.56 369 PRO A CA 1
ATOM 2761 C C . PRO A 1 369 ? 6.876 10.409 -7.433 1.00 95.56 369 PRO A C 1
ATOM 2763 O O . PRO A 1 369 ? 7.267 9.811 -6.430 1.00 95.56 369 PRO A O 1
ATOM 2766 N N . LEU A 1 370 ? 5.598 10.386 -7.830 1.00 93.50 370 LEU A N 1
ATOM 2767 C CA . LEU A 1 370 ? 4.562 9.653 -7.102 1.00 93.50 370 LEU A CA 1
ATOM 2768 C C . LEU A 1 370 ? 4.801 8.139 -7.150 1.00 93.50 370 LEU A C 1
ATOM 2770 O O . LEU A 1 370 ? 4.674 7.461 -6.130 1.00 93.50 370 LEU A O 1
ATOM 2774 N N . TRP A 1 371 ? 5.192 7.602 -8.310 1.00 95.81 371 TRP A N 1
ATOM 2775 C CA . TRP A 1 371 ? 5.597 6.202 -8.437 1.00 95.81 371 TRP A CA 1
ATOM 2776 C C . TRP A 1 371 ? 6.754 5.878 -7.490 1.00 95.81 371 TRP A C 1
ATOM 2778 O O . TRP A 1 371 ? 6.661 4.915 -6.733 1.00 95.81 371 TRP A O 1
ATOM 2788 N N . LEU A 1 372 ? 7.801 6.709 -7.459 1.00 96.62 372 LEU A N 1
ATOM 2789 C CA . LEU A 1 372 ? 8.963 6.504 -6.595 1.00 96.62 372 LEU A CA 1
ATOM 2790 C C . LEU A 1 372 ? 8.568 6.501 -5.113 1.00 96.62 372 LEU A C 1
ATOM 2792 O O . LEU A 1 372 ? 8.992 5.628 -4.353 1.00 96.62 372 LEU A O 1
ATOM 2796 N N . GLU A 1 373 ? 7.733 7.454 -4.699 1.00 93.19 373 GLU A N 1
ATOM 2797 C CA . GLU A 1 373 ? 7.238 7.550 -3.326 1.00 93.19 373 GLU A CA 1
ATOM 2798 C C . GLU A 1 373 ? 6.441 6.303 -2.918 1.00 93.19 373 GLU A C 1
ATOM 2800 O O . GLU A 1 373 ? 6.620 5.771 -1.823 1.00 93.19 373 GLU A O 1
ATOM 2805 N N . ARG A 1 374 ? 5.571 5.810 -3.801 1.00 92.94 374 ARG A N 1
ATOM 2806 C CA . ARG A 1 374 ? 4.677 4.683 -3.505 1.00 92.94 374 ARG A CA 1
ATOM 2807 C C . ARG A 1 374 ? 5.399 3.344 -3.578 1.00 92.94 374 ARG A C 1
ATOM 2809 O O . ARG A 1 374 ? 5.281 2.531 -2.666 1.00 92.94 374 ARG A O 1
ATOM 2816 N N . TRP A 1 375 ? 6.192 3.120 -4.621 1.00 94.88 375 TRP A N 1
ATOM 2817 C CA . TRP A 1 375 ? 6.900 1.857 -4.831 1.00 94.88 375 TRP A CA 1
ATOM 2818 C C . TRP A 1 375 ? 8.057 1.660 -3.851 1.00 94.88 375 TRP A C 1
ATOM 2820 O O . TRP A 1 375 ? 8.341 0.522 -3.474 1.00 94.88 375 TRP A O 1
ATOM 2830 N N . SER A 1 376 ? 8.655 2.748 -3.352 1.00 94.62 376 SER A N 1
ATOM 2831 C CA . SER A 1 376 ? 9.622 2.671 -2.248 1.00 94.62 376 SER A CA 1
ATOM 2832 C C . SER A 1 376 ? 9.003 2.243 -0.919 1.00 94.62 376 SER A C 1
ATOM 2834 O O . SER A 1 376 ? 9.724 1.733 -0.069 1.00 94.62 376 SER A O 1
ATOM 2836 N N . LYS A 1 377 ? 7.682 2.384 -0.752 1.00 91.50 377 LYS A N 1
ATOM 2837 C CA . LYS A 1 377 ? 6.926 1.855 0.394 1.00 91.50 377 LYS A CA 1
ATOM 2838 C C . LYS A 1 377 ? 6.384 0.455 0.121 1.00 91.50 377 LYS A C 1
ATOM 2840 O O . LYS A 1 377 ? 6.329 -0.357 1.034 1.00 91.50 377 LYS A O 1
ATOM 2845 N N . LEU A 1 378 ? 5.993 0.172 -1.123 1.00 92.12 378 LEU A N 1
ATOM 2846 C CA . LEU A 1 378 ? 5.370 -1.090 -1.515 1.00 92.12 378 LEU A CA 1
ATOM 2847 C C . LEU A 1 378 ? 6.350 -2.266 -1.539 1.00 92.12 378 LEU A C 1
ATOM 2849 O O . LEU A 1 378 ? 6.080 -3.303 -0.943 1.00 92.12 378 LEU A O 1
ATOM 2853 N N . LEU A 1 379 ? 7.457 -2.134 -2.273 1.00 93.38 379 LEU A N 1
ATOM 2854 C CA . LEU A 1 379 ? 8.366 -3.256 -2.517 1.00 93.38 379 LEU A CA 1
ATOM 2855 C C . LEU A 1 379 ? 9.029 -3.801 -1.238 1.00 93.38 379 LEU A C 1
ATOM 2857 O O . LEU A 1 379 ? 9.136 -5.023 -1.135 1.00 93.38 379 LEU A O 1
ATOM 2861 N N . PRO A 1 380 ? 9.410 -2.979 -0.234 1.00 92.19 380 PRO A N 1
ATOM 2862 C CA . PRO A 1 380 ? 9.933 -3.488 1.037 1.00 92.19 380 PRO A CA 1
ATOM 2863 C C . PRO A 1 380 ? 8.908 -4.247 1.885 1.00 92.19 380 PRO A C 1
ATOM 2865 O O . PRO A 1 380 ? 9.282 -4.820 2.904 1.00 92.19 380 PRO A O 1
ATOM 2868 N N . LEU A 1 381 ? 7.621 -4.253 1.508 1.00 90.38 381 LEU A N 1
ATOM 2869 C CA . LEU A 1 381 ? 6.636 -5.095 2.184 1.00 90.38 381 LEU A CA 1
ATOM 2870 C C . LEU A 1 381 ? 6.883 -6.589 1.916 1.00 90.38 381 LEU A C 1
ATOM 2872 O O . LEU A 1 381 ? 6.442 -7.420 2.709 1.00 90.38 381 LEU A O 1
ATOM 2876 N N . ALA A 1 382 ? 7.586 -6.932 0.831 1.00 88.94 382 ALA A N 1
ATOM 2877 C CA . ALA A 1 382 ? 8.013 -8.295 0.541 1.00 88.94 382 ALA A CA 1
ATOM 2878 C C . ALA A 1 382 ? 9.180 -8.737 1.440 1.00 88.94 382 ALA A C 1
ATOM 2880 O O . ALA A 1 382 ? 10.032 -7.940 1.835 1.00 88.94 382 ALA A O 1
ATOM 2881 N N . ASP A 1 383 ? 9.236 -10.037 1.733 1.00 85.12 383 ASP A N 1
ATOM 2882 C CA . ASP A 1 383 ? 10.252 -10.608 2.618 1.00 85.12 383 ASP A CA 1
ATOM 2883 C C . ASP A 1 383 ? 11.672 -10.392 2.067 1.00 85.12 383 ASP A C 1
ATOM 2885 O O . ASP A 1 383 ? 11.955 -10.681 0.903 1.00 85.12 383 ASP A O 1
ATOM 2889 N N . ASN A 1 384 ? 12.578 -9.917 2.929 1.00 89.31 384 ASN A N 1
ATOM 2890 C CA . ASN A 1 384 ? 13.996 -9.672 2.634 1.00 89.31 384 ASN A CA 1
ATOM 2891 C C . ASN A 1 384 ? 14.269 -8.709 1.461 1.00 89.31 384 ASN A C 1
ATOM 2893 O O . ASN A 1 384 ? 15.338 -8.766 0.847 1.00 89.31 384 ASN A O 1
ATOM 2897 N N . VAL A 1 385 ? 13.343 -7.791 1.170 1.00 94.00 385 VAL A N 1
ATOM 2898 C CA . VAL A 1 385 ? 13.535 -6.727 0.176 1.00 94.00 385 VAL A CA 1
ATOM 2899 C C . VAL A 1 385 ? 13.919 -5.417 0.858 1.00 94.00 385 VAL A C 1
ATOM 2901 O O . VAL A 1 385 ? 13.262 -4.954 1.784 1.00 94.00 385 VAL A O 1
ATOM 2904 N N . THR A 1 386 ? 14.970 -4.774 0.354 1.00 95.38 386 THR A N 1
ATOM 2905 C CA . THR A 1 386 ? 15.353 -3.410 0.742 1.00 95.38 386 THR A CA 1
ATOM 2906 C C . THR A 1 386 ? 15.297 -2.507 -0.476 1.00 95.38 386 THR A C 1
ATOM 2908 O O . THR A 1 386 ? 15.700 -2.911 -1.566 1.00 95.38 386 THR A O 1
ATOM 2911 N N . VAL A 1 387 ? 14.798 -1.283 -0.303 1.00 97.69 387 VAL A N 1
ATOM 2912 C CA . VAL A 1 387 ? 14.700 -0.307 -1.391 1.00 97.69 387 VAL A CA 1
ATOM 2913 C C . VAL A 1 387 ? 15.513 0.934 -1.072 1.00 97.69 387 VAL A C 1
ATOM 2915 O O . VAL A 1 387 ? 15.408 1.512 0.006 1.00 97.69 387 VAL A O 1
ATOM 2918 N N . THR A 1 388 ? 16.293 1.362 -2.055 1.00 98.38 388 THR A N 1
ATOM 2919 C CA . THR A 1 388 ? 16.898 2.692 -2.122 1.00 98.38 388 THR A CA 1
ATOM 2920 C C . THR A 1 388 ? 16.333 3.431 -3.326 1.00 98.38 388 THR A C 1
ATOM 2922 O O . THR A 1 388 ? 15.814 2.816 -4.259 1.00 98.38 388 THR A O 1
ATOM 2925 N N . THR A 1 389 ? 16.396 4.758 -3.310 1.00 98.50 389 THR A N 1
ATOM 2926 C CA . THR A 1 389 ? 15.804 5.593 -4.357 1.00 98.50 389 THR A CA 1
ATOM 2927 C C . THR A 1 389 ? 16.817 6.588 -4.908 1.00 98.50 389 THR A C 1
ATOM 2929 O O . THR A 1 389 ? 17.741 7.013 -4.209 1.00 98.50 389 THR A O 1
ATOM 2932 N N . CYS A 1 390 ? 16.650 6.984 -6.169 1.00 97.31 390 CYS A N 1
ATOM 2933 C CA . CYS A 1 390 ? 17.376 8.105 -6.750 1.00 97.31 390 CYS A CA 1
ATOM 2934 C C . CYS A 1 390 ? 16.496 8.936 -7.691 1.00 97.31 390 CYS A C 1
ATOM 2936 O O . CYS A 1 390 ? 15.659 8.405 -8.426 1.00 97.31 390 CYS A O 1
ATOM 2938 N N . MET A 1 391 ? 16.727 10.253 -7.676 1.00 96.62 391 MET A N 1
ATOM 2939 C CA . MET A 1 391 ? 16.216 11.173 -8.688 1.00 96.62 391 MET A CA 1
ATOM 2940 C C . MET A 1 391 ? 17.234 11.365 -9.802 1.00 96.62 391 MET A C 1
ATOM 2942 O O . MET A 1 391 ? 18.351 11.813 -9.554 1.00 96.62 391 MET A O 1
ATOM 2946 N N . GLY A 1 392 ? 16.831 11.048 -11.026 1.00 94.94 392 GLY A N 1
ATOM 2947 C CA . GLY A 1 392 ? 17.698 10.991 -12.191 1.00 94.94 392 GLY A CA 1
ATOM 2948 C C . GLY A 1 392 ? 18.414 9.648 -12.336 1.00 94.94 392 GLY A C 1
ATOM 2949 O O . GLY A 1 392 ? 18.084 8.652 -11.684 1.00 94.94 392 GLY A O 1
ATOM 2950 N N . PHE A 1 393 ? 19.398 9.632 -13.234 1.00 96.81 393 PHE A N 1
ATOM 2951 C CA . PHE A 1 393 ? 20.137 8.422 -13.581 1.00 96.81 393 PHE A CA 1
ATOM 2952 C C . PHE A 1 393 ? 21.087 8.012 -12.439 1.00 96.81 393 PHE A C 1
ATOM 2954 O O . PHE A 1 393 ? 21.791 8.878 -11.912 1.00 96.81 393 PHE A O 1
ATOM 2961 N N . PRO A 1 394 ? 21.144 6.722 -12.059 1.00 97.88 394 PRO A N 1
ATOM 2962 C CA . PRO A 1 394 ? 21.954 6.249 -10.942 1.00 97.88 394 PRO A CA 1
ATOM 2963 C C . PRO A 1 394 ? 23.444 6.563 -11.062 1.00 97.88 394 PRO A C 1
ATOM 2965 O O . PRO A 1 394 ? 24.049 6.443 -12.132 1.00 97.88 394 PRO A O 1
ATOM 2968 N N . THR A 1 395 ? 24.072 6.864 -9.927 1.00 97.31 395 THR A N 1
ATOM 2969 C CA . THR A 1 395 ? 25.531 6.937 -9.832 1.00 97.31 395 THR A CA 1
ATOM 2970 C C . THR A 1 395 ? 26.156 5.541 -9.813 1.00 97.31 395 THR A C 1
ATOM 2972 O O . THR A 1 395 ? 25.517 4.540 -9.482 1.00 97.31 395 THR A O 1
ATOM 2975 N N . ARG A 1 396 ? 27.459 5.467 -10.108 1.00 97.31 396 ARG A N 1
ATOM 2976 C CA . ARG A 1 396 ? 28.252 4.231 -9.996 1.00 97.31 396 ARG A CA 1
ATOM 2977 C C . ARG A 1 396 ? 28.133 3.579 -8.613 1.00 97.31 396 ARG A C 1
ATOM 2979 O O . ARG A 1 396 ? 28.043 2.360 -8.520 1.00 97.31 396 ARG A O 1
ATOM 2986 N N . GLU A 1 397 ? 28.137 4.384 -7.554 1.00 97.69 397 GLU A N 1
ATOM 2987 C CA . GLU A 1 397 ? 28.030 3.909 -6.172 1.00 97.69 397 GLU A CA 1
ATOM 2988 C C . GLU A 1 397 ? 26.643 3.331 -5.877 1.00 97.69 397 GLU A C 1
ATOM 2990 O O . GLU A 1 397 ? 26.535 2.232 -5.335 1.00 97.69 397 GLU A O 1
ATOM 2995 N N . GLN A 1 398 ? 25.580 4.022 -6.297 1.00 98.06 398 GLN A N 1
ATOM 2996 C CA . GLN A 1 398 ? 24.209 3.525 -6.151 1.00 98.06 398 GLN A CA 1
ATOM 2997 C C . GLN A 1 398 ? 24.033 2.189 -6.876 1.00 98.06 398 GLN A C 1
ATOM 2999 O O . GLN A 1 398 ? 23.529 1.228 -6.299 1.00 98.06 398 GLN A O 1
ATOM 3004 N N . LEU A 1 399 ? 24.543 2.095 -8.107 1.00 98.06 399 LEU A N 1
ATOM 3005 C CA . LEU A 1 399 ? 24.532 0.854 -8.874 1.00 98.06 399 LEU A CA 1
ATOM 3006 C C . LEU A 1 399 ? 25.343 -0.244 -8.197 1.00 98.06 399 LEU A C 1
ATOM 3008 O O . LEU A 1 399 ? 24.907 -1.383 -8.211 1.00 98.06 399 LEU A O 1
ATOM 3012 N N . ALA A 1 400 ? 26.496 0.040 -7.589 1.00 95.81 400 ALA A N 1
ATOM 3013 C CA . ALA A 1 400 ? 27.290 -0.970 -6.879 1.00 95.81 400 ALA A CA 1
ATOM 3014 C C . ALA A 1 400 ? 26.552 -1.574 -5.666 1.00 95.81 400 ALA A C 1
ATOM 3016 O O . ALA A 1 400 ? 26.779 -2.737 -5.326 1.00 95.81 400 ALA A O 1
ATOM 3017 N N . ASN A 1 401 ? 25.632 -0.818 -5.063 1.00 97.00 401 ASN A N 1
ATOM 3018 C CA . ASN A 1 401 ? 24.889 -1.205 -3.865 1.00 97.00 401 ASN A CA 1
ATOM 3019 C C . ASN A 1 401 ? 23.513 -1.846 -4.133 1.00 97.00 401 ASN A C 1
ATOM 3021 O O . ASN A 1 401 ? 22.837 -2.225 -3.178 1.00 97.00 401 ASN A O 1
ATOM 3025 N N . ALA A 1 402 ? 23.114 -2.014 -5.397 1.00 98.19 402 ALA A N 1
ATOM 3026 C CA . ALA A 1 402 ? 21.824 -2.595 -5.783 1.00 98.19 402 ALA A CA 1
ATOM 3027 C C . ALA A 1 402 ? 21.978 -3.948 -6.491 1.00 98.19 402 ALA A C 1
ATOM 3029 O O . ALA A 1 402 ? 22.856 -4.123 -7.329 1.00 98.19 402 ALA A O 1
ATOM 3030 N N . ASP A 1 403 ? 21.100 -4.907 -6.232 1.00 98.19 403 ASP A N 1
ATOM 3031 C CA . ASP A 1 403 ? 21.048 -6.174 -6.974 1.00 98.19 403 ASP A CA 1
ATOM 3032 C C . ASP A 1 403 ? 20.183 -6.040 -8.233 1.00 98.19 403 ASP A C 1
ATOM 3034 O O . ASP A 1 403 ? 20.505 -6.617 -9.273 1.00 98.19 403 ASP A O 1
ATOM 3038 N N . VAL A 1 404 ? 19.135 -5.211 -8.161 1.00 98.38 404 VAL A N 1
ATOM 3039 C CA . VAL A 1 404 ? 18.266 -4.844 -9.288 1.00 98.38 404 VAL A CA 1
ATOM 3040 C C . VAL A 1 404 ? 18.032 -3.335 -9.290 1.00 98.38 404 VAL A C 1
ATOM 3042 O O . VAL A 1 404 ? 17.766 -2.752 -8.242 1.00 98.38 404 VAL A O 1
ATOM 3045 N N . THR A 1 405 ? 18.097 -2.705 -10.463 1.00 98.69 405 THR A N 1
ATOM 3046 C CA . THR A 1 405 ? 17.704 -1.302 -10.652 1.00 98.69 405 THR A CA 1
ATOM 3047 C C . THR A 1 405 ? 16.460 -1.218 -11.531 1.00 98.69 405 THR A C 1
ATOM 3049 O O . THR A 1 405 ? 16.442 -1.784 -12.624 1.00 98.69 405 THR A O 1
ATOM 3052 N N . VAL A 1 406 ? 15.438 -0.504 -11.060 1.00 98.75 406 VAL A N 1
ATOM 3053 C CA . VAL A 1 406 ? 14.183 -0.245 -11.776 1.00 98.75 406 VAL A CA 1
ATOM 3054 C C . VAL A 1 406 ? 14.159 1.203 -12.236 1.00 98.75 406 VAL A C 1
ATOM 3056 O O . VAL A 1 406 ? 14.280 2.111 -11.418 1.00 98.75 406 VAL A O 1
ATOM 3059 N N . PHE A 1 407 ? 13.987 1.416 -13.534 1.00 98.69 407 PHE A N 1
ATOM 3060 C CA . PHE A 1 407 ? 13.927 2.726 -14.162 1.00 98.69 407 PHE A CA 1
ATOM 3061 C C . PHE A 1 407 ? 12.496 3.034 -14.589 1.00 98.69 407 PHE A C 1
ATOM 3063 O O . PHE A 1 407 ? 11.912 2.292 -15.377 1.00 98.69 407 PHE A O 1
ATOM 3070 N N . TYR A 1 408 ? 11.965 4.157 -14.113 1.00 98.25 408 TYR A N 1
ATOM 3071 C CA . TYR A 1 408 ? 10.708 4.741 -14.577 1.00 98.25 408 TYR A CA 1
ATOM 3072 C C . TYR A 1 408 ? 10.866 6.263 -14.624 1.00 98.25 408 TYR A C 1
ATOM 3074 O O . TYR A 1 408 ? 10.778 6.950 -13.610 1.00 98.25 408 TYR A O 1
ATOM 3082 N N . SER A 1 409 ? 11.238 6.790 -15.790 1.00 96.50 409 SER A N 1
ATOM 3083 C CA . SER A 1 409 ? 11.621 8.195 -15.969 1.00 96.50 409 SER A CA 1
ATOM 3084 C C . SER A 1 409 ? 11.569 8.594 -17.441 1.00 96.50 409 SER A C 1
ATOM 3086 O O . SER A 1 409 ? 11.490 7.731 -18.306 1.00 96.50 409 SER A O 1
ATOM 3088 N N . ALA A 1 410 ? 11.784 9.878 -17.728 1.00 94.19 410 ALA A N 1
ATOM 3089 C CA . ALA A 1 410 ? 12.033 10.369 -19.084 1.00 94.19 410 ALA A CA 1
ATOM 3090 C C . ALA A 1 410 ? 13.419 10.029 -19.661 1.00 94.19 410 ALA A C 1
ATOM 3092 O O . ALA A 1 410 ? 13.834 10.591 -20.670 1.00 94.19 410 ALA A O 1
ATOM 3093 N N . ASN A 1 411 ? 14.179 9.183 -18.962 1.00 94.94 411 ASN A N 1
ATOM 3094 C CA . ASN A 1 411 ? 15.511 8.707 -19.325 1.00 94.94 411 ASN A CA 1
ATOM 3095 C C . ASN A 1 411 ? 16.539 9.800 -19.696 1.00 94.94 411 ASN A C 1
ATOM 3097 O O . ASN A 1 411 ? 17.506 9.543 -20.407 1.00 94.94 411 ASN A O 1
ATOM 3101 N N . VAL A 1 412 ? 16.384 11.023 -19.170 1.00 91.25 412 VAL A N 1
ATOM 3102 C CA . VAL A 1 412 ? 17.219 12.200 -19.510 1.00 91.25 412 VAL A CA 1
ATOM 3103 C C . VAL A 1 412 ? 18.719 11.961 -19.296 1.00 91.25 412 VAL A C 1
ATOM 3105 O O . VAL A 1 412 ? 19.551 12.550 -19.983 1.00 91.25 412 VAL A O 1
ATOM 3108 N N . GLY A 1 413 ? 19.094 11.104 -18.344 1.00 92.12 413 GLY A N 1
ATOM 3109 C CA . GLY A 1 413 ? 20.499 10.809 -18.065 1.00 92.12 413 GLY A CA 1
ATOM 3110 C C . GLY A 1 413 ? 21.133 9.743 -18.961 1.00 92.12 413 GLY A C 1
ATOM 3111 O O . GLY A 1 413 ? 22.313 9.454 -18.770 1.00 92.12 413 GLY A O 1
ATOM 3112 N N . TRP A 1 414 ? 20.403 9.175 -19.925 1.00 97.25 414 TRP A N 1
ATOM 3113 C CA . TRP A 1 414 ? 20.954 8.212 -20.875 1.00 97.25 414 TRP A CA 1
ATOM 3114 C C . TRP A 1 414 ? 21.871 8.880 -21.910 1.00 97.25 414 TRP A C 1
ATOM 3116 O O . TRP A 1 414 ? 21.477 9.794 -22.630 1.00 97.25 414 TRP A O 1
ATOM 3126 N N . ASN A 1 415 ? 23.124 8.430 -21.974 1.00 96.50 415 ASN A N 1
ATOM 3127 C CA . ASN A 1 415 ? 24.168 8.900 -22.884 1.00 96.50 415 ASN A CA 1
ATOM 3128 C C . ASN A 1 415 ? 25.333 7.876 -22.944 1.00 96.50 415 ASN A C 1
ATOM 3130 O O . ASN A 1 415 ? 25.337 6.894 -22.196 1.00 96.50 415 ASN A O 1
ATOM 3134 N N . PRO A 1 416 ? 26.373 8.086 -23.775 1.00 97.19 416 PRO A N 1
ATOM 3135 C CA . PRO A 1 416 ? 27.502 7.154 -23.852 1.00 97.19 416 PRO A CA 1
ATOM 3136 C C . PRO A 1 416 ? 28.241 6.897 -22.523 1.00 97.19 416 PRO A C 1
ATOM 3138 O O . PRO A 1 416 ? 28.749 5.797 -22.319 1.00 97.19 416 PRO A O 1
ATOM 3141 N N . ASN A 1 417 ? 28.272 7.850 -21.582 1.00 95.62 417 ASN A N 1
ATOM 3142 C CA . ASN A 1 417 ? 28.898 7.630 -20.271 1.00 95.62 417 ASN A CA 1
ATOM 3143 C C . ASN A 1 417 ? 28.033 6.734 -19.375 1.00 95.62 417 ASN A C 1
ATOM 3145 O O . ASN A 1 417 ? 28.555 5.839 -18.710 1.00 95.62 417 ASN A O 1
ATOM 3149 N N . SER A 1 418 ? 26.712 6.935 -19.368 1.00 96.75 418 SER A N 1
ATOM 3150 C CA . SER A 1 418 ? 25.802 6.059 -18.622 1.00 96.75 418 SER A CA 1
ATOM 3151 C C . SER A 1 418 ? 25.767 4.645 -19.209 1.00 96.75 418 SER A C 1
ATOM 3153 O O . SER A 1 418 ? 25.618 3.678 -18.465 1.00 96.75 418 SER A O 1
ATOM 3155 N N . ALA A 1 419 ? 25.977 4.499 -20.521 1.00 97.56 419 ALA A N 1
ATOM 3156 C CA . ALA A 1 419 ? 26.096 3.202 -21.182 1.00 97.56 419 ALA A CA 1
ATOM 3157 C C . ALA A 1 419 ? 27.257 2.356 -20.619 1.00 97.56 419 ALA A C 1
ATOM 3159 O O . ALA A 1 419 ? 27.081 1.155 -20.400 1.00 97.56 419 ALA A O 1
ATOM 3160 N N . ILE A 1 420 ? 28.398 2.989 -20.310 1.00 97.19 420 ILE A N 1
ATOM 3161 C CA . ILE A 1 420 ? 29.553 2.344 -19.658 1.00 97.19 420 ILE A CA 1
ATOM 3162 C C . ILE A 1 420 ? 29.188 1.891 -18.237 1.00 97.19 420 ILE A C 1
ATOM 3164 O O . ILE A 1 420 ? 29.495 0.764 -17.854 1.00 97.19 420 ILE A O 1
ATOM 3168 N N . LEU A 1 421 ? 28.487 2.733 -17.467 1.00 96.88 421 LEU A N 1
ATOM 3169 C CA . LEU A 1 421 ? 28.029 2.375 -16.117 1.00 96.88 421 LEU A CA 1
ATOM 3170 C C . LEU A 1 421 ? 27.084 1.165 -16.138 1.00 96.88 421 LEU A C 1
ATOM 3172 O O . LEU A 1 421 ? 27.199 0.272 -15.299 1.00 96.88 421 LEU A O 1
ATOM 3176 N N . MET A 1 422 ? 26.171 1.111 -17.113 1.00 97.69 422 MET A N 1
ATOM 3177 C CA . MET A 1 422 ? 25.279 -0.036 -17.294 1.00 97.69 422 MET A CA 1
ATOM 3178 C C . MET A 1 422 ? 26.046 -1.302 -17.673 1.00 97.69 422 MET A C 1
ATOM 3180 O O . MET A 1 422 ? 25.730 -2.369 -17.156 1.00 97.69 422 MET A O 1
ATOM 3184 N N . ASP A 1 423 ? 27.081 -1.209 -18.511 1.00 97.69 423 ASP A N 1
ATOM 3185 C CA . ASP A 1 423 ? 27.910 -2.371 -18.847 1.00 97.69 423 ASP A CA 1
ATOM 3186 C C . ASP A 1 423 ? 28.620 -2.948 -17.627 1.00 97.69 423 ASP A C 1
ATOM 3188 O O . ASP A 1 423 ? 28.622 -4.161 -17.431 1.00 97.69 423 ASP A O 1
ATOM 3192 N N . GLU A 1 424 ? 29.199 -2.095 -16.785 1.00 97.19 424 GLU A N 1
ATOM 3193 C CA . GLU A 1 424 ? 29.848 -2.521 -15.544 1.00 97.19 424 GLU A CA 1
ATOM 3194 C C . GLU A 1 424 ? 28.849 -3.166 -14.578 1.00 97.19 424 GLU A C 1
ATOM 3196 O O . GLU A 1 424 ? 29.135 -4.217 -13.998 1.00 97.19 424 GLU A O 1
ATOM 3201 N N . TYR A 1 425 ? 27.664 -2.565 -14.439 1.00 98.19 425 TYR A N 1
ATOM 3202 C CA . TYR A 1 425 ? 26.592 -3.076 -13.594 1.00 98.19 425 TYR A CA 1
ATOM 3203 C C . TYR A 1 425 ? 26.073 -4.438 -14.077 1.00 98.19 425 TYR A C 1
ATOM 3205 O O . TYR A 1 425 ? 25.969 -5.379 -13.289 1.00 98.19 425 TYR A O 1
ATOM 3213 N N . GLN A 1 426 ? 25.828 -4.592 -15.379 1.00 97.94 426 GLN A N 1
ATOM 3214 C CA . GLN A 1 426 ? 25.388 -5.860 -15.960 1.00 97.94 426 GLN A CA 1
ATOM 3215 C C . GLN A 1 426 ? 26.492 -6.926 -15.922 1.00 97.94 426 GLN A C 1
ATOM 3217 O O . GLN A 1 426 ? 26.206 -8.090 -15.645 1.00 97.94 426 GLN A O 1
ATOM 3222 N N . LYS A 1 427 ? 27.763 -6.549 -16.130 1.00 97.12 427 LYS A N 1
ATOM 3223 C CA . LYS A 1 427 ? 28.905 -7.478 -16.080 1.00 97.12 427 LYS A CA 1
ATOM 3224 C C . LYS A 1 427 ? 29.056 -8.156 -14.717 1.00 97.12 427 LYS A C 1
ATOM 3226 O O . LYS A 1 427 ? 29.495 -9.298 -14.665 1.00 97.12 427 LYS A O 1
ATOM 3231 N N . ARG A 1 428 ? 28.684 -7.480 -13.626 1.00 96.00 428 ARG A N 1
ATOM 3232 C CA . ARG A 1 428 ? 28.666 -8.067 -12.273 1.00 96.00 428 ARG A CA 1
ATOM 3233 C C . ARG A 1 428 ? 27.349 -8.773 -11.911 1.00 96.00 428 ARG A C 1
ATOM 3235 O O . ARG A 1 428 ? 27.138 -9.066 -10.738 1.00 96.00 428 ARG A O 1
ATOM 3242 N N . GLY A 1 429 ? 26.452 -8.982 -12.877 1.00 97.31 429 GLY A N 1
ATOM 3243 C CA . GLY A 1 429 ? 25.166 -9.660 -12.687 1.00 97.31 429 GLY A CA 1
ATOM 3244 C C . GLY A 1 429 ? 24.008 -8.766 -12.229 1.00 97.31 429 GLY A C 1
ATOM 3245 O O . GLY A 1 429 ? 22.954 -9.290 -11.876 1.00 97.31 429 GLY A O 1
ATOM 3246 N N . GLY A 1 430 ? 24.168 -7.436 -12.235 1.00 98.12 430 GLY A N 1
ATOM 3247 C CA . GLY A 1 430 ? 23.102 -6.500 -11.868 1.00 98.12 430 GLY A CA 1
ATOM 3248 C C . GLY A 1 430 ? 21.872 -6.648 -12.768 1.00 98.12 430 GLY A C 1
ATOM 3249 O O . GLY A 1 430 ? 21.997 -6.725 -13.995 1.00 98.12 430 GLY A O 1
ATOM 3250 N N . GLY A 1 431 ? 20.687 -6.723 -12.162 1.00 98.44 431 GLY A N 1
ATOM 3251 C CA . GLY A 1 431 ? 19.417 -6.835 -12.874 1.00 98.44 431 GLY A CA 1
ATOM 3252 C C . GLY A 1 431 ? 18.869 -5.475 -13.300 1.00 98.44 431 GLY A C 1
ATOM 3253 O O . GLY A 1 431 ? 18.968 -4.504 -12.553 1.00 98.44 431 GLY A O 1
ATOM 3254 N N . LEU A 1 432 ? 18.264 -5.400 -14.483 1.00 98.62 432 LEU A N 1
ATOM 3255 C CA . LEU A 1 432 ? 17.656 -4.172 -14.998 1.00 98.62 432 LEU A CA 1
ATOM 3256 C C . LEU A 1 432 ? 16.158 -4.359 -15.210 1.00 98.62 432 LEU A C 1
ATOM 3258 O O . LEU A 1 432 ? 15.734 -5.342 -15.815 1.00 98.62 432 LEU A O 1
ATOM 3262 N N . VAL A 1 433 ? 15.372 -3.387 -14.762 1.00 98.69 433 VAL A N 1
ATOM 3263 C CA . VAL A 1 433 ? 13.956 -3.264 -15.104 1.00 98.69 433 VAL A CA 1
ATOM 3264 C C . VAL A 1 433 ? 13.736 -1.896 -15.728 1.00 98.69 433 VAL A C 1
ATOM 3266 O O . VAL A 1 433 ? 14.053 -0.888 -15.106 1.00 98.69 433 VAL A O 1
ATOM 3269 N N . TYR A 1 434 ? 13.211 -1.860 -16.947 1.00 98.56 434 TYR A N 1
ATOM 3270 C CA . TYR A 1 434 ? 12.880 -0.623 -17.651 1.00 98.56 434 TYR A CA 1
ATOM 3271 C C . TYR A 1 434 ? 11.377 -0.559 -17.881 1.00 98.56 434 TYR A C 1
ATOM 3273 O O . TYR A 1 434 ? 10.809 -1.432 -18.540 1.00 98.56 434 TYR A O 1
ATOM 3281 N N . LEU A 1 435 ? 10.753 0.465 -17.305 1.00 98.50 435 LEU A N 1
ATOM 3282 C CA . LEU A 1 435 ? 9.315 0.677 -17.341 1.00 98.50 435 LEU A CA 1
ATOM 3283 C C . LEU A 1 435 ? 8.993 1.862 -18.241 1.00 98.50 435 LEU A C 1
ATOM 3285 O O . LEU A 1 435 ? 9.522 2.962 -18.047 1.00 98.50 435 LEU A O 1
ATOM 3289 N N . HIS A 1 436 ? 8.079 1.634 -19.177 1.00 97.81 436 HIS A N 1
ATOM 3290 C CA . HIS A 1 436 ? 7.471 2.664 -19.998 1.00 97.81 436 HIS A CA 1
ATOM 3291 C C . HIS A 1 436 ? 8.519 3.573 -20.660 1.00 97.81 436 HIS A C 1
ATOM 3293 O O . HIS A 1 436 ? 9.520 3.085 -21.184 1.00 97.81 436 HIS A O 1
ATOM 3299 N N . TRP A 1 437 ? 8.345 4.891 -20.590 1.00 96.81 437 TRP A N 1
ATOM 3300 C CA . TRP A 1 437 ? 9.211 5.888 -21.214 1.00 96.81 437 TRP A CA 1
ATOM 3301 C C . TRP A 1 437 ? 10.690 5.838 -20.784 1.00 96.81 437 TRP A C 1
ATOM 3303 O O . TRP A 1 437 ? 11.554 6.388 -21.468 1.00 96.81 437 TRP A O 1
ATOM 3313 N N . ALA A 1 438 ? 11.043 5.091 -19.726 1.00 97.62 438 ALA A N 1
ATOM 3314 C CA . ALA A 1 438 ? 12.444 4.876 -19.361 1.00 97.62 438 ALA A CA 1
ATOM 3315 C C . ALA A 1 438 ? 13.255 4.184 -20.469 1.00 97.62 438 ALA A C 1
ATOM 3317 O O . ALA A 1 438 ? 14.483 4.244 -20.453 1.00 97.62 438 ALA A O 1
ATOM 3318 N N . MET A 1 439 ? 12.592 3.515 -21.416 1.00 97.31 439 MET A N 1
ATOM 3319 C CA . MET A 1 439 ? 13.236 2.868 -22.560 1.00 97.31 439 MET A CA 1
ATOM 3320 C C . MET A 1 439 ? 13.556 3.819 -23.728 1.00 97.31 439 MET A C 1
ATOM 3322 O O . MET A 1 439 ? 14.058 3.352 -24.754 1.00 97.31 439 MET A O 1
ATOM 3326 N N . GLU A 1 440 ? 13.304 5.126 -23.590 1.00 96.31 440 GLU A N 1
ATOM 3327 C CA . GLU A 1 440 ? 13.629 6.126 -24.610 1.00 96.31 440 GLU A CA 1
ATOM 3328 C C . GLU A 1 440 ? 15.130 6.341 -24.737 1.00 96.31 440 GLU A C 1
ATOM 3330 O O . GLU A 1 440 ? 15.800 6.805 -23.817 1.00 96.31 440 GLU A O 1
ATOM 3335 N N . GLY A 1 441 ? 15.674 5.989 -25.901 1.00 95.69 441 GLY A N 1
ATOM 3336 C CA . GLY A 1 441 ? 17.104 6.082 -26.165 1.00 95.69 441 GLY A CA 1
ATOM 3337 C C . GLY A 1 441 ? 17.508 7.247 -27.065 1.00 95.69 441 GLY A C 1
ATOM 3338 O O . GLY A 1 441 ? 18.703 7.526 -27.190 1.00 95.69 441 GLY A O 1
ATOM 3339 N N . GLY A 1 442 ? 16.560 7.924 -27.716 1.00 94.50 442 GLY A N 1
ATOM 3340 C CA . GLY A 1 442 ? 16.813 9.019 -28.643 1.00 94.50 442 GLY A CA 1
ATOM 3341 C C . GLY A 1 442 ? 17.831 8.643 -29.721 1.00 94.50 442 GLY A C 1
ATOM 3342 O O . GLY A 1 442 ? 17.708 7.633 -30.415 1.00 94.50 442 GLY A O 1
ATOM 3343 N N . LYS A 1 443 ? 18.889 9.452 -29.845 1.00 94.50 443 LYS A N 1
ATOM 3344 C CA . LYS A 1 443 ? 19.996 9.190 -30.785 1.00 94.50 443 LYS A CA 1
ATOM 3345 C C . LYS A 1 443 ? 20.812 7.944 -30.420 1.00 94.50 443 LYS A C 1
ATOM 3347 O O . LYS A 1 443 ? 21.406 7.333 -31.300 1.00 94.50 443 LYS A O 1
ATOM 3352 N N . GLU A 1 444 ? 20.793 7.549 -29.150 1.00 97.19 444 GLU A N 1
ATOM 3353 C CA . GLU A 1 444 ? 21.558 6.435 -28.584 1.00 97.19 444 GLU A CA 1
ATOM 3354 C C . GLU A 1 444 ? 20.686 5.181 -28.362 1.00 97.19 444 GLU A C 1
ATOM 3356 O O . GLU A 1 444 ? 21.050 4.286 -27.597 1.00 97.19 444 GLU A O 1
ATOM 3361 N N . ALA A 1 445 ? 19.520 5.087 -29.012 1.00 97.31 445 ALA A N 1
ATOM 3362 C CA . ALA A 1 445 ? 18.597 3.966 -28.820 1.00 97.31 445 ALA A CA 1
ATOM 3363 C C . ALA A 1 445 ? 19.147 2.620 -29.291 1.00 97.31 445 ALA A C 1
ATOM 3365 O O . ALA A 1 445 ? 18.831 1.594 -28.694 1.00 97.31 445 ALA A O 1
ATOM 3366 N N . ALA A 1 446 ? 20.019 2.608 -30.303 1.00 97.00 446 ALA A N 1
ATOM 3367 C CA . ALA A 1 446 ? 20.730 1.390 -30.684 1.00 97.00 446 ALA A CA 1
ATOM 3368 C C . ALA A 1 446 ? 21.562 0.857 -29.502 1.00 97.00 446 ALA A C 1
ATOM 3370 O O . ALA A 1 446 ? 21.384 -0.290 -29.094 1.00 97.00 446 ALA A O 1
ATOM 3371 N N . ALA A 1 447 ? 22.373 1.719 -28.878 1.00 97.75 447 ALA A N 1
ATOM 3372 C CA . ALA A 1 447 ? 23.176 1.359 -27.712 1.00 97.75 447 ALA A CA 1
ATOM 3373 C C . ALA A 1 447 ? 22.311 0.962 -26.501 1.00 97.75 447 ALA A C 1
ATOM 3375 O O . ALA A 1 447 ? 22.676 0.051 -25.753 1.00 97.75 447 ALA A O 1
ATOM 3376 N N . LEU A 1 448 ? 21.155 1.604 -26.303 1.00 98.31 448 LEU A N 1
ATOM 3377 C CA . LEU A 1 448 ? 20.226 1.222 -25.236 1.00 98.31 448 LEU A CA 1
ATOM 3378 C C . LEU A 1 448 ? 19.645 -0.175 -25.489 1.00 98.31 448 LEU A C 1
ATOM 3380 O O . LEU A 1 448 ? 19.714 -1.035 -24.611 1.00 98.31 448 LEU A O 1
ATOM 3384 N N . SER A 1 449 ? 19.168 -0.443 -26.710 1.00 98.00 449 SER A N 1
ATOM 3385 C CA . SER A 1 449 ? 18.579 -1.735 -27.093 1.00 98.00 449 SER A CA 1
ATOM 3386 C C . SER A 1 449 ? 19.551 -2.908 -26.924 1.00 98.00 449 SER A C 1
ATOM 3388 O O . SER A 1 449 ? 19.150 -3.996 -26.528 1.00 98.00 449 SER A O 1
ATOM 3390 N N . GLU A 1 450 ? 20.859 -2.702 -27.093 1.00 97.31 450 GLU A N 1
ATOM 3391 C CA . GLU A 1 450 ? 21.855 -3.745 -26.815 1.00 97.31 450 GLU A CA 1
ATOM 3392 C C . GLU A 1 450 ? 21.886 -4.190 -25.345 1.00 97.31 450 GLU A C 1
ATOM 3394 O O . GLU A 1 450 ? 22.260 -5.332 -25.059 1.00 97.31 450 GLU A O 1
ATOM 3399 N N . ARG A 1 451 ? 21.522 -3.290 -24.421 1.00 97.62 451 ARG A N 1
ATOM 3400 C CA . ARG A 1 451 ? 21.556 -3.496 -22.965 1.00 97.62 451 ARG A CA 1
ATOM 3401 C C . ARG A 1 451 ? 20.215 -3.920 -22.402 1.00 97.62 451 ARG A C 1
ATOM 3403 O O . ARG A 1 451 ? 20.217 -4.704 -21.453 1.00 97.62 451 ARG A O 1
ATOM 3410 N N . ILE A 1 452 ? 19.114 -3.442 -22.987 1.00 97.88 452 ILE A N 1
ATOM 3411 C CA . ILE A 1 452 ? 17.758 -3.700 -22.484 1.00 97.88 452 ILE A CA 1
ATOM 3412 C C . ILE A 1 452 ? 16.885 -4.556 -23.415 1.00 97.88 452 ILE A C 1
ATOM 3414 O O . ILE A 1 452 ? 15.779 -4.929 -23.042 1.00 97.88 452 ILE A O 1
ATOM 3418 N N . GLY A 1 453 ? 17.374 -4.918 -24.601 1.00 98.06 453 GLY A N 1
ATOM 3419 C CA . GLY A 1 453 ? 16.674 -5.728 -25.599 1.00 98.06 453 GLY A CA 1
ATOM 3420 C C . GLY A 1 453 ? 16.018 -4.878 -26.683 1.00 98.06 453 GLY A C 1
ATOM 3421 O O . GLY A 1 453 ? 16.426 -4.940 -27.842 1.00 98.06 453 GLY A O 1
ATOM 3422 N N . LEU A 1 454 ? 15.037 -4.061 -26.296 1.00 98.31 454 LEU A N 1
ATOM 3423 C CA . LEU A 1 454 ? 14.300 -3.160 -27.186 1.00 98.31 454 LEU A CA 1
ATOM 3424 C C . LEU A 1 454 ? 14.237 -1.757 -26.566 1.00 98.31 454 LEU A C 1
ATOM 3426 O O . LEU A 1 454 ? 14.113 -1.630 -25.352 1.00 98.31 454 LEU A O 1
ATOM 3430 N N . ALA A 1 455 ? 14.349 -0.713 -27.383 1.00 98.12 455 ALA A N 1
ATOM 3431 C CA . ALA A 1 455 ? 14.329 0.686 -26.949 1.00 98.12 455 ALA A CA 1
ATOM 3432 C C . ALA A 1 455 ? 13.452 1.538 -27.874 1.00 98.12 455 ALA A C 1
ATOM 3434 O O . ALA A 1 455 ? 13.347 1.247 -29.069 1.00 98.12 455 ALA A O 1
ATOM 3435 N N . THR A 1 456 ? 12.864 2.614 -27.356 1.00 95.88 456 THR A N 1
ATOM 3436 C CA . THR A 1 456 ? 12.119 3.569 -28.186 1.00 95.88 456 THR A CA 1
ATOM 3437 C C . THR A 1 456 ? 13.070 4.601 -28.797 1.00 95.88 456 THR A C 1
ATOM 3439 O O . THR A 1 456 ? 14.093 4.970 -28.211 1.00 95.88 456 THR A O 1
ATOM 3442 N N . ALA A 1 457 ? 12.771 4.998 -30.038 1.00 92.31 457 ALA A N 1
ATOM 3443 C CA . ALA A 1 457 ? 13.379 6.147 -30.714 1.00 92.31 457 ALA A CA 1
ATOM 3444 C C . ALA A 1 457 ? 12.572 6.501 -31.962 1.00 92.31 457 ALA A C 1
ATOM 3446 O O . ALA A 1 457 ? 12.699 5.840 -33.000 1.00 92.31 457 ALA A O 1
ATOM 3447 N N . MET A 1 458 ? 11.758 7.556 -31.861 1.00 86.75 458 MET A N 1
ATOM 3448 C CA . MET A 1 458 ? 10.726 7.873 -32.862 1.00 86.75 458 MET A CA 1
ATOM 3449 C C . MET A 1 458 ? 9.827 6.659 -33.161 1.00 86.75 458 MET A C 1
ATOM 3451 O O . MET A 1 458 ? 9.433 6.424 -34.305 1.00 86.75 458 MET A O 1
ATOM 3455 N N . SER A 1 459 ? 9.572 5.853 -32.130 1.00 93.06 459 SER A N 1
ATOM 3456 C CA . SER A 1 459 ? 8.670 4.708 -32.186 1.00 93.06 459 SER A CA 1
ATOM 3457 C C . SER A 1 459 ? 7.225 5.181 -32.311 1.00 93.06 459 SER A C 1
ATOM 3459 O O . SER A 1 459 ? 6.901 6.334 -32.021 1.00 93.06 459 SER A O 1
ATOM 3461 N N . LYS A 1 460 ? 6.359 4.295 -32.793 1.00 96.94 460 LYS A N 1
ATOM 3462 C CA . LYS A 1 460 ? 4.927 4.573 -32.868 1.00 96.94 460 LYS A CA 1
ATOM 3463 C C . LYS A 1 460 ? 4.278 4.239 -31.529 1.00 96.94 460 LYS A C 1
ATOM 3465 O O . LYS A 1 460 ? 4.768 3.362 -30.817 1.00 96.94 460 LYS A O 1
ATOM 3470 N N . TYR A 1 461 ? 3.196 4.939 -31.212 1.00 96.62 461 TYR A N 1
ATOM 3471 C CA . TYR A 1 461 ? 2.462 4.758 -29.968 1.00 96.62 461 TYR A CA 1
ATOM 3472 C C . TYR A 1 461 ? 0.969 5.037 -30.145 1.00 96.62 461 TYR A C 1
ATOM 3474 O O . TYR A 1 461 ? 0.553 5.700 -31.103 1.00 96.62 461 TYR A O 1
ATOM 3482 N N . ARG A 1 462 ? 0.161 4.532 -29.211 1.00 95.69 462 ARG A N 1
ATOM 3483 C CA . ARG A 1 462 ? -1.240 4.930 -29.036 1.00 95.69 462 ARG A CA 1
ATOM 3484 C C . ARG A 1 462 ? -1.655 4.794 -27.577 1.00 95.69 462 ARG A C 1
ATOM 3486 O O . ARG A 1 462 ? -1.223 3.867 -26.903 1.00 95.69 462 ARG A O 1
ATOM 3493 N N . HIS A 1 463 ? -2.577 5.650 -27.149 1.00 94.44 463 HIS A N 1
ATOM 3494 C CA . HIS A 1 463 ? -3.287 5.508 -25.879 1.00 94.44 463 HIS A CA 1
ATOM 3495 C C . HIS A 1 463 ? -4.607 4.764 -26.089 1.00 94.44 463 HIS A C 1
ATOM 3497 O O . HIS A 1 463 ? -5.277 4.953 -27.110 1.00 94.44 463 HIS A O 1
ATOM 3503 N N . GLY A 1 464 ? -5.017 3.954 -25.118 1.00 93.56 464 GLY A N 1
ATOM 3504 C CA . GLY A 1 464 ? -6.346 3.356 -25.076 1.00 93.56 464 GLY A CA 1
ATOM 3505 C C . GLY A 1 464 ? -6.359 1.936 -24.513 1.00 93.56 464 GLY A C 1
ATOM 3506 O O . GLY A 1 464 ? -5.409 1.503 -23.864 1.00 93.56 464 GLY A O 1
ATOM 3507 N N . PRO A 1 465 ? -7.456 1.195 -24.731 1.00 94.06 465 PRO A N 1
ATOM 3508 C CA . PRO A 1 465 ? -7.536 -0.202 -24.334 1.00 94.06 465 PRO A CA 1
ATOM 3509 C C . PRO A 1 465 ? -6.406 -1.026 -24.959 1.00 94.06 465 PRO A C 1
ATOM 3511 O O . PRO A 1 465 ? -6.108 -0.910 -26.155 1.00 94.06 465 PRO A O 1
ATOM 3514 N N . LEU A 1 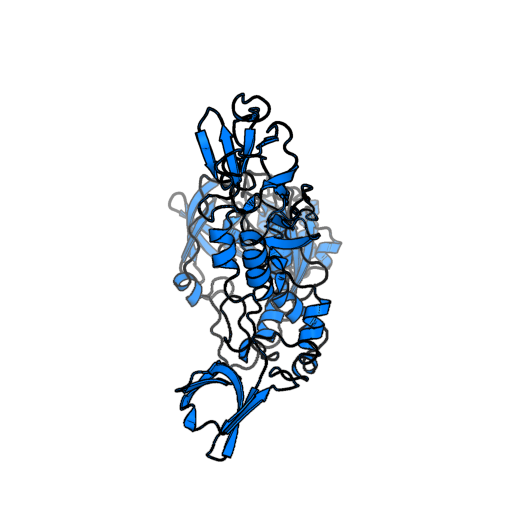466 ? -5.783 -1.858 -24.138 1.00 95.31 466 LEU A N 1
ATOM 3515 C CA . LEU A 1 466 ? -4.635 -2.676 -24.477 1.00 95.31 466 LEU A CA 1
ATOM 3516 C C . LEU A 1 466 ? -4.844 -4.087 -23.930 1.00 95.31 466 LEU A C 1
ATOM 3518 O O . LEU A 1 466 ? -4.792 -4.307 -22.723 1.00 95.31 466 LEU A O 1
ATOM 3522 N N . ASP A 1 467 ? -5.042 -5.048 -24.826 1.00 96.31 467 ASP A N 1
ATOM 3523 C CA . ASP A 1 467 ? -5.086 -6.462 -24.470 1.00 96.31 467 ASP A CA 1
ATOM 3524 C C . ASP A 1 467 ? -3.683 -7.058 -24.583 1.00 96.31 467 ASP A C 1
ATOM 3526 O O . ASP A 1 467 ? -3.179 -7.308 -25.681 1.00 96.31 467 ASP A O 1
ATOM 3530 N N . LEU A 1 468 ? -3.046 -7.286 -23.436 1.00 97.56 468 LEU A N 1
ATOM 3531 C CA . LEU A 1 468 ? -1.784 -8.009 -23.359 1.00 97.56 468 LEU A CA 1
ATOM 3532 C C . LEU A 1 468 ? -2.063 -9.501 -23.512 1.00 97.56 468 LEU A C 1
ATOM 3534 O O . LEU A 1 468 ? -2.730 -10.096 -22.669 1.00 97.56 468 LEU A O 1
ATOM 3538 N N . VAL A 1 469 ? -1.534 -10.116 -24.565 1.00 97.44 469 VAL A N 1
ATOM 3539 C CA . VAL A 1 469 ? -1.598 -11.561 -24.809 1.00 97.44 469 VAL A CA 1
ATOM 3540 C C . VAL A 1 469 ? -0.270 -12.183 -24.409 1.00 97.44 469 VAL A C 1
ATOM 3542 O O . VAL A 1 469 ? 0.765 -11.881 -25.009 1.00 97.44 469 VAL A O 1
ATOM 3545 N N . PHE A 1 470 ? -0.297 -13.056 -23.403 1.00 96.56 470 PHE A N 1
ATOM 3546 C CA . PHE A 1 470 ? 0.907 -13.654 -22.836 1.00 96.56 470 PHE A CA 1
ATOM 3547 C C . PHE A 1 470 ? 1.354 -14.872 -23.642 1.00 96.56 470 PHE A C 1
ATOM 3549 O O . PHE A 1 470 ? 0.604 -15.824 -23.849 1.00 96.56 470 PHE A O 1
ATOM 3556 N N . THR A 1 471 ? 2.609 -14.846 -24.079 1.00 92.44 471 THR A N 1
ATOM 3557 C CA . THR A 1 471 ? 3.213 -15.852 -24.965 1.00 92.44 471 THR A CA 1
ATOM 3558 C C . THR A 1 471 ? 3.995 -16.921 -24.201 1.00 92.44 471 THR A C 1
ATOM 3560 O O . THR A 1 471 ? 4.345 -17.951 -24.772 1.00 92.44 471 THR A O 1
ATOM 3563 N N . GLN A 1 472 ? 4.271 -16.696 -22.911 1.00 91.25 472 GLN A N 1
ATOM 3564 C CA . GLN A 1 472 ? 5.039 -17.602 -22.050 1.00 91.25 472 GLN A CA 1
ATOM 3565 C C . GLN A 1 472 ? 4.356 -17.813 -20.689 1.00 91.25 472 GLN A C 1
ATOM 3567 O O . GLN A 1 472 ? 4.856 -17.383 -19.654 1.00 91.25 472 GLN A O 1
ATOM 3572 N N . SER A 1 473 ? 3.221 -18.511 -20.652 1.00 83.31 473 SER A N 1
ATOM 3573 C CA . SER A 1 473 ? 2.438 -18.698 -19.415 1.00 83.31 473 SER A CA 1
ATOM 3574 C C . SER A 1 473 ? 3.127 -19.533 -18.322 1.00 83.31 473 SER A C 1
ATOM 3576 O O . SER A 1 473 ? 2.608 -19.612 -17.214 1.00 83.31 473 SER A O 1
ATOM 3578 N N . ASP A 1 474 ? 4.277 -20.152 -18.608 1.00 88.06 474 ASP A N 1
ATOM 3579 C CA . ASP A 1 474 ? 5.083 -20.896 -17.627 1.00 88.06 474 ASP A CA 1
ATOM 3580 C C . ASP A 1 474 ? 6.230 -20.060 -17.031 1.00 88.06 474 ASP A C 1
ATOM 3582 O O . ASP A 1 474 ? 6.861 -20.471 -16.052 1.00 88.06 474 ASP A O 1
ATOM 3586 N N . HIS A 1 475 ? 6.526 -18.886 -17.602 1.00 94.06 475 HIS A N 1
ATOM 3587 C CA . HIS A 1 475 ? 7.593 -18.024 -17.101 1.00 94.06 475 HIS A CA 1
ATOM 3588 C C . HIS A 1 475 ? 7.208 -17.446 -15.724 1.00 94.06 475 HIS A C 1
ATOM 3590 O O . HIS A 1 475 ? 6.064 -17.025 -15.555 1.00 94.06 475 HIS A O 1
ATOM 3596 N N . PRO A 1 476 ? 8.129 -17.353 -14.739 1.00 91.81 476 PRO A N 1
ATOM 3597 C CA . PRO A 1 476 ? 7.790 -16.916 -13.379 1.00 91.81 476 PRO A CA 1
ATOM 3598 C C . PRO A 1 476 ? 7.070 -15.562 -13.277 1.00 91.81 476 PRO A C 1
ATOM 3600 O O . PRO A 1 476 ? 6.271 -15.384 -12.369 1.00 91.81 476 PRO A O 1
ATOM 3603 N N . ILE A 1 477 ? 7.335 -14.630 -14.203 1.00 92.88 477 ILE A N 1
ATOM 3604 C CA . ILE A 1 477 ? 6.688 -13.299 -14.250 1.00 92.88 477 ILE A CA 1
ATOM 3605 C C . ILE A 1 477 ? 5.227 -13.381 -14.727 1.00 92.88 477 ILE A C 1
ATOM 3607 O O . ILE A 1 477 ? 4.389 -12.604 -14.296 1.00 92.88 477 ILE A O 1
ATOM 3611 N N . THR A 1 478 ? 4.913 -14.312 -15.624 1.00 93.00 478 THR A N 1
ATOM 3612 C CA . THR A 1 478 ? 3.635 -14.361 -16.358 1.00 93.00 478 THR A CA 1
ATOM 3613 C C . THR A 1 478 ? 2.837 -15.620 -16.047 1.00 93.00 478 THR A C 1
ATOM 3615 O O . THR A 1 478 ? 1.854 -15.933 -16.719 1.00 93.00 478 THR A O 1
ATOM 3618 N N . LYS A 1 479 ? 3.259 -16.361 -15.019 1.00 89.19 479 LYS A N 1
ATOM 3619 C CA . LYS A 1 479 ? 2.604 -17.586 -14.588 1.00 89.19 479 LYS A CA 1
ATOM 3620 C C . LYS A 1 479 ? 1.161 -17.298 -14.195 1.00 89.19 479 LYS A C 1
ATOM 3622 O O . LYS A 1 479 ? 0.898 -16.439 -13.364 1.00 89.19 479 LYS A O 1
ATOM 3627 N N . GLY A 1 480 ? 0.234 -18.046 -14.788 1.00 86.44 480 GLY A N 1
ATOM 3628 C CA . GLY A 1 480 ? -1.205 -17.880 -14.560 1.00 86.44 480 GLY A CA 1
ATOM 3629 C C . GLY A 1 480 ? -1.883 -16.878 -15.498 1.00 86.44 480 GLY A C 1
ATOM 3630 O O . GLY A 1 480 ? -3.105 -16.922 -15.632 1.00 86.44 480 GLY A O 1
ATOM 3631 N N . TYR A 1 481 ? -1.124 -16.048 -16.220 1.00 91.06 481 TYR A N 1
ATOM 3632 C CA . TYR A 1 481 ? -1.683 -15.120 -17.195 1.00 91.06 481 TYR A CA 1
ATOM 3633 C C . TYR A 1 481 ? -1.863 -15.770 -18.570 1.00 91.06 481 TYR A C 1
ATOM 3635 O O . TYR A 1 481 ? -0.958 -16.399 -19.118 1.00 91.06 481 TYR A O 1
ATOM 3643 N N . LYS A 1 482 ? -3.053 -15.571 -19.148 1.00 92.31 482 LYS A N 1
ATOM 3644 C CA . LYS A 1 482 ? -3.323 -15.790 -20.581 1.00 92.31 482 LYS A CA 1
ATOM 3645 C C . LYS A 1 482 ? -3.454 -14.462 -21.306 1.00 92.31 482 LYS A C 1
ATOM 3647 O O . LYS A 1 482 ? -2.823 -14.242 -22.335 1.00 92.31 482 LYS A O 1
ATOM 3652 N N . THR A 1 483 ? -4.258 -13.577 -20.730 1.00 94.88 483 THR A N 1
ATOM 3653 C CA . THR A 1 483 ? -4.478 -12.217 -21.204 1.00 94.88 483 THR A CA 1
ATOM 3654 C C . THR A 1 483 ? -4.598 -11.264 -20.021 1.00 94.88 483 THR A C 1
ATOM 3656 O O . THR A 1 483 ? -5.016 -11.687 -18.942 1.00 94.88 483 THR A O 1
ATOM 3659 N N . LEU A 1 484 ? -4.283 -9.987 -20.228 1.00 95.38 484 LEU A N 1
ATOM 3660 C CA . LEU A 1 484 ? -4.553 -8.906 -19.281 1.00 95.38 484 LEU A CA 1
ATOM 3661 C C . LEU A 1 484 ? -4.972 -7.657 -20.059 1.00 95.38 484 LEU A C 1
ATOM 3663 O O . LEU A 1 484 ? -4.184 -7.114 -20.826 1.00 95.38 484 LEU A O 1
ATOM 3667 N N . ALA A 1 485 ? -6.211 -7.217 -19.860 1.00 95.69 485 ALA A N 1
ATOM 3668 C CA . ALA A 1 485 ? -6.717 -5.983 -20.449 1.00 95.69 485 ALA A CA 1
ATOM 3669 C C . ALA A 1 485 ? -6.336 -4.797 -19.557 1.00 95.69 485 ALA A C 1
ATOM 3671 O O . ALA A 1 485 ? -6.731 -4.784 -18.395 1.00 95.69 485 ALA A O 1
ATOM 3672 N N . VAL A 1 486 ? -5.619 -3.803 -20.071 1.00 95.69 486 VAL A N 1
ATOM 3673 C CA . VAL A 1 486 ? -5.286 -2.554 -19.364 1.00 95.69 486 VAL A CA 1
ATOM 3674 C C . VAL A 1 486 ? -5.719 -1.343 -20.190 1.00 95.69 486 VAL A C 1
ATOM 3676 O O . VAL A 1 486 ? -5.885 -1.437 -21.403 1.00 95.69 486 VAL A O 1
ATOM 3679 N N . LEU A 1 487 ? -5.942 -0.200 -19.541 1.00 95.25 487 LEU A N 1
ATOM 3680 C CA . LEU A 1 487 ? -6.169 1.081 -20.215 1.00 95.25 487 LEU A CA 1
ATOM 3681 C C . LEU A 1 487 ? -4.883 1.898 -20.115 1.00 95.25 487 LEU A C 1
ATOM 3683 O O . LEU A 1 487 ? -4.609 2.469 -19.059 1.00 95.25 487 LEU A O 1
ATOM 3687 N N . ASP A 1 488 ? -4.084 1.897 -21.178 1.00 96.75 488 ASP A N 1
ATOM 3688 C CA . ASP A 1 488 ? -2.716 2.413 -21.132 1.00 96.75 488 ASP A CA 1
ATOM 3689 C C . ASP A 1 488 ? -2.179 2.794 -22.522 1.00 96.75 488 ASP A C 1
ATOM 3691 O O . ASP A 1 488 ? -2.936 2.953 -23.479 1.00 96.75 488 ASP A O 1
ATOM 3695 N N . GLU A 1 489 ? -0.868 2.969 -22.628 1.00 95.81 489 GLU A N 1
ATOM 3696 C CA . GLU A 1 489 ? -0.143 3.229 -23.859 1.00 95.81 489 GLU A CA 1
ATOM 3697 C C . GLU A 1 489 ? 0.614 1.981 -24.346 1.00 95.81 489 GLU A C 1
ATOM 3699 O O . GLU A 1 489 ? 1.245 1.271 -23.559 1.00 95.81 489 GLU A O 1
ATOM 3704 N N . SER A 1 490 ? 0.564 1.722 -25.657 1.00 97.38 490 SER A N 1
ATOM 3705 C CA . SER A 1 490 ? 1.412 0.731 -26.335 1.00 97.38 490 SER A CA 1
ATOM 3706 C C . SER A 1 490 ? 2.464 1.410 -27.200 1.00 97.38 490 SER A C 1
ATOM 3708 O O . SER A 1 490 ? 2.218 2.480 -27.761 1.00 97.38 490 SER A O 1
ATOM 3710 N N . TYR A 1 491 ? 3.616 0.752 -27.364 1.00 97.62 491 TYR A N 1
ATOM 3711 C CA . TYR A 1 491 ? 4.679 1.151 -28.289 1.00 97.62 491 TYR A CA 1
ATOM 3712 C C . TYR A 1 491 ? 4.949 0.052 -29.308 1.00 97.62 491 TYR A C 1
ATOM 3714 O O . TYR A 1 491 ? 4.898 -1.135 -28.986 1.00 97.62 491 TYR A O 1
ATOM 3722 N N . TRP A 1 492 ? 5.297 0.450 -30.531 1.00 97.12 492 TRP A N 1
ATOM 3723 C CA . TRP A 1 492 ? 5.783 -0.462 -31.564 1.00 97.12 492 TRP A CA 1
ATOM 3724 C C . TRP A 1 492 ? 6.765 0.218 -32.519 1.00 97.12 492 TRP A C 1
ATOM 3726 O O . TRP A 1 492 ? 7.053 1.414 -32.412 1.00 97.12 492 TRP A O 1
ATOM 3736 N N . ALA A 1 493 ? 7.332 -0.562 -33.446 1.00 95.44 493 ALA A N 1
ATOM 3737 C CA . ALA A 1 493 ? 8.486 -0.150 -34.248 1.00 95.44 493 ALA A CA 1
ATOM 3738 C C . ALA A 1 493 ? 9.674 0.286 -33.359 1.00 95.44 493 ALA A C 1
ATOM 3740 O O . ALA A 1 493 ? 10.270 1.355 -33.530 1.00 95.44 493 ALA A O 1
ATOM 3741 N N . LEU A 1 494 ? 9.988 -0.548 -32.365 1.00 97.06 494 LEU A N 1
ATOM 3742 C CA . LEU A 1 494 ? 11.100 -0.346 -31.437 1.00 97.06 494 LEU A CA 1
ATOM 3743 C C . LEU A 1 494 ? 12.454 -0.574 -32.124 1.00 97.06 494 LEU A C 1
ATOM 3745 O O . LEU A 1 494 ? 12.576 -1.315 -33.101 1.00 97.06 494 LEU A O 1
ATOM 3749 N N . ARG A 1 495 ? 13.505 0.046 -31.585 1.00 97.56 495 ARG A N 1
ATOM 3750 C CA . ARG A 1 495 ? 14.895 -0.246 -31.948 1.00 97.56 495 ARG A CA 1
ATOM 3751 C C . ARG A 1 495 ? 15.390 -1.471 -31.194 1.00 97.56 495 ARG A C 1
ATOM 3753 O O . ARG A 1 495 ? 15.168 -1.591 -29.995 1.00 97.56 495 ARG A O 1
ATOM 3760 N N . GLY A 1 496 ? 16.108 -2.338 -31.898 1.00 95.81 496 GLY A N 1
ATOM 3761 C CA . GLY A 1 496 ? 16.649 -3.583 -31.364 1.00 95.81 496 GLY A CA 1
ATOM 3762 C C . GLY A 1 496 ? 16.306 -4.764 -32.263 1.00 95.81 496 GLY A C 1
ATOM 3763 O O . GLY A 1 496 ? 15.776 -4.593 -33.360 1.00 95.81 496 GLY A O 1
ATOM 3764 N N . ASP A 1 497 ? 16.633 -5.962 -31.796 1.00 95.44 497 ASP A N 1
ATOM 3765 C CA . ASP A 1 497 ? 16.362 -7.214 -32.499 1.00 95.44 497 ASP A CA 1
ATOM 3766 C C . ASP A 1 497 ? 15.483 -8.095 -31.612 1.00 95.44 497 ASP A C 1
ATOM 3768 O O . ASP A 1 497 ? 15.928 -8.610 -30.584 1.00 95.44 497 ASP A O 1
ATOM 3772 N N . VAL A 1 498 ? 14.223 -8.262 -32.020 1.00 95.81 498 VAL A N 1
ATOM 3773 C CA . VAL A 1 498 ? 13.214 -9.031 -31.279 1.00 95.81 498 VAL A CA 1
ATOM 3774 C C . VAL A 1 498 ? 13.633 -10.496 -31.107 1.00 95.81 498 VAL A C 1
ATOM 3776 O O . VAL A 1 498 ? 13.262 -11.121 -30.118 1.00 95.81 498 VAL A O 1
ATOM 3779 N N . SER A 1 499 ? 14.472 -11.047 -31.993 1.00 95.19 499 SER A N 1
ATOM 3780 C CA . SER A 1 499 ? 14.966 -12.426 -31.852 1.00 95.19 499 SER A CA 1
ATOM 3781 C C . SER A 1 499 ? 15.914 -12.618 -30.660 1.00 95.19 499 SER A C 1
ATOM 3783 O O . SER A 1 499 ? 16.146 -13.747 -30.227 1.00 95.19 499 SER A O 1
ATOM 3785 N N . ARG A 1 500 ? 16.442 -11.522 -30.093 1.00 95.00 500 ARG A N 1
ATOM 3786 C CA . ARG A 1 500 ? 17.336 -11.536 -28.925 1.00 95.00 500 ARG A CA 1
ATOM 3787 C C . ARG A 1 500 ? 16.601 -11.463 -27.588 1.00 95.00 500 ARG A C 1
ATOM 3789 O O . ARG A 1 500 ? 17.258 -11.551 -26.548 1.00 95.00 500 ARG A O 1
ATOM 3796 N N . VAL A 1 501 ? 15.279 -11.297 -27.590 1.00 97.50 501 VAL A N 1
ATOM 3797 C CA . VAL A 1 501 ? 14.479 -11.183 -26.366 1.00 97.50 501 VAL A CA 1
ATOM 3798 C C . VAL A 1 501 ? 13.469 -12.322 -26.249 1.00 97.50 501 VAL A C 1
ATOM 3800 O O . VAL A 1 501 ? 12.906 -12.800 -27.230 1.00 97.50 501 VAL A O 1
ATOM 3803 N N . GLY A 1 502 ? 13.217 -12.759 -25.018 1.00 97.50 502 GLY A N 1
ATOM 3804 C CA . GLY A 1 502 ? 12.077 -13.606 -24.697 1.00 97.50 502 GLY A CA 1
ATOM 3805 C C . GLY A 1 502 ? 10.840 -12.733 -24.555 1.00 97.50 502 GLY A C 1
ATOM 3806 O O . GLY A 1 502 ? 10.645 -12.127 -23.504 1.00 97.50 502 GLY A O 1
ATOM 3807 N N . VAL A 1 503 ? 10.028 -12.641 -25.608 1.00 98.12 503 VAL A N 1
ATOM 3808 C CA . VAL A 1 503 ? 8.751 -11.917 -25.557 1.00 98.12 503 VAL A CA 1
ATOM 3809 C C . VAL A 1 503 ? 7.815 -12.640 -24.590 1.00 98.12 503 VAL A C 1
ATOM 3811 O O . VAL A 1 503 ? 7.561 -13.837 -24.746 1.00 98.12 503 VAL A O 1
ATOM 3814 N N . LEU A 1 504 ? 7.342 -11.908 -23.582 1.00 98.12 504 LEU A N 1
ATOM 3815 C CA . LEU A 1 504 ? 6.458 -12.390 -22.522 1.00 98.12 504 LEU A CA 1
ATOM 3816 C C . LEU A 1 504 ? 4.993 -12.055 -22.800 1.00 98.12 504 LEU A C 1
ATOM 3818 O O . LEU A 1 504 ? 4.118 -12.870 -22.506 1.00 98.12 504 LEU A O 1
ATOM 3822 N N . ALA A 1 505 ? 4.736 -10.873 -23.362 1.00 97.94 505 ALA A N 1
ATOM 3823 C CA . ALA A 1 505 ? 3.412 -10.463 -23.801 1.00 97.94 505 ALA A CA 1
ATOM 3824 C C . ALA A 1 505 ? 3.479 -9.558 -25.034 1.00 97.94 505 ALA A C 1
ATOM 3826 O O . ALA A 1 505 ? 4.446 -8.816 -25.234 1.00 97.94 505 ALA A O 1
ATOM 3827 N N . THR A 1 506 ? 2.423 -9.620 -25.838 1.00 97.94 506 THR A N 1
ATOM 3828 C CA . THR A 1 506 ? 2.233 -8.822 -27.057 1.00 97.94 506 THR A CA 1
ATOM 3829 C C . THR A 1 506 ? 0.901 -8.089 -27.016 1.00 97.94 506 THR A C 1
ATOM 3831 O O . THR A 1 506 ? -0.002 -8.504 -26.292 1.00 97.94 506 THR A O 1
ATOM 3834 N N . SER A 1 507 ? 0.765 -7.045 -27.822 1.00 97.19 507 SER A N 1
ATOM 3835 C CA . SER A 1 507 ? -0.512 -6.411 -28.152 1.00 97.19 507 SER A CA 1
ATOM 3836 C C . SER A 1 507 ? -0.701 -6.348 -29.659 1.00 97.19 507 SER A C 1
ATOM 3838 O O . SER A 1 507 ? 0.260 -6.455 -30.418 1.00 97.19 507 SER A O 1
ATOM 3840 N N . LEU A 1 508 ? -1.950 -6.202 -30.106 1.00 96.00 508 LEU A N 1
ATOM 3841 C CA . LEU A 1 508 ? -2.249 -5.995 -31.518 1.00 96.00 508 LEU A CA 1
ATOM 3842 C C . LEU A 1 508 ? -2.178 -4.499 -31.851 1.00 96.00 508 LEU A C 1
ATOM 3844 O O . LEU A 1 508 ? -3.058 -3.735 -31.453 1.00 96.00 508 LEU A O 1
ATOM 3848 N N . ASP A 1 509 ? -1.168 -4.093 -32.617 1.00 94.62 509 ASP A N 1
ATOM 3849 C CA . ASP A 1 509 ? -0.968 -2.712 -33.062 1.00 94.62 509 ASP A CA 1
ATOM 3850 C C . ASP A 1 509 ? -0.675 -2.687 -34.567 1.00 94.62 509 ASP A C 1
ATOM 3852 O O . ASP A 1 509 ? 0.149 -3.442 -35.076 1.00 94.62 509 ASP A O 1
ATOM 3856 N N . GLU A 1 510 ? -1.429 -1.878 -35.320 1.00 92.50 510 GLU A N 1
ATOM 3857 C CA . GLU A 1 510 ? -1.390 -1.853 -36.797 1.00 92.50 510 GLU A CA 1
ATOM 3858 C C . GLU A 1 510 ? -1.505 -3.252 -37.454 1.00 92.50 510 GLU A C 1
ATOM 3860 O O . GLU A 1 510 ? -0.948 -3.505 -38.522 1.00 92.50 510 GLU A O 1
ATOM 3865 N N . ASN A 1 511 ? -2.296 -4.142 -36.839 1.00 91.25 511 ASN A N 1
ATOM 3866 C CA . ASN A 1 511 ? -2.510 -5.548 -37.222 1.00 91.25 511 ASN A CA 1
ATOM 3867 C C . ASN A 1 511 ? -1.314 -6.491 -37.001 1.00 91.25 511 ASN A C 1
ATOM 3869 O O . ASN A 1 511 ? -1.355 -7.629 -37.470 1.00 91.25 511 ASN A O 1
ATOM 3873 N N . ASN A 1 512 ? -0.286 -6.064 -36.267 1.00 94.88 512 ASN A N 1
ATOM 3874 C CA . ASN A 1 512 ? 0.847 -6.904 -35.889 1.00 94.88 512 ASN A CA 1
ATOM 3875 C C . ASN A 1 512 ? 0.824 -7.199 -34.388 1.00 94.88 512 ASN A C 1
ATOM 3877 O O . ASN A 1 512 ? 0.388 -6.371 -33.592 1.00 94.88 512 ASN A O 1
ATOM 3881 N N . ALA A 1 513 ? 1.289 -8.390 -34.007 1.00 96.19 513 ALA A N 1
ATOM 3882 C CA . ALA A 1 513 ? 1.538 -8.723 -32.610 1.00 96.19 513 ALA A CA 1
ATOM 3883 C C . ALA A 1 513 ? 2.872 -8.093 -32.186 1.00 96.19 513 ALA A C 1
ATOM 3885 O O . ALA A 1 513 ? 3.942 -8.622 -32.490 1.00 96.19 513 ALA A O 1
ATOM 3886 N N . GLU A 1 514 ? 2.796 -6.949 -31.520 1.00 97.00 514 GLU A N 1
ATOM 3887 C CA . GLU A 1 514 ? 3.948 -6.135 -31.149 1.00 97.00 514 GLU A CA 1
ATOM 3888 C C . GLU A 1 514 ? 4.377 -6.441 -29.704 1.00 97.00 514 GLU A C 1
ATOM 3890 O O . GLU A 1 514 ? 3.519 -6.511 -28.816 1.00 97.00 514 GLU A O 1
ATOM 3895 N N . PRO A 1 515 ? 5.679 -6.653 -29.424 1.00 97.69 515 PRO A N 1
ATOM 3896 C CA . PRO A 1 515 ? 6.157 -6.943 -28.073 1.00 97.69 515 PRO A CA 1
ATOM 3897 C C . PRO A 1 515 ? 5.861 -5.796 -27.102 1.00 97.69 515 PRO A C 1
ATOM 3899 O O . PRO A 1 515 ? 6.288 -4.673 -27.344 1.00 97.69 515 PRO A O 1
ATOM 3902 N N . GLN A 1 516 ? 5.205 -6.098 -25.978 1.00 98.25 516 GLN A N 1
ATOM 3903 C CA . GLN A 1 516 ? 4.935 -5.126 -24.906 1.00 98.25 516 GLN A CA 1
ATOM 3904 C C . GLN A 1 516 ? 5.734 -5.422 -23.636 1.00 98.25 516 GLN A C 1
ATOM 3906 O O . GLN A 1 516 ? 6.172 -4.507 -22.940 1.00 98.25 516 GLN A O 1
ATOM 3911 N N . LEU A 1 517 ? 5.940 -6.708 -23.337 1.00 98.38 517 LEU A N 1
ATOM 3912 C CA . LEU A 1 517 ? 6.751 -7.176 -22.217 1.00 98.38 517 LEU A CA 1
ATOM 3913 C C . LEU A 1 517 ? 7.785 -8.174 -22.731 1.00 98.38 517 LEU A C 1
ATOM 3915 O O . LEU A 1 517 ? 7.452 -9.079 -23.503 1.00 98.38 517 LEU A O 1
ATOM 3919 N N . TRP A 1 518 ? 9.026 -8.066 -22.269 1.00 98.50 518 TRP A N 1
ATOM 3920 C CA . TRP A 1 518 ? 10.083 -9.002 -22.646 1.00 98.50 518 TRP A CA 1
ATOM 3921 C C . TRP A 1 518 ? 11.130 -9.176 -21.555 1.00 98.50 518 TRP A C 1
ATOM 3923 O O . TRP A 1 518 ? 11.320 -8.331 -20.682 1.00 98.50 518 TRP A O 1
ATOM 3933 N N . VAL A 1 519 ? 11.860 -10.282 -21.650 1.00 98.44 519 VAL A N 1
ATOM 3934 C CA . VAL A 1 519 ? 13.066 -10.535 -20.866 1.00 98.44 519 VAL A CA 1
ATOM 3935 C C . VAL A 1 519 ? 14.271 -10.725 -21.769 1.00 98.44 519 VAL A C 1
ATOM 3937 O O . VAL A 1 519 ? 14.167 -11.219 -22.889 1.00 98.44 519 VAL A O 1
ATOM 3940 N N . MET A 1 520 ? 15.446 -10.367 -21.270 1.00 97.56 520 MET A N 1
ATOM 3941 C CA . MET A 1 520 ? 16.713 -10.628 -21.946 1.00 97.56 520 MET A CA 1
ATOM 3942 C C . MET A 1 520 ? 17.763 -11.064 -20.928 1.00 97.56 520 MET A C 1
ATOM 3944 O O . MET A 1 520 ? 17.751 -10.637 -19.772 1.00 97.56 520 MET A O 1
ATOM 3948 N N . ARG A 1 521 ? 18.699 -11.911 -21.362 1.00 96.75 521 ARG A N 1
ATOM 3949 C 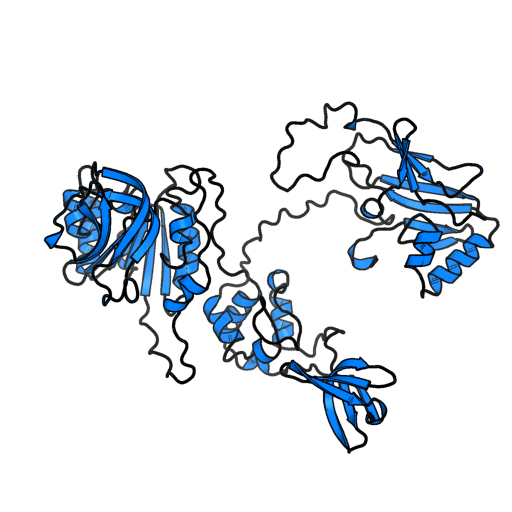CA . ARG A 1 521 ? 19.933 -12.185 -20.620 1.00 96.75 521 ARG A CA 1
ATOM 3950 C C . ARG A 1 521 ? 21.122 -11.562 -21.329 1.00 96.75 521 ARG A C 1
ATOM 3952 O O . ARG A 1 521 ? 21.246 -11.670 -22.547 1.00 96.75 521 ARG A O 1
ATOM 3959 N N . ARG A 1 522 ? 22.016 -10.954 -20.553 1.00 94.50 522 ARG A N 1
ATOM 3960 C CA . ARG A 1 522 ? 23.285 -10.404 -21.035 1.00 94.50 522 ARG A CA 1
ATOM 3961 C C . ARG A 1 522 ? 24.397 -10.816 -20.075 1.00 94.50 522 ARG A C 1
ATOM 3963 O O . ARG A 1 522 ? 24.604 -10.180 -19.046 1.00 94.50 522 ARG A O 1
ATOM 3970 N N . GLY A 1 523 ? 25.077 -11.918 -20.396 1.00 94.06 523 GLY A N 1
ATOM 3971 C CA . GLY A 1 523 ? 25.917 -12.614 -19.417 1.00 94.06 523 GLY A CA 1
ATOM 3972 C C . GLY A 1 523 ? 25.063 -13.077 -18.233 1.00 94.06 523 GLY A C 1
ATOM 3973 O O . GLY A 1 523 ? 23.999 -13.660 -18.441 1.00 94.06 523 GLY A O 1
ATOM 3974 N N . ASP A 1 524 ? 25.492 -12.742 -17.016 1.00 95.12 524 ASP A N 1
ATOM 3975 C CA . ASP A 1 524 ? 24.759 -13.051 -15.780 1.00 95.12 524 ASP A CA 1
ATOM 3976 C C . ASP A 1 524 ? 23.644 -12.035 -15.460 1.00 95.12 524 ASP A C 1
ATOM 3978 O O . ASP A 1 524 ? 22.821 -12.268 -14.573 1.00 95.12 524 ASP A O 1
ATOM 3982 N N . SER A 1 525 ? 23.576 -10.912 -16.186 1.00 97.75 525 SER A N 1
ATOM 3983 C CA . SER A 1 525 ? 22.514 -9.917 -16.018 1.00 97.75 525 SER A CA 1
ATOM 3984 C C . SER A 1 525 ? 21.189 -10.411 -16.592 1.00 97.75 525 SER A C 1
ATOM 3986 O O . SER A 1 525 ? 21.124 -10.962 -17.698 1.00 97.75 525 SER A O 1
ATOM 3988 N N . ARG A 1 526 ? 20.114 -10.153 -15.844 1.00 98.25 526 ARG A N 1
ATOM 3989 C CA . ARG A 1 526 ? 18.726 -10.362 -16.264 1.00 98.25 526 ARG A CA 1
ATOM 3990 C C . ARG A 1 526 ? 18.054 -9.011 -16.450 1.00 98.25 526 ARG A C 1
ATOM 3992 O O . ARG A 1 526 ? 18.151 -8.146 -15.583 1.00 98.25 526 ARG A O 1
ATOM 3999 N N . VAL A 1 527 ? 17.362 -8.863 -17.566 1.00 98.56 527 VAL A N 1
ATOM 4000 C CA . VAL A 1 527 ? 16.665 -7.639 -17.947 1.00 98.56 527 VAL A CA 1
ATOM 4001 C C . VAL A 1 527 ? 15.187 -7.952 -18.108 1.00 98.56 527 VAL A C 1
ATOM 4003 O O . VAL A 1 527 ? 14.850 -8.973 -18.708 1.00 98.56 527 VAL A O 1
ATOM 4006 N N . PHE A 1 528 ? 14.331 -7.067 -17.612 1.00 98.75 528 PHE A N 1
ATOM 4007 C CA . PHE A 1 528 ? 12.903 -7.036 -17.897 1.00 98.75 528 PHE A CA 1
ATOM 4008 C C . PHE A 1 528 ? 12.526 -5.667 -18.480 1.00 98.75 528 PHE A C 1
ATOM 4010 O O . PHE A 1 528 ? 12.869 -4.631 -17.911 1.00 98.75 528 PHE A O 1
ATOM 4017 N N . GLY A 1 529 ? 11.856 -5.667 -19.629 1.00 98.50 529 GLY A N 1
ATOM 4018 C CA . GLY A 1 529 ? 11.262 -4.476 -20.229 1.00 98.50 529 GLY A CA 1
ATOM 4019 C C . GLY A 1 529 ? 9.744 -4.587 -20.219 1.00 98.50 529 GLY A C 1
ATOM 4020 O O . GLY A 1 529 ? 9.206 -5.651 -20.534 1.00 98.50 529 GLY A O 1
ATOM 4021 N N . CYS A 1 530 ? 9.068 -3.504 -19.840 1.00 98.38 530 CYS A N 1
ATOM 4022 C CA . CYS A 1 530 ? 7.613 -3.427 -19.765 1.00 98.38 530 CYS A CA 1
ATOM 4023 C C . CYS A 1 530 ? 7.149 -2.075 -20.299 1.00 98.38 530 CYS A C 1
ATOM 4025 O O . CYS A 1 530 ? 7.524 -1.044 -19.744 1.00 98.38 530 CYS A O 1
ATOM 4027 N N . ILE A 1 531 ? 6.372 -2.077 -21.382 1.00 98.38 531 ILE A N 1
ATOM 4028 C CA . ILE A 1 531 ? 5.874 -0.849 -22.009 1.00 98.38 531 ILE A CA 1
ATOM 4029 C C . ILE A 1 531 ? 4.750 -0.184 -21.218 1.00 98.38 531 ILE A C 1
ATOM 4031 O O . ILE A 1 531 ? 4.872 1.016 -21.018 1.00 98.38 531 ILE A O 1
ATOM 4035 N N . PRO A 1 532 ? 3.691 -0.872 -20.755 1.00 97.75 532 PRO A N 1
ATOM 4036 C CA . PRO A 1 532 ? 2.638 -0.205 -19.993 1.00 97.75 532 PRO A CA 1
ATOM 4037 C C . PRO A 1 532 ? 3.189 0.540 -18.765 1.00 97.75 532 PRO A C 1
ATOM 4039 O O . PRO A 1 532 ? 4.236 0.189 -18.215 1.00 97.75 532 PRO A O 1
ATOM 4042 N N . GLY A 1 533 ? 2.494 1.589 -18.344 1.00 96.38 533 GLY A N 1
ATOM 4043 C CA . GLY A 1 533 ? 2.912 2.481 -17.268 1.00 96.38 533 GLY A CA 1
ATOM 4044 C C . GLY A 1 533 ? 2.809 3.964 -17.610 1.00 96.38 533 GLY A C 1
ATOM 4045 O O . GLY A 1 533 ? 3.479 4.748 -16.950 1.00 96.38 533 GLY A O 1
ATOM 4046 N N . HIS A 1 534 ? 2.008 4.367 -18.602 1.00 96.69 534 HIS A N 1
ATOM 4047 C CA . HIS A 1 534 ? 1.779 5.783 -18.904 1.00 96.69 534 HIS A CA 1
ATOM 4048 C C . HIS A 1 534 ? 1.000 6.455 -17.778 1.00 96.69 534 HIS A C 1
ATOM 4050 O O . HIS A 1 534 ? 1.349 7.540 -17.304 1.00 96.69 534 HIS A O 1
ATOM 4056 N N . TYR A 1 535 ? -0.055 5.782 -17.317 1.00 96.00 535 TYR A N 1
ATOM 4057 C CA . TYR A 1 535 ? -0.960 6.310 -16.311 1.00 96.00 535 TYR A CA 1
ATOM 4058 C C . TYR A 1 535 ? -0.639 5.808 -14.903 1.00 96.00 535 TYR A C 1
ATOM 4060 O O . TYR A 1 535 ? -0.254 4.660 -14.688 1.00 96.00 535 TYR A O 1
ATOM 4068 N N . THR A 1 536 ? -0.892 6.652 -13.900 1.00 93.56 536 THR A N 1
ATOM 4069 C CA . THR A 1 536 ? -0.748 6.283 -12.484 1.00 93.56 536 THR A CA 1
ATOM 4070 C C . THR A 1 536 ? -1.591 5.057 -12.123 1.00 93.56 536 THR A C 1
ATOM 4072 O O . THR A 1 536 ? -1.111 4.194 -11.391 1.00 93.56 536 THR A O 1
ATOM 4075 N N . TRP A 1 537 ? -2.808 4.938 -12.668 1.00 93.50 537 TRP A N 1
ATOM 4076 C CA . TRP A 1 537 ? -3.699 3.813 -12.366 1.00 93.50 537 TRP A CA 1
ATOM 4077 C C . TRP A 1 537 ? -3.173 2.468 -12.863 1.00 93.50 537 TRP A C 1
ATOM 4079 O O . TRP A 1 537 ? -3.552 1.448 -12.298 1.00 93.50 537 TRP A O 1
ATOM 4089 N N . THR A 1 538 ? -2.290 2.436 -13.868 1.00 95.38 538 THR A N 1
ATOM 4090 C CA . THR A 1 538 ? -1.677 1.182 -14.320 1.00 95.38 538 THR A CA 1
ATOM 4091 C C . THR A 1 538 ? -0.909 0.541 -13.171 1.00 95.38 538 THR A C 1
ATOM 4093 O O . THR A 1 538 ? -1.072 -0.641 -12.898 1.00 95.38 538 THR A O 1
ATOM 4096 N N . PHE A 1 539 ? -0.137 1.337 -12.428 1.00 94.75 539 PHE A N 1
ATOM 4097 C CA . PHE A 1 539 ? 0.619 0.859 -11.269 1.00 94.75 539 PHE A CA 1
ATOM 4098 C C . PHE A 1 539 ? -0.250 0.512 -10.055 1.00 94.75 539 PHE A C 1
ATOM 4100 O O . PHE A 1 539 ? 0.235 -0.159 -9.144 1.00 94.75 539 PHE A O 1
ATOM 4107 N N . ASP A 1 540 ? -1.499 0.977 -10.026 1.00 91.69 540 ASP A N 1
ATOM 4108 C CA . ASP A 1 540 ? -2.467 0.645 -8.982 1.00 91.69 540 ASP A CA 1
ATOM 4109 C C . ASP A 1 540 ? -3.353 -0.560 -9.357 1.00 91.69 540 ASP A C 1
ATOM 4111 O O . ASP A 1 540 ? -4.030 -1.101 -8.479 1.00 91.69 540 ASP A O 1
ATOM 4115 N N . ASP A 1 541 ? -3.340 -1.022 -10.618 1.00 93.25 541 ASP A N 1
ATOM 4116 C CA . ASP A 1 541 ? -4.025 -2.256 -11.014 1.00 93.25 541 ASP A CA 1
ATOM 4117 C C . ASP A 1 541 ? -3.342 -3.456 -10.323 1.00 93.25 541 ASP A C 1
ATOM 4119 O O . ASP A 1 541 ? -2.154 -3.708 -10.545 1.00 93.25 541 ASP A O 1
ATOM 4123 N N . PRO A 1 542 ? -4.062 -4.218 -9.478 1.00 91.56 542 PRO A N 1
ATOM 4124 C CA . PRO A 1 542 ? -3.480 -5.295 -8.682 1.00 91.56 542 PRO A CA 1
ATOM 4125 C C . PRO A 1 542 ? -3.027 -6.515 -9.493 1.00 91.56 542 PRO A C 1
ATOM 4127 O O . PRO A 1 542 ? -2.372 -7.374 -8.917 1.00 91.56 542 PRO A O 1
ATOM 4130 N N . LEU A 1 543 ? -3.413 -6.635 -10.767 1.00 92.56 543 LEU A N 1
ATOM 4131 C CA . LEU A 1 543 ? -2.913 -7.677 -11.667 1.00 92.56 543 LEU A CA 1
ATOM 4132 C C . LEU A 1 543 ? -1.673 -7.212 -12.441 1.00 92.56 543 LEU A C 1
ATOM 4134 O O . LEU A 1 543 ? -0.832 -8.026 -12.817 1.00 92.56 543 LEU A O 1
ATOM 4138 N N . TYR A 1 544 ? -1.557 -5.910 -12.701 1.00 93.06 544 TYR A N 1
ATOM 4139 C CA . TYR A 1 544 ? -0.356 -5.346 -13.316 1.00 93.06 544 TYR A CA 1
ATOM 4140 C C . TYR A 1 544 ? 0.811 -5.261 -12.324 1.00 93.06 544 TYR A C 1
ATOM 4142 O O . TYR A 1 544 ? 1.953 -5.559 -12.676 1.00 93.06 544 TYR A O 1
ATOM 4150 N N . ARG A 1 545 ? 0.506 -4.826 -11.099 1.00 88.75 545 ARG A N 1
ATOM 4151 C CA . ARG A 1 545 ? 1.432 -4.697 -9.971 1.00 88.75 545 ARG A CA 1
ATOM 4152 C C . ARG A 1 545 ? 1.836 -6.053 -9.409 1.00 88.75 545 ARG A C 1
ATOM 4154 O O . ARG A 1 545 ? 3.047 -6.212 -9.136 1.00 88.75 545 ARG A O 1
#